Protein AF-0000000086841743 (afdb_homodimer)

Solvent-accessible surface area (backbone atoms only — not comparable to full-atom values): 23566 Å² total; per-residue (Å²): 127,77,52,68,66,61,45,50,54,50,52,52,46,44,43,54,72,48,28,45,59,50,18,52,59,27,7,63,75,33,8,54,77,35,20,10,33,38,22,34,54,88,78,60,45,77,63,34,70,26,31,15,40,43,73,61,30,69,69,30,38,9,54,46,37,19,53,48,41,37,33,63,62,73,29,60,48,71,87,59,37,76,49,39,47,82,39,29,36,36,40,28,50,43,53,68,33,54,37,41,47,33,43,35,46,64,56,34,34,32,35,35,37,19,62,35,50,63,67,49,40,27,73,78,70,69,48,55,57,48,57,46,49,33,48,45,35,35,54,54,63,79,74,40,49,72,70,53,52,71,69,42,70,75,44,37,48,66,43,92,55,28,39,54,45,48,48,59,59,52,40,71,65,42,80,52,61,70,60,26,52,52,48,48,52,50,50,51,55,52,56,51,54,50,56,56,42,46,53,44,19,52,53,28,38,51,51,51,52,53,48,62,71,67,44,78,73,68,87,74,63,66,79,72,59,76,88,121,127,78,52,69,68,61,45,49,54,50,53,54,46,44,44,54,71,47,28,44,59,50,19,53,59,28,7,63,75,33,7,54,77,36,18,11,35,37,21,32,55,88,78,61,46,78,62,33,71,27,31,15,41,42,74,60,32,69,69,30,38,10,54,46,36,20,54,50,40,36,33,62,62,73,27,60,48,70,87,59,36,74,49,39,47,82,39,28,35,37,40,30,50,43,52,68,32,53,38,41,46,33,45,37,46,63,56,36,33,32,36,37,37,17,62,35,50,62,68,48,40,26,73,76,69,69,48,55,56,49,57,47,49,32,48,45,36,34,55,55,64,78,75,39,50,73,70,53,53,72,69,43,69,74,46,37,48,67,42,90,53,28,40,55,46,49,49,59,60,54,39,71,65,43,80,51,62,71,60,24,51,52,49,48,51,52,48,51,54,50,58,50,55,50,55,56,42,46,55,44,20,54,53,27,38,50,51,52,51,52,50,61,70,67,44,78,73,70,88,74,64,68,77,73,62,77,88,120

Organism: NCBI:txid72228

Sequence (456 aa):
MVAPAAMLWSLLRVVEDDIVPATRVGVASGSPLFGAAILSRSNLDVLTVATNNGRLSPLLHGELSCIQKFYTSTFPDPACRPDPRNDTVFVSSHEPCSLCLSALAWAGFAEFYYLFKYEETRDLFGFPDDMGILQDVFRVRGNDTDEQLQQRELYNAENKRFKGRSMEDMVQEEANETERNSLAEKMKSVKGLYTELHATFLEASKANKEAEENAPKPSNCSLDVNKTMVAPAAMLWSLLRVVEDDIVPATRVGVASGSPLFGAAILSRSNLDVLTVATNNGRLSPLLHGELSCIQKFYTSTFPDPACRPDPRNDTVFVSSHEPCSLCLSALAWAGFAEFYYLFKYEETRDLFGFPDDMGILQDVFRVRGNDTDEQLQQRELYNAENKRFKGRSMEDMVQEEANETERNSLAEKMKSVKGLYTELHATFLEASKANKEAEENAPKPSNCSLDVNKT

Secondary structure (DSSP, 8-state):
---HHHHHHHHHHHIIIIIHHHHHHHHHTT--S-EEEEEETTT--EEEEEE--TTT-TT--HHHHHHHHIIIII--SGGGSPPHHHHEEEEEEE---HHHHHHHHHHT--EEEEEE-HHHHHHHH--THHHHHIIIII---TT--HHHHHHS-SS-SBSSS-EEEEHHHHHHH-S-HHHHHHHHHHHHHHHHHHHHHHHHHHHHHHHHHHHHHHSPP-S---------/---HHHHHHHHHHHIIIIIHHHHHHHHHTT--S-EEEEEETTT--EEEEEE--TTT-TT--HHHHHHHHIIIII--SGGGSPPHHHHEEEEEEE---HHHHHHHHHHT--EEEEEE-HHHHHHHH--THHHHHIIIII---TT--HHHHHHS-SS-SBSSS-EEEEHHHHHHH-S-HHHHHHHHHHHHHHHHHHHHHHHHHHHHHHHHHHHHHHSPP-S---------

Structure (mmCIF, N/CA/C/O backbone):
data_AF-0000000086841743-model_v1
#
loop_
_entity.id
_entity.type
_entity.pdbx_description
1 polymer 'CMP/dCMP-type deaminase domain-containing protein'
#
loop_
_atom_site.group_PDB
_atom_site.id
_atom_site.type_symbol
_atom_site.label_atom_id
_atom_site.label_alt_id
_atom_site.label_comp_id
_atom_site.label_asym_id
_atom_site.label_entity_id
_atom_site.label_seq_id
_atom_site.pdbx_PDB_ins_code
_atom_site.Cartn_x
_atom_site.Cartn_y
_atom_site.Cartn_z
_atom_site.occupancy
_atom_site.B_iso_or_equiv
_atom_site.auth_seq_id
_atom_site.auth_comp_id
_atom_site.auth_asym_id
_atom_site.auth_atom_id
_atom_site.pdbx_PDB_model_num
ATOM 1 N N . MET A 1 1 ? 11.484 27.453 10.914 1 51.97 1 MET A N 1
ATOM 2 C CA . MET A 1 1 ? 10.516 26.375 11.133 1 51.97 1 MET A CA 1
ATOM 3 C C . MET A 1 1 ? 9.227 26.922 11.734 1 51.97 1 MET A C 1
ATOM 5 O O . MET A 1 1 ? 9.258 27.859 12.547 1 51.97 1 MET A O 1
ATOM 9 N N . VAL A 1 2 ? 8.133 26.812 10.938 1 69.19 2 VAL A N 1
ATOM 10 C CA . VAL A 1 2 ? 6.852 27.312 11.43 1 69.19 2 VAL A CA 1
ATOM 11 C C . VAL A 1 2 ? 6.613 26.828 12.852 1 69.19 2 VAL A C 1
ATOM 13 O O . VAL A 1 2 ? 6.934 25.672 13.18 1 69.19 2 VAL A O 1
ATOM 16 N N . ALA A 1 3 ? 6.305 27.797 13.758 1 84.31 3 ALA A N 1
ATOM 17 C CA . ALA A 1 3 ? 5.949 27.422 15.125 1 84.31 3 ALA A CA 1
ATOM 18 C C . ALA A 1 3 ? 4.922 26.297 15.133 1 84.31 3 ALA A C 1
ATOM 20 O O . ALA A 1 3 ? 4.027 26.25 14.281 1 84.31 3 ALA A O 1
ATOM 21 N N . PRO A 1 4 ? 5.102 25.375 16.016 1 88.94 4 PRO A N 1
ATOM 22 C CA . PRO A 1 4 ? 4.215 24.219 16.047 1 88.94 4 PRO A CA 1
ATOM 23 C C . PRO A 1 4 ? 2.738 24.594 16.062 1 88.94 4 PRO A C 1
ATOM 25 O O . PRO A 1 4 ? 1.929 23.984 15.359 1 88.94 4 PRO A O 1
ATOM 28 N N . ALA A 1 5 ? 2.43 25.625 16.812 1 93.31 5 ALA A N 1
ATOM 29 C CA . ALA A 1 5 ? 1.033 26.047 16.859 1 93.31 5 ALA A CA 1
ATOM 30 C C . ALA A 1 5 ? 0.56 26.562 15.516 1 93.31 5 ALA A C 1
ATOM 32 O O . ALA A 1 5 ? -0.563 26.281 15.086 1 93.31 5 ALA A O 1
ATOM 33 N N . ALA A 1 6 ? 1.36 27.359 14.898 1 94.19 6 ALA A N 1
ATOM 34 C CA . ALA A 1 6 ? 1.015 27.891 13.578 1 94.19 6 ALA A CA 1
ATOM 35 C C . ALA A 1 6 ? 0.825 26.766 12.57 1 94.19 6 ALA A C 1
ATOM 37 O O . ALA A 1 6 ? -0.077 26.828 11.727 1 94.19 6 ALA A O 1
ATOM 38 N N . MET A 1 7 ? 1.636 25.812 12.68 1 95.56 7 MET A N 1
ATOM 39 C CA . MET A 1 7 ? 1.512 24.641 11.805 1 95.56 7 MET A CA 1
ATOM 40 C C . MET A 1 7 ? 0.184 23.922 12.039 1 95.56 7 MET A C 1
ATOM 42 O O . MET A 1 7 ? -0.504 23.562 11.086 1 95.56 7 MET A O 1
ATOM 46 N N . LEU A 1 8 ? -0.168 23.766 13.258 1 97.75 8 LEU A N 1
ATOM 47 C CA . LEU A 1 8 ? -1.405 23.078 13.602 1 97.75 8 LEU A CA 1
ATOM 48 C C . LEU A 1 8 ? -2.615 23.812 13.039 1 97.75 8 LEU A C 1
ATOM 50 O O . LEU A 1 8 ? -3.543 23.188 12.516 1 97.75 8 LEU A O 1
ATOM 54 N N . TRP A 1 9 ? -2.602 25.125 13.164 1 98.19 9 TRP A N 1
ATOM 55 C CA . TRP A 1 9 ? -3.693 25.922 12.602 1 98.19 9 TRP A CA 1
ATOM 56 C C . TRP A 1 9 ? -3.801 25.688 11.094 1 98.19 9 TRP A C 1
ATOM 58 O O . TRP A 1 9 ? -4.902 25.531 10.562 1 98.19 9 TRP A O 1
ATOM 68 N N . SER A 1 10 ? -2.672 25.688 10.445 1 98.19 10 SER A N 1
ATOM 69 C CA . SER A 1 10 ? -2.65 25.484 9 1 98.19 10 SER A CA 1
ATOM 70 C C . SER A 1 10 ? -3.145 24.094 8.633 1 98.19 10 SER A C 1
ATOM 72 O O . SER A 1 10 ? -3.916 23.938 7.684 1 98.19 10 SER A O 1
ATOM 74 N N . LEU A 1 11 ? -2.713 23.062 9.352 1 98.62 11 LEU A N 1
ATOM 75 C CA . LEU A 1 11 ? -3.119 21.703 9.07 1 98.62 11 LEU A CA 1
ATOM 76 C C . LEU A 1 11 ? -4.629 21.531 9.242 1 98.62 11 LEU A C 1
ATOM 78 O O . LEU A 1 11 ? -5.285 20.922 8.391 1 98.62 11 LEU A O 1
ATOM 82 N N . LEU A 1 12 ? -5.148 22.094 10.32 1 98.81 12 LEU A N 1
ATOM 83 C CA . LEU A 1 12 ? -6.582 22 10.562 1 98.81 12 LEU A CA 1
ATOM 84 C C . LEU A 1 12 ? -7.367 22.734 9.484 1 98.81 12 LEU A C 1
ATOM 86 O O . LEU A 1 12 ? -8.43 22.281 9.055 1 98.81 12 LEU A O 1
ATOM 90 N N . ARG A 1 13 ? -6.855 23.875 9.062 1 98.62 13 ARG A N 1
ATOM 91 C CA . ARG A 1 13 ? -7.484 24.625 7.98 1 98.62 13 ARG A CA 1
ATOM 92 C C . ARG A 1 13 ? -7.496 23.812 6.691 1 98.62 13 ARG A C 1
ATOM 94 O O . ARG A 1 13 ? -8.492 23.797 5.969 1 98.62 13 ARG A O 1
ATOM 101 N N . VAL A 1 14 ? -6.395 23.156 6.367 1 98.81 14 VAL A N 1
ATOM 102 C CA . VAL A 1 14 ? -6.285 22.344 5.16 1 98.81 14 VAL A CA 1
ATOM 103 C C . VAL A 1 14 ? -7.305 21.203 5.207 1 98.81 14 VAL A C 1
ATOM 105 O O . VAL A 1 14 ? -7.969 20.922 4.207 1 98.81 14 VAL A O 1
ATOM 108 N N . VAL A 1 15 ? -7.441 20.531 6.383 1 98.94 15 VAL A N 1
ATOM 109 C CA . VAL A 1 15 ? -8.43 19.469 6.5 1 98.94 15 VAL A CA 1
ATOM 110 C C . VAL A 1 15 ? -9.828 20.031 6.258 1 98.94 15 VAL A C 1
ATOM 112 O O . VAL A 1 15 ? -10.594 19.484 5.457 1 98.94 15 VAL A O 1
ATOM 115 N N . GLU A 1 16 ? -10.102 21.109 6.879 1 98.88 16 GLU A N 1
ATOM 116 C CA . GLU A 1 16 ? -11.438 21.688 6.832 1 98.88 16 GLU A CA 1
ATOM 117 C C . GLU A 1 16 ? -11.766 22.234 5.445 1 98.88 16 GLU A C 1
ATOM 119 O O . GLU A 1 16 ? -12.844 21.969 4.906 1 98.88 16 GLU A O 1
ATOM 124 N N . ASP A 1 17 ? -10.836 22.922 4.809 1 98.81 17 ASP A N 1
ATOM 125 C CA . ASP A 1 17 ? -11.148 23.734 3.633 1 98.81 17 ASP A CA 1
ATOM 126 C C . ASP A 1 17 ? -10.812 22.984 2.348 1 98.81 17 ASP A C 1
ATOM 128 O O . ASP A 1 17 ? -11.258 23.359 1.265 1 98.81 17 ASP A O 1
ATOM 132 N N . ASP A 1 18 ? -10 21.953 2.428 1 98.81 18 ASP A N 1
ATOM 133 C CA . ASP A 1 18 ? -9.547 21.266 1.216 1 98.81 18 ASP A CA 1
ATOM 134 C C . ASP A 1 18 ? -9.945 19.797 1.231 1 98.81 18 ASP A C 1
ATOM 136 O O . ASP A 1 18 ? -10.656 19.328 0.342 1 98.81 18 ASP A O 1
ATOM 140 N N . ILE A 1 19 ? -9.602 19.047 2.293 1 98.94 19 ILE A N 1
ATOM 141 C CA . ILE A 1 19 ? -9.828 17.594 2.322 1 98.94 19 ILE A CA 1
ATOM 142 C C . ILE A 1 19 ? -11.32 17.312 2.482 1 98.94 19 ILE A C 1
ATOM 144 O O . ILE A 1 19 ? -11.875 16.469 1.775 1 98.94 19 ILE A O 1
ATOM 148 N N . VAL A 1 20 ? -11.969 18.062 3.398 1 98.88 20 VAL A N 1
ATOM 149 C CA . VAL A 1 20 ? -13.367 17.812 3.699 1 98.88 20 VAL A CA 1
ATOM 150 C C . VAL A 1 20 ? -14.219 18.047 2.449 1 98.88 20 VAL A C 1
ATOM 152 O O . VAL A 1 20 ? -15.023 17.188 2.072 1 98.88 20 VAL A O 1
ATOM 155 N N . PRO A 1 21 ? -14.062 19.172 1.71 1 98.62 21 PRO A N 1
ATOM 156 C CA . PRO A 1 21 ? -14.859 19.359 0.497 1 98.62 21 PRO A CA 1
ATOM 157 C C . PRO A 1 21 ? -14.633 18.25 -0.53 1 98.62 21 PRO A C 1
ATOM 159 O O . PRO A 1 21 ? -15.586 17.781 -1.155 1 98.62 21 PRO A O 1
ATOM 162 N N . ALA A 1 22 ? -13.414 17.797 -0.73 1 98.38 22 ALA A N 1
ATOM 163 C CA . ALA A 1 22 ? -13.141 16.688 -1.638 1 98.38 22 ALA A CA 1
ATOM 164 C C . ALA A 1 22 ? -13.812 15.406 -1.155 1 98.38 22 ALA A C 1
ATOM 166 O O . ALA A 1 22 ? -14.367 14.648 -1.957 1 98.38 22 ALA A O 1
ATOM 167 N N . THR A 1 23 ? -13.781 15.156 0.135 1 98.75 23 THR A N 1
ATOM 168 C CA . THR 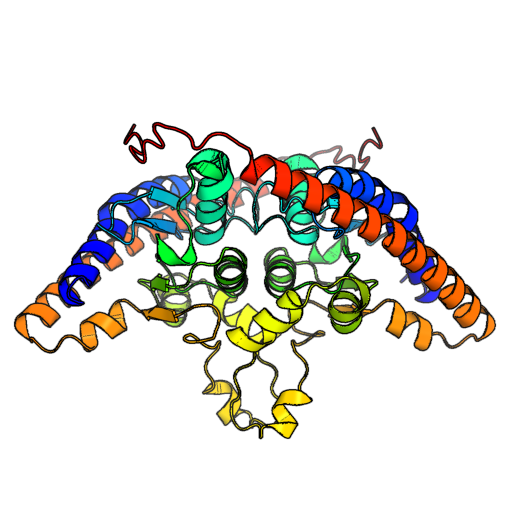A 1 23 ? -14.336 13.945 0.734 1 98.75 23 THR A CA 1
ATOM 169 C C . THR A 1 23 ? -15.859 13.93 0.609 1 98.75 23 THR A C 1
ATOM 171 O O . THR A 1 23 ? -16.453 12.867 0.431 1 98.75 23 THR A O 1
ATOM 174 N N . ARG A 1 24 ? -16.422 15.141 0.716 1 98.31 24 ARG A N 1
ATOM 175 C CA . ARG A 1 24 ? -17.875 15.25 0.565 1 98.31 24 ARG A CA 1
ATOM 176 C C . ARG A 1 24 ? -18.328 14.688 -0.779 1 98.31 24 ARG A C 1
ATOM 178 O O . ARG A 1 24 ? -19.344 14 -0.858 1 98.31 24 ARG A O 1
ATOM 185 N N . VAL A 1 25 ? -17.594 14.961 -1.795 1 96.5 25 VAL A N 1
ATOM 186 C CA . VAL A 1 25 ? -17.891 14.438 -3.121 1 96.5 25 VAL A CA 1
ATOM 187 C C . VAL A 1 25 ? -17.703 12.922 -3.133 1 96.5 25 VAL A C 1
ATOM 189 O O . VAL A 1 25 ? -18.547 12.195 -3.674 1 96.5 25 VAL A O 1
ATOM 192 N N . GLY A 1 26 ? -16.672 12.398 -2.549 1 96.88 26 GLY A N 1
ATOM 193 C CA . GLY A 1 26 ? -16.359 10.977 -2.512 1 96.88 26 GLY A CA 1
ATOM 194 C C . GLY A 1 26 ? -17.406 10.156 -1.798 1 96.88 26 GLY A C 1
ATOM 195 O O . GLY A 1 26 ? -17.891 9.148 -2.328 1 96.88 26 GLY A O 1
ATOM 196 N N . VAL A 1 27 ? -17.797 10.625 -0.659 1 97.94 27 VAL A N 1
ATOM 197 C CA . VAL A 1 27 ? -18.703 9.828 0.167 1 97.94 27 VAL A CA 1
ATOM 198 C C . VAL A 1 27 ? -20.094 9.773 -0.479 1 97.94 27 VAL A C 1
ATOM 200 O O . VAL A 1 27 ? -20.812 8.797 -0.311 1 97.94 27 VAL A O 1
ATOM 203 N N . ALA A 1 28 ? -20.406 10.781 -1.221 1 95.75 28 ALA A N 1
ATOM 204 C CA . ALA A 1 28 ? -21.688 10.797 -1.913 1 95.75 28 ALA A CA 1
ATOM 205 C C . ALA A 1 28 ? -21.781 9.672 -2.943 1 95.75 28 ALA A C 1
ATOM 207 O O . ALA A 1 28 ? -22.875 9.234 -3.305 1 95.75 28 ALA A O 1
ATOM 208 N N . SER A 1 29 ? -20.656 9.18 -3.393 1 93.12 29 SER A N 1
ATOM 209 C CA . SER A 1 29 ? -20.609 8.086 -4.355 1 93.12 29 SER A CA 1
ATOM 210 C C . SER A 1 29 ? -20.562 6.734 -3.65 1 93.12 29 SER A C 1
ATOM 212 O O . SER A 1 29 ? -20.641 5.688 -4.297 1 93.12 29 SER A O 1
ATOM 214 N N . GLY A 1 30 ? -20.344 6.797 -2.318 1 95.38 30 GLY A N 1
ATOM 215 C CA . GLY A 1 30 ? -20.297 5.566 -1.541 1 95.38 30 GLY A CA 1
ATOM 216 C C . GLY A 1 30 ? -18.875 5.164 -1.165 1 95.38 30 GLY A C 1
ATOM 217 O O . GLY A 1 30 ? -18.656 4.059 -0.662 1 95.38 30 GLY A O 1
ATOM 218 N N . SER A 1 31 ? -17.938 6.02 -1.449 1 97.38 31 SER A N 1
ATOM 219 C CA . SER A 1 31 ? -16.562 5.766 -1.012 1 97.38 31 SER A CA 1
ATOM 220 C C . SER A 1 31 ? -16.359 6.207 0.434 1 97.38 31 SER A C 1
ATOM 222 O O . SER A 1 31 ? -17 7.141 0.904 1 97.38 31 SER A O 1
ATOM 224 N N . PRO A 1 32 ? -15.445 5.605 1.128 1 97.88 32 PRO A N 1
ATOM 225 C CA . PRO A 1 32 ? -15.195 5.945 2.531 1 97.88 32 PRO A CA 1
ATOM 226 C C . PRO A 1 32 ? -14.727 7.387 2.711 1 97.88 32 PRO A C 1
ATOM 228 O O . PRO A 1 32 ? -14.242 8.008 1.76 1 97.88 32 PRO A O 1
ATOM 231 N N . LEU A 1 33 ? -14.766 7.914 3.879 1 98.75 33 LEU A N 1
ATOM 232 C CA . LEU A 1 33 ? -14.633 9.336 4.18 1 98.75 33 LEU A CA 1
ATOM 233 C C . LEU A 1 33 ? -13.18 9.695 4.457 1 98.75 33 LEU A C 1
ATOM 235 O O . LEU A 1 33 ? -12.898 10.547 5.309 1 98.75 33 LEU A O 1
ATOM 239 N N . PHE A 1 34 ? -12.25 9.078 3.801 1 98.88 34 PHE A N 1
ATOM 240 C CA . PHE A 1 34 ? -10.82 9.289 4.008 1 98.88 34 PHE A CA 1
ATOM 241 C C . PHE A 1 34 ? -10.25 10.195 2.926 1 98.88 34 PHE A C 1
ATOM 243 O O . PHE A 1 34 ? -10.609 10.078 1.752 1 98.88 34 PHE A O 1
ATOM 250 N N . GLY A 1 35 ? -9.398 11.117 3.26 1 98.94 35 GLY A N 1
ATOM 251 C CA . GLY A 1 35 ? -8.719 11.992 2.32 1 98.94 35 GLY A CA 1
ATOM 252 C C . GLY A 1 35 ? -7.34 12.414 2.783 1 98.94 35 GLY A C 1
ATOM 253 O O . GLY A 1 35 ? -6.941 12.125 3.914 1 98.94 35 GLY A O 1
ATOM 254 N N . ALA A 1 36 ? -6.605 13.07 1.891 1 98.94 36 ALA A N 1
ATOM 255 C CA . ALA A 1 36 ? -5.246 13.516 2.18 1 98.94 36 ALA A CA 1
ATOM 256 C C . ALA A 1 36 ? -4.859 14.711 1.312 1 98.94 36 ALA A C 1
ATOM 258 O O . ALA A 1 36 ? -5.547 15.023 0.335 1 98.94 36 ALA A O 1
ATOM 259 N N . ALA A 1 37 ? -3.785 15.344 1.703 1 98.94 37 ALA A N 1
ATOM 260 C CA . ALA A 1 37 ? -3.207 16.453 0.951 1 98.94 37 ALA A CA 1
ATOM 261 C C . ALA A 1 37 ? -1.687 16.469 1.071 1 98.94 37 ALA A C 1
ATOM 263 O O . ALA A 1 37 ? -1.134 16.016 2.082 1 98.94 37 ALA A O 1
ATOM 264 N N . ILE A 1 38 ? -1.081 16.844 0.051 1 98.94 38 ILE A N 1
ATOM 265 C CA . ILE A 1 38 ? 0.346 17.156 0.031 1 98.94 38 ILE A CA 1
ATOM 266 C C . ILE A 1 38 ? 0.552 18.672 0.022 1 98.94 38 ILE A C 1
ATOM 268 O O . ILE A 1 38 ? -0.013 19.375 -0.818 1 98.94 38 ILE A O 1
ATOM 272 N N . LEU A 1 39 ? 1.326 19.156 1.009 1 98.69 39 LEU A N 1
ATOM 273 C CA . LEU A 1 39 ? 1.562 20.594 1.166 1 98.69 39 LEU A CA 1
ATOM 274 C C . LEU A 1 39 ? 3.016 20.938 0.867 1 98.69 39 LEU A C 1
ATOM 276 O O . LEU A 1 39 ? 3.91 20.125 1.075 1 98.69 39 LEU A O 1
ATOM 280 N N . SER A 1 40 ? 3.162 22.188 0.419 1 97.81 40 SER A N 1
ATOM 281 C CA . SER A 1 40 ? 4.523 22.719 0.368 1 97.81 40 SER A CA 1
ATOM 282 C C . SER A 1 40 ? 5.09 22.922 1.769 1 97.81 40 SER A C 1
ATOM 284 O O . SER A 1 40 ? 4.438 23.516 2.633 1 97.81 40 SER A O 1
ATOM 286 N N . ARG A 1 41 ? 6.258 22.422 1.94 1 95.94 41 ARG A N 1
ATOM 287 C CA . ARG A 1 41 ? 6.898 22.578 3.244 1 95.94 41 ARG A CA 1
ATOM 288 C C . ARG A 1 41 ? 7.195 24.031 3.549 1 95.94 41 ARG A C 1
ATOM 290 O O . ARG A 1 41 ? 7.129 24.453 4.707 1 95.94 41 ARG A O 1
ATOM 297 N N . SER A 1 42 ? 7.457 24.844 2.553 1 94.75 42 SER A N 1
ATOM 298 C CA . SER A 1 42 ? 7.945 26.219 2.717 1 94.75 42 SER A CA 1
ATOM 299 C C . SER A 1 42 ? 6.836 27.141 3.203 1 94.75 42 SER A C 1
ATOM 301 O O . SER A 1 42 ? 7.086 28.062 3.996 1 94.75 42 SER A O 1
ATOM 303 N N . ASN A 1 43 ? 5.602 26.922 2.748 1 94.5 43 ASN A N 1
ATOM 304 C CA . ASN A 1 43 ? 4.559 27.875 3.1 1 94.5 43 ASN A CA 1
ATOM 305 C C . ASN A 1 43 ? 3.248 27.172 3.445 1 94.5 43 ASN A C 1
ATOM 307 O O . ASN A 1 43 ? 2.232 27.828 3.691 1 94.5 43 ASN A O 1
ATOM 311 N N . LEU A 1 44 ? 3.176 25.781 3.316 1 96.44 44 LEU A N 1
ATOM 312 C CA . LEU A 1 44 ? 2.053 24.922 3.676 1 96.44 44 LEU A CA 1
ATOM 313 C C . LEU A 1 44 ? 0.883 25.125 2.721 1 96.44 44 LEU A C 1
ATOM 315 O O . LEU A 1 44 ? -0.26 24.797 3.053 1 96.44 44 LEU A O 1
ATOM 319 N N . ASP A 1 45 ? 1.23 25.625 1.495 1 96.94 45 ASP A N 1
ATOM 320 C CA . ASP A 1 45 ? 0.213 25.656 0.449 1 96.94 45 ASP A CA 1
ATOM 321 C C . ASP A 1 45 ? -0.134 24.234 -0.011 1 96.94 45 ASP A C 1
ATOM 323 O O . ASP A 1 45 ? 0.744 23.375 -0.108 1 96.94 45 ASP A O 1
ATOM 327 N N . VAL A 1 46 ? -1.372 24.109 -0.357 1 98.62 46 VAL A N 1
ATOM 328 C CA . VAL A 1 46 ? -1.824 22.812 -0.838 1 98.62 46 VAL A CA 1
ATOM 329 C C . VAL A 1 46 ? -1.325 22.594 -2.264 1 98.62 46 VAL A C 1
ATOM 331 O O . VAL A 1 46 ? -1.561 23.422 -3.148 1 98.62 46 VAL A O 1
ATOM 334 N N . LEU A 1 47 ? -0.657 21.5 -2.453 1 98.56 47 LEU A N 1
ATOM 335 C CA . LEU A 1 47 ? -0.181 21.125 -3.781 1 98.56 47 LEU A CA 1
ATOM 336 C C . LEU A 1 47 ? -1.129 20.125 -4.438 1 98.56 47 LEU A C 1
ATOM 338 O O . LEU A 1 47 ? -1.403 20.219 -5.637 1 98.56 47 LEU A O 1
ATOM 342 N N . THR A 1 48 ? -1.603 19.203 -3.68 1 98.75 48 THR A N 1
ATOM 343 C CA . THR A 1 48 ? -2.467 18.125 -4.172 1 98.75 48 THR A CA 1
ATOM 344 C C . THR A 1 48 ? -3.441 17.688 -3.086 1 98.75 48 THR A C 1
ATOM 346 O O . THR A 1 48 ? -3.076 17.594 -1.912 1 98.75 48 THR A O 1
ATOM 349 N N . VAL A 1 49 ? -4.645 17.453 -3.438 1 98.88 49 VAL A N 1
ATOM 350 C CA . VAL A 1 49 ? -5.664 16.906 -2.551 1 98.88 49 VAL A CA 1
ATOM 351 C C . VAL A 1 49 ? -6.387 15.75 -3.244 1 98.88 49 VAL A C 1
ATOM 353 O O . VAL A 1 49 ? -6.648 15.812 -4.449 1 98.88 49 VAL A O 1
ATOM 356 N N . ALA A 1 50 ? -6.652 14.727 -2.518 1 98.81 50 ALA A N 1
ATOM 357 C CA . ALA A 1 50 ? -7.465 13.633 -3.039 1 98.81 50 ALA A CA 1
ATOM 358 C C . ALA A 1 50 ? -8.188 12.898 -1.913 1 98.81 50 ALA A C 1
ATOM 360 O O . ALA A 1 50 ? -7.895 13.117 -0.734 1 98.81 50 ALA A O 1
ATOM 361 N N . THR A 1 51 ? -9.133 12.148 -2.289 1 98.75 51 THR A N 1
ATOM 362 C CA . THR A 1 51 ? -9.93 11.383 -1.336 1 98.75 51 THR A CA 1
ATOM 363 C C . THR A 1 51 ? -10.016 9.922 -1.762 1 98.75 51 THR A C 1
ATOM 365 O O . THR A 1 51 ? -9.461 9.531 -2.791 1 98.75 51 THR A O 1
ATOM 368 N N . ASN A 1 52 ? -10.617 9.125 -0.872 1 98.69 52 ASN A N 1
ATOM 369 C CA . ASN A 1 52 ? -10.812 7.695 -1.096 1 98.69 52 ASN A CA 1
ATOM 370 C C . ASN A 1 52 ? -11.75 7.434 -2.266 1 98.69 52 ASN A C 1
ATOM 372 O O . ASN A 1 52 ? -12.734 8.156 -2.447 1 98.69 52 ASN A O 1
ATOM 376 N N . ASN A 1 53 ? -11.422 6.5 -3.072 1 97.81 53 ASN A N 1
ATOM 377 C CA . ASN A 1 53 ? -12.297 5.988 -4.125 1 97.81 53 ASN A CA 1
ATOM 378 C C . ASN A 1 53 ? -12.414 4.469 -4.066 1 97.81 53 ASN A C 1
ATOM 380 O O 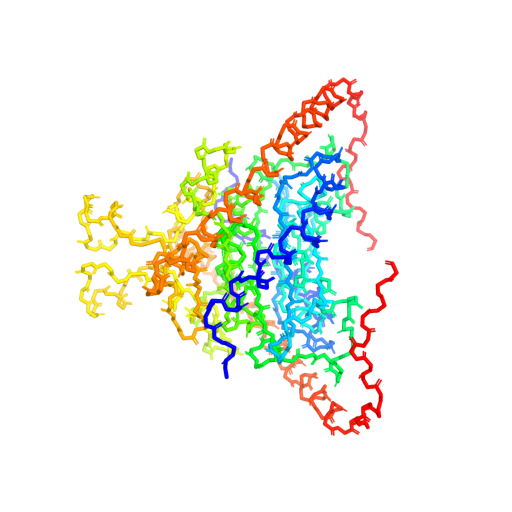. ASN A 1 53 ? -12.211 3.787 -5.074 1 97.81 53 ASN A O 1
ATOM 384 N N . GLY A 1 54 ? -12.75 3.979 -2.932 1 95.88 54 GLY A N 1
ATOM 385 C CA . GLY A 1 54 ? -12.859 2.551 -2.676 1 95.88 54 GLY A CA 1
ATOM 386 C C . GLY A 1 54 ? -13.938 1.876 -3.5 1 95.88 54 GLY A C 1
ATOM 387 O O . GLY A 1 54 ? -13.938 0.653 -3.654 1 95.88 54 GLY A O 1
ATOM 388 N N . ARG A 1 55 ? -14.883 2.637 -4.043 1 93 55 ARG A N 1
ATOM 389 C CA . ARG A 1 55 ? -15.914 2.082 -4.918 1 93 55 ARG A CA 1
ATOM 390 C C . ARG A 1 55 ? -15.297 1.523 -6.199 1 93 55 ARG A C 1
ATOM 392 O O . ARG A 1 55 ? -15.789 0.535 -6.75 1 93 55 ARG A O 1
ATOM 399 N N . LEU A 1 56 ? -14.25 2.164 -6.625 1 94.69 56 LEU A N 1
ATOM 400 C CA . LEU A 1 56 ? -13.586 1.752 -7.859 1 94.69 56 LEU A CA 1
ATOM 401 C C . LEU A 1 56 ? -12.578 0.637 -7.59 1 94.69 56 LEU A C 1
ATOM 403 O O . LEU A 1 56 ? -12.508 -0.334 -8.344 1 94.69 56 LEU A O 1
ATOM 407 N N . SER A 1 57 ? -11.82 0.765 -6.559 1 96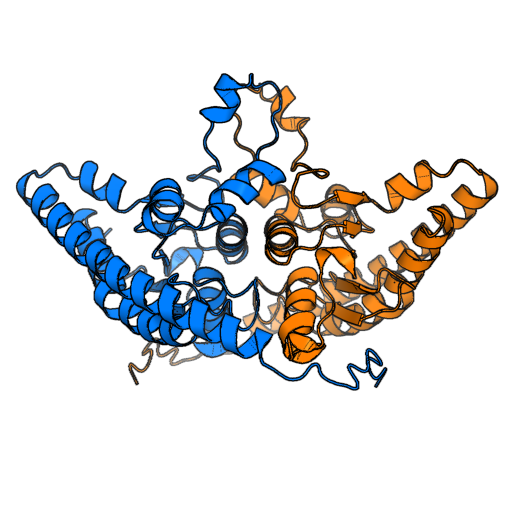.38 57 SER A N 1
ATOM 408 C CA . SER A 1 57 ? -10.773 -0.193 -6.211 1 96.38 57 SER A CA 1
ATOM 409 C C . SER A 1 57 ? -10.453 -0.145 -4.719 1 96.38 57 SER A C 1
ATOM 411 O O . SER A 1 57 ? -10.367 0.936 -4.133 1 96.38 57 SER A O 1
ATOM 413 N N . PRO A 1 58 ? -10.234 -1.327 -4.156 1 97.5 58 PRO A N 1
ATOM 414 C CA . PRO A 1 58 ? -9.938 -1.354 -2.723 1 97.5 58 PRO A CA 1
ATOM 415 C C . PRO A 1 58 ? -8.586 -0.714 -2.393 1 97.5 58 PRO A C 1
ATOM 417 O O . PRO A 1 58 ? -8.273 -0.499 -1.219 1 97.5 58 PRO A O 1
ATOM 420 N N . LEU A 1 59 ? -7.781 -0.341 -3.373 1 98.31 59 LEU A N 1
ATOM 421 C CA . LEU A 1 59 ? -6.453 0.21 -3.139 1 98.31 59 LEU A CA 1
ATOM 422 C C . LEU A 1 59 ? -6.496 1.734 -3.088 1 98.31 59 LEU A C 1
ATOM 424 O O . LEU A 1 59 ? -5.539 2.373 -2.645 1 98.31 59 LEU A O 1
ATOM 428 N N . LEU A 1 60 ? -7.605 2.285 -3.58 1 98.25 60 LEU A N 1
ATOM 429 C CA . LEU A 1 60 ? -7.637 3.732 -3.75 1 98.25 60 LEU A CA 1
ATOM 430 C C . LEU A 1 60 ? -8.047 4.422 -2.453 1 98.25 60 LEU A C 1
ATOM 432 O O . LEU A 1 60 ? -9.055 5.129 -2.412 1 98.25 60 LEU A O 1
ATOM 436 N N . HIS A 1 61 ? -7.168 4.254 -1.438 1 98.88 61 HIS A N 1
ATOM 437 C CA . HIS A 1 61 ? -7.258 5.035 -0.209 1 98.88 61 HIS A CA 1
ATOM 438 C C . HIS A 1 61 ? -6.969 6.508 -0.472 1 98.88 61 HIS A C 1
ATOM 440 O O . HIS A 1 61 ? -6.426 6.859 -1.521 1 98.88 61 HIS A O 1
ATOM 446 N N . GLY A 1 62 ? -7.414 7.316 0.404 1 98.81 62 GLY A N 1
ATOM 447 C CA . GLY A 1 62 ? -7.18 8.742 0.243 1 98.81 62 GLY A CA 1
ATOM 448 C C . GLY A 1 62 ? -5.719 9.094 0.034 1 98.81 62 GLY A C 1
ATOM 449 O O . GLY A 1 62 ? -5.387 9.914 -0.823 1 98.81 62 GLY A O 1
ATOM 450 N N . GLU A 1 63 ? -4.828 8.492 0.844 1 98.88 63 GLU A N 1
ATOM 451 C CA . GLU A 1 63 ? -3.396 8.773 0.771 1 98.88 63 GLU A CA 1
ATOM 452 C C . GLU A 1 63 ? -2.803 8.281 -0.544 1 98.88 63 GLU A C 1
ATOM 454 O O . GLU A 1 63 ? -2.012 8.977 -1.178 1 98.88 63 GLU A O 1
ATOM 459 N N . LEU A 1 64 ? -3.158 7.051 -0.967 1 98.81 64 LEU A N 1
ATOM 460 C CA . LEU A 1 64 ? -2.65 6.527 -2.23 1 98.81 64 LEU A CA 1
ATOM 461 C C . LEU A 1 64 ? -3.117 7.387 -3.402 1 98.81 64 LEU A C 1
ATOM 463 O O . LEU A 1 64 ? -2.326 7.715 -4.289 1 98.81 64 LEU A O 1
ATOM 467 N N . SER A 1 65 ? -4.395 7.727 -3.377 1 98.75 65 SER A N 1
ATOM 468 C CA . SER A 1 65 ? -4.945 8.57 -4.43 1 98.75 65 SER A CA 1
ATOM 469 C C . SER A 1 65 ? -4.215 9.906 -4.504 1 98.75 65 SER A C 1
ATOM 471 O O . SER A 1 65 ? -3.941 10.414 -5.598 1 98.75 65 SER A O 1
ATOM 473 N N . CYS A 1 66 ? -3.93 10.461 -3.377 1 98.94 66 CYS A N 1
ATOM 474 C CA . CYS A 1 66 ? -3.246 11.75 -3.316 1 98.94 66 CYS A CA 1
ATOM 475 C C . CYS A 1 66 ? -1.833 11.648 -3.879 1 98.94 66 CYS A C 1
ATOM 477 O O . CYS A 1 66 ? -1.419 12.477 -4.688 1 98.94 66 CYS A O 1
ATOM 479 N N . ILE A 1 67 ? -1.115 10.594 -3.492 1 98.88 67 ILE A N 1
ATOM 480 C CA . ILE A 1 67 ? 0.247 10.391 -3.973 1 98.88 67 ILE A CA 1
ATOM 481 C C . ILE A 1 67 ? 0.23 10.125 -5.477 1 98.88 67 ILE A C 1
ATOM 483 O O . ILE A 1 67 ? 1.03 10.695 -6.223 1 98.88 67 ILE A O 1
ATOM 487 N N . GLN A 1 68 ? -0.675 9.305 -5.906 1 98.44 68 GLN A N 1
ATOM 488 C CA . GLN A 1 68 ? -0.765 9.016 -7.332 1 98.44 68 GLN A CA 1
ATOM 489 C C . GLN A 1 68 ? -1.046 10.289 -8.133 1 98.44 68 GLN A C 1
ATOM 491 O O . GLN A 1 68 ? -0.403 10.539 -9.156 1 98.44 68 GLN A O 1
ATOM 496 N N . LYS A 1 69 ? -2 11.07 -7.691 1 98.56 69 LYS A N 1
ATOM 497 C CA . LYS A 1 69 ? -2.344 12.32 -8.359 1 98.56 69 LYS A CA 1
ATOM 498 C C . LYS A 1 69 ? -1.147 13.273 -8.398 1 98.56 69 LYS A C 1
ATOM 500 O O . LYS A 1 69 ? -0.914 13.945 -9.406 1 98.56 69 LYS A O 1
ATOM 505 N N . PHE A 1 70 ? -0.4 13.336 -7.293 1 98.75 70 PHE A N 1
ATOM 506 C CA . PHE A 1 70 ? 0.785 14.18 -7.191 1 98.75 70 PHE A CA 1
ATOM 507 C C . PHE A 1 70 ? 1.78 13.852 -8.297 1 98.75 70 PHE A C 1
ATOM 509 O O . PHE A 1 70 ? 2.295 14.75 -8.969 1 98.75 70 PHE A O 1
ATOM 516 N N . TYR A 1 71 ? 1.956 12.562 -8.594 1 97.75 71 TYR A N 1
ATOM 517 C CA . TYR A 1 71 ? 2.98 12.109 -9.531 1 97.75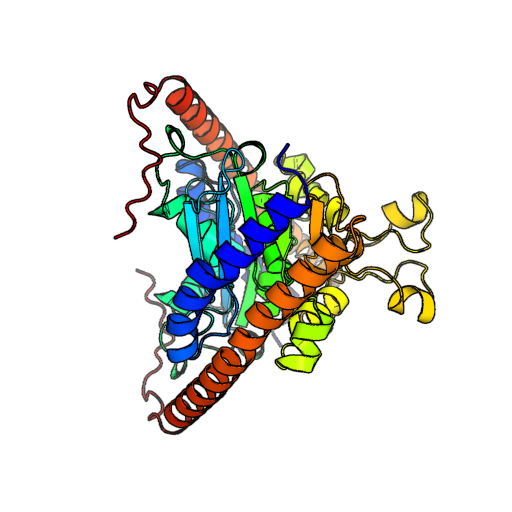 71 TYR A CA 1
ATOM 518 C C . TYR A 1 71 ? 2.453 12.117 -10.961 1 97.75 71 TYR A C 1
ATOM 520 O O . TYR A 1 71 ? 3.205 12.367 -11.906 1 97.75 71 TYR A O 1
ATOM 528 N N . THR A 1 72 ? 1.16 11.852 -11.102 1 97.06 72 THR A N 1
ATOM 529 C CA . THR A 1 72 ? 0.696 11.562 -12.453 1 97.06 72 THR A CA 1
ATOM 530 C C . THR A 1 72 ? -0.049 12.758 -13.031 1 97.06 72 THR A C 1
ATOM 532 O O . THR A 1 72 ? -0.179 12.883 -14.25 1 97.06 72 THR A O 1
ATOM 535 N N . SER A 1 73 ? -0.545 13.648 -12.195 1 97.19 73 SER A N 1
ATOM 536 C CA . SER A 1 73 ? -1.4 14.727 -12.672 1 97.19 73 SER A CA 1
ATOM 537 C C . SER A 1 73 ? -0.868 16.094 -12.242 1 97.19 73 SER A C 1
ATOM 539 O O . SER A 1 73 ? -0.601 16.953 -13.086 1 97.19 73 SER A O 1
ATOM 541 N N . THR A 1 74 ? -0.659 16.266 -10.945 1 97.62 74 THR A N 1
ATOM 542 C CA . THR A 1 74 ? -0.239 17.578 -10.453 1 97.62 74 THR A CA 1
ATOM 543 C C . THR A 1 74 ? 1.163 17.922 -10.945 1 97.62 74 THR A C 1
ATOM 545 O O . THR A 1 74 ? 1.411 19.047 -11.391 1 97.62 74 THR A O 1
ATOM 548 N N . PHE A 1 75 ? 2.039 16.953 -10.844 1 96.44 75 PHE A N 1
ATOM 549 C CA . PHE A 1 75 ? 3.414 17.141 -11.289 1 96.44 75 PHE A CA 1
ATOM 550 C C . PHE A 1 75 ? 3.877 15.977 -12.156 1 96.44 75 PHE A C 1
ATOM 552 O O . PHE A 1 75 ? 4.812 15.258 -11.789 1 96.44 75 PHE A O 1
ATOM 559 N N . PRO A 1 76 ? 3.404 15.883 -13.375 1 93.38 76 PRO A N 1
ATOM 560 C CA . PRO A 1 76 ? 3.766 14.742 -14.219 1 93.38 76 PRO A CA 1
ATOM 561 C C . PRO A 1 76 ? 5.199 14.82 -14.734 1 93.38 76 PRO A C 1
ATOM 563 O O . PRO A 1 76 ? 5.781 13.797 -15.109 1 93.38 76 PRO A O 1
ATOM 566 N N . ASP A 1 77 ? 5.789 16 -14.703 1 91.62 77 ASP A N 1
ATOM 567 C CA . ASP A 1 77 ? 7.176 16.188 -15.109 1 91.62 77 ASP A CA 1
ATOM 568 C C . ASP A 1 77 ? 8.109 16.156 -13.898 1 91.62 77 ASP A C 1
ATOM 570 O O . ASP A 1 77 ? 8.094 17.062 -13.07 1 91.62 77 ASP A O 1
ATOM 574 N N . PRO A 1 78 ? 8.945 15.195 -13.859 1 90.19 78 PRO A N 1
ATOM 575 C CA . PRO A 1 78 ? 9.828 15.055 -12.695 1 90.19 78 PRO A CA 1
ATOM 576 C C . PRO A 1 78 ? 10.727 16.266 -12.492 1 90.19 78 PRO A C 1
ATOM 578 O O . PRO A 1 78 ? 11.109 16.578 -11.359 1 90.19 78 PRO A O 1
ATOM 581 N N . ALA A 1 79 ? 11 16.922 -13.492 1 88.62 79 ALA A N 1
ATOM 582 C CA . ALA A 1 79 ? 11.906 18.047 -13.398 1 88.62 79 ALA A CA 1
ATOM 583 C C . ALA A 1 79 ? 11.273 19.203 -12.617 1 88.62 79 ALA A C 1
ATOM 585 O O . ALA A 1 79 ? 11.984 20.016 -12.023 1 88.62 79 ALA A O 1
ATOM 586 N N . CYS A 1 80 ? 9.93 19.156 -12.578 1 92.44 80 CYS A N 1
ATOM 587 C CA . CYS A 1 80 ? 9.211 20.25 -11.922 1 92.44 80 CYS A CA 1
ATOM 588 C C . CYS A 1 80 ? 8.547 19.766 -10.641 1 92.44 80 CYS A C 1
ATOM 590 O O . CYS A 1 80 ? 7.867 20.547 -9.961 1 92.44 80 CYS A O 1
ATOM 592 N N . ARG A 1 81 ? 8.734 18.562 -10.344 1 95.25 81 ARG A N 1
ATOM 593 C CA . ARG A 1 81 ? 8.031 18 -9.188 1 95.25 81 ARG A CA 1
ATOM 594 C C . ARG A 1 81 ? 8.797 18.281 -7.902 1 95.25 81 ARG A C 1
ATOM 596 O O . ARG A 1 81 ? 9.992 17.984 -7.805 1 95.25 81 ARG A O 1
ATOM 603 N N . PRO A 1 82 ? 8.102 18.828 -6.891 1 97.31 82 PRO A N 1
ATOM 604 C CA . PRO A 1 82 ? 8.758 18.969 -5.586 1 97.31 82 PRO A CA 1
ATOM 605 C C . PRO A 1 82 ? 9.234 17.625 -5.02 1 97.31 82 PRO A C 1
ATOM 607 O O . PRO A 1 82 ? 8.562 16.609 -5.176 1 97.31 82 PRO A O 1
ATOM 610 N N . ASP A 1 83 ? 10.391 17.641 -4.352 1 97.5 83 ASP A N 1
ATOM 611 C CA . ASP A 1 83 ? 10.891 16.453 -3.66 1 97.5 83 ASP A CA 1
ATOM 612 C C . ASP A 1 83 ? 10 16.094 -2.475 1 97.5 83 ASP A C 1
ATOM 614 O O . ASP A 1 83 ? 9.883 16.859 -1.521 1 97.5 83 ASP A O 1
ATOM 618 N N . PRO A 1 84 ? 9.438 14.977 -2.5 1 98.44 84 PRO A N 1
ATOM 619 C CA . PRO A 1 84 ? 8.539 14.602 -1.403 1 98.44 84 PRO A CA 1
ATOM 620 C C . PRO A 1 84 ? 9.211 14.695 -0.035 1 98.44 84 PRO A C 1
ATOM 622 O O . PRO A 1 84 ? 8.57 15.086 0.945 1 98.44 84 PRO A O 1
ATOM 625 N N . ARG A 1 85 ? 10.422 14.391 0.044 1 98.5 85 ARG A N 1
ATOM 626 C CA . ARG A 1 85 ? 11.125 14.328 1.323 1 98.5 85 ARG A CA 1
ATOM 627 C C . ARG A 1 85 ? 11.43 15.727 1.846 1 98.5 85 ARG A C 1
ATOM 629 O O . ARG A 1 85 ? 11.195 16.031 3.02 1 98.5 85 ARG A O 1
ATOM 636 N N . ASN A 1 86 ? 11.914 16.594 0.96 1 97.94 86 ASN A N 1
ATOM 637 C CA . ASN A 1 86 ? 12.5 17.844 1.436 1 97.94 86 ASN A CA 1
ATOM 638 C C . ASN A 1 86 ? 11.555 19.031 1.223 1 97.94 86 ASN A C 1
ATOM 640 O O . ASN A 1 86 ? 11.656 20.047 1.917 1 97.94 86 ASN A O 1
ATOM 644 N N . ASP A 1 87 ? 10.633 18.812 0.259 1 98.06 87 ASP A N 1
ATOM 645 C CA . ASP A 1 87 ? 9.898 20.016 -0.153 1 98.06 87 ASP A CA 1
ATOM 646 C C . ASP A 1 87 ? 8.43 19.922 0.271 1 98.06 87 ASP A C 1
ATOM 648 O O . ASP A 1 87 ? 7.664 20.859 0.069 1 98.06 87 ASP A O 1
ATOM 652 N N . THR A 1 88 ? 8.023 18.766 0.877 1 98.31 88 THR A N 1
ATOM 653 C CA . THR A 1 88 ? 6.594 18.609 1.126 1 98.31 88 THR A CA 1
ATOM 654 C C . THR A 1 88 ? 6.344 18.094 2.537 1 98.31 88 THR A C 1
ATOM 656 O O . THR A 1 88 ? 7.266 17.609 3.201 1 98.31 88 THR A O 1
ATOM 659 N N . VAL A 1 89 ? 5.141 18.281 2.998 1 98 89 VAL A N 1
ATOM 660 C CA . VAL A 1 89 ? 4.57 17.609 4.16 1 98 89 VAL A CA 1
ATOM 661 C C . VAL A 1 89 ? 3.254 16.938 3.777 1 98 89 VAL A C 1
ATOM 663 O O . VAL A 1 89 ? 2.535 17.422 2.9 1 98 89 VAL A O 1
ATOM 666 N N . PHE A 1 90 ? 3.02 15.836 4.387 1 98.94 90 PHE A N 1
ATOM 667 C CA . PHE A 1 90 ? 1.834 15.062 4.051 1 98.94 90 PHE A CA 1
ATOM 668 C C . PHE A 1 90 ? 0.795 15.148 5.16 1 98.94 90 PHE A C 1
ATOM 670 O O . PHE A 1 90 ? 1.136 15.07 6.344 1 98.94 90 PHE A O 1
ATOM 677 N N . VAL A 1 91 ? -0.488 15.375 4.785 1 98.94 91 VAL A N 1
ATOM 678 C CA . VAL A 1 91 ? -1.57 15.438 5.766 1 98.94 91 VAL A CA 1
ATOM 679 C C . VAL A 1 91 ? -2.672 14.445 5.379 1 98.94 91 VAL A C 1
ATOM 681 O O . VAL A 1 91 ? -3.062 14.367 4.215 1 98.94 91 VAL A O 1
ATOM 684 N N . SER A 1 92 ? -3.109 13.672 6.305 1 98.88 92 SER A N 1
ATOM 685 C CA . SER A 1 92 ? -4.23 12.766 6.082 1 98.88 92 SER A CA 1
ATOM 686 C C . SER A 1 92 ? -5.316 12.961 7.137 1 98.88 92 SER A C 1
ATOM 688 O O . SER A 1 92 ? -5.035 13.383 8.258 1 98.88 92 SER A O 1
ATOM 690 N N . SER A 1 93 ? -6.543 12.742 6.785 1 98.94 93 SER A N 1
ATOM 691 C CA . SER A 1 93 ? -7.645 12.844 7.734 1 98.94 93 SER A CA 1
ATOM 692 C C . SER A 1 93 ? -7.52 11.805 8.844 1 98.94 93 SER A C 1
ATOM 694 O O . SER A 1 93 ? -7.812 12.086 10.008 1 98.94 93 SER A O 1
ATOM 696 N N . HIS A 1 94 ? -7.109 10.656 8.508 1 98.94 94 HIS A N 1
ATOM 697 C CA . HIS A 1 94 ? -7.012 9.555 9.461 1 98.94 94 HIS A CA 1
ATOM 698 C C . HIS A 1 94 ? -5.605 8.961 9.469 1 98.94 94 HIS A C 1
ATOM 700 O O . HIS A 1 94 ? -4.891 9.031 8.469 1 98.94 94 HIS A O 1
ATOM 706 N N . GLU A 1 95 ? -5.207 8.391 10.633 1 98.94 95 GLU A N 1
ATOM 707 C CA . GLU A 1 95 ? -3.926 7.703 10.734 1 98.94 95 GLU A CA 1
ATOM 708 C C . GLU A 1 95 ? -3.762 6.668 9.625 1 98.94 95 GLU A C 1
ATOM 710 O O . GLU A 1 95 ? -4.641 5.832 9.414 1 98.94 95 GLU A O 1
ATOM 715 N N . PRO A 1 96 ? -2.695 6.762 8.867 1 98.94 96 PRO A N 1
ATOM 716 C CA . PRO A 1 96 ? -2.535 5.906 7.691 1 98.94 96 PRO A CA 1
ATOM 717 C C . PRO A 1 96 ? -2.465 4.422 8.047 1 98.94 96 PRO A C 1
ATOM 719 O O . PRO A 1 96 ? -1.81 4.047 9.016 1 98.94 96 PRO A O 1
ATOM 722 N N . CYS A 1 97 ? -3.145 3.607 7.289 1 98.88 97 CYS A N 1
ATOM 723 C CA . CYS A 1 97 ? -3.049 2.16 7.434 1 98.88 97 CYS A CA 1
ATOM 724 C C . CYS A 1 97 ? -1.713 1.646 6.91 1 98.88 97 CYS A C 1
ATOM 726 O O . CYS A 1 97 ? -0.89 2.424 6.43 1 98.88 97 CYS A O 1
ATOM 728 N N . SER A 1 98 ? -1.479 0.352 7 1 98.94 98 SER A N 1
ATOM 729 C CA . SER A 1 98 ? -0.207 -0.234 6.59 1 98.94 98 SER A CA 1
ATOM 730 C C . SER A 1 98 ? 0.064 0.016 5.109 1 98.94 98 SER A C 1
ATOM 732 O O . SER A 1 98 ? 1.211 0.223 4.711 1 98.94 98 SER A O 1
ATOM 734 N N . LEU A 1 99 ? -0.969 -0.04 4.262 1 98.94 99 LEU A N 1
ATOM 735 C CA . LEU A 1 99 ? -0.851 0.266 2.842 1 98.94 99 LEU A CA 1
ATOM 736 C C . LEU A 1 99 ? -0.338 1.688 2.635 1 98.94 99 LEU A C 1
ATOM 738 O O . LEU A 1 99 ? 0.633 1.9 1.904 1 98.94 99 LEU A O 1
ATOM 742 N N . CYS A 1 100 ? -0.917 2.553 3.334 1 98.94 100 CYS A N 1
ATOM 743 C CA . CYS A 1 100 ? -0.627 3.969 3.145 1 98.94 100 CYS A CA 1
ATOM 744 C C . CYS A 1 100 ? 0.688 4.352 3.812 1 98.94 100 CYS A C 1
ATOM 746 O O . CYS A 1 100 ? 1.411 5.219 3.318 1 98.94 100 CYS A O 1
ATOM 748 N N . LEU A 1 101 ? 0.973 3.75 4.977 1 98.94 101 LEU A N 1
ATOM 749 C CA . LEU A 1 101 ? 2.285 3.959 5.582 1 98.94 101 LEU A CA 1
ATOM 750 C C . LEU A 1 101 ? 3.395 3.531 4.625 1 98.94 101 LEU A C 1
ATOM 752 O O . LEU A 1 101 ? 4.398 4.234 4.48 1 98.94 101 LEU A O 1
ATOM 756 N N . SER A 1 102 ? 3.217 2.373 4.027 1 98.94 102 SER A N 1
ATOM 757 C CA . SER A 1 102 ? 4.195 1.882 3.062 1 98.94 102 SER A CA 1
ATOM 758 C C . SER A 1 102 ? 4.309 2.818 1.864 1 98.94 102 SER A C 1
ATOM 760 O O . SER A 1 102 ? 5.41 3.078 1.375 1 98.94 102 SER A O 1
ATOM 762 N N . ALA A 1 103 ? 3.184 3.32 1.41 1 98.94 103 ALA A N 1
ATOM 763 C CA . ALA A 1 103 ? 3.172 4.254 0.287 1 98.94 103 ALA A CA 1
ATOM 764 C C . ALA A 1 103 ? 3.971 5.512 0.611 1 98.94 103 ALA A C 1
ATOM 766 O O . ALA A 1 103 ? 4.738 6 -0.223 1 98.94 103 ALA A O 1
ATOM 767 N N . LEU A 1 104 ? 3.75 6.023 1.812 1 98.94 104 LEU A N 1
ATOM 768 C CA . LEU A 1 104 ? 4.488 7.207 2.24 1 98.94 104 LEU A CA 1
ATOM 769 C C . LEU A 1 104 ? 5.992 6.938 2.232 1 98.94 104 LEU A C 1
ATOM 771 O O . LEU A 1 104 ? 6.773 7.77 1.76 1 98.94 104 LEU A O 1
ATOM 775 N N . ALA A 1 105 ? 6.391 5.793 2.705 1 98.88 105 ALA A N 1
ATOM 776 C CA . ALA A 1 105 ? 7.805 5.43 2.752 1 98.88 105 ALA A CA 1
ATOM 777 C C . ALA A 1 105 ? 8.391 5.309 1.348 1 98.88 105 ALA A C 1
ATOM 779 O O . ALA A 1 105 ? 9.445 5.867 1.057 1 98.88 105 ALA A O 1
ATOM 780 N N . TRP A 1 106 ? 7.707 4.609 0.487 1 98.75 106 TRP A N 1
ATOM 781 C CA . TRP A 1 106 ? 8.188 4.391 -0.874 1 98.75 106 TRP A CA 1
ATOM 782 C C . TRP A 1 106 ? 8.281 5.707 -1.636 1 98.75 106 TRP A C 1
ATOM 784 O O . TRP A 1 106 ? 9.195 5.902 -2.439 1 98.75 106 TRP A O 1
ATOM 794 N N . ALA A 1 107 ? 7.316 6.613 -1.367 1 98.69 107 ALA A N 1
ATOM 795 C CA . ALA A 1 107 ? 7.281 7.879 -2.094 1 98.69 107 ALA A CA 1
ATOM 796 C C . ALA A 1 107 ? 8.289 8.875 -1.516 1 98.69 107 ALA A C 1
ATOM 798 O O . ALA A 1 107 ? 8.578 9.898 -2.129 1 98.69 107 ALA A O 1
ATOM 799 N N . GLY A 1 108 ? 8.719 8.633 -0.3 1 98.5 108 GLY A N 1
ATOM 800 C CA . GLY A 1 108 ? 9.805 9.422 0.263 1 98.5 108 GLY A CA 1
ATOM 801 C C . GLY A 1 108 ? 9.32 10.562 1.138 1 98.5 108 GLY A C 1
ATOM 802 O O . GLY A 1 108 ? 10.078 11.492 1.43 1 98.5 108 GLY A O 1
ATOM 803 N N . PHE A 1 109 ? 8.039 10.531 1.477 1 98.81 109 PHE A N 1
ATOM 804 C CA . PHE A 1 109 ? 7.559 11.562 2.391 1 98.81 109 PHE A CA 1
ATOM 805 C C . PHE A 1 109 ? 8.164 11.375 3.777 1 98.81 109 PHE A C 1
ATOM 807 O O . PHE A 1 109 ? 7.984 10.336 4.406 1 98.81 109 PHE A O 1
ATOM 814 N N . ALA A 1 110 ? 8.805 12.375 4.305 1 98.5 110 ALA A N 1
ATOM 815 C CA . ALA A 1 110 ? 9.555 12.227 5.547 1 98.5 110 ALA A CA 1
ATOM 816 C C . ALA A 1 110 ? 8.727 12.656 6.75 1 98.5 110 ALA A C 1
ATOM 818 O O . ALA A 1 110 ? 9.094 12.391 7.898 1 98.5 110 ALA A O 1
ATOM 819 N N . GLU A 1 111 ? 7.617 13.367 6.41 1 98.12 111 GLU A N 1
ATOM 820 C CA . GLU A 1 111 ? 6.801 13.914 7.484 1 98.12 111 GLU A CA 1
ATOM 821 C C . GLU A 1 111 ? 5.316 13.852 7.141 1 98.12 111 GLU A C 1
ATOM 823 O O . GLU A 1 111 ? 4.902 14.281 6.059 1 98.12 111 GLU A O 1
ATOM 828 N N . PHE A 1 112 ? 4.547 13.273 8.102 1 98.88 112 PHE A N 1
ATOM 829 C CA . PHE A 1 112 ? 3.107 13.289 7.867 1 98.88 112 PHE A CA 1
ATOM 830 C C . PHE A 1 112 ? 2.35 13.531 9.164 1 98.88 112 PHE A C 1
ATOM 832 O O . PHE A 1 112 ? 2.855 13.234 10.25 1 98.88 112 PHE A O 1
ATOM 839 N N . TYR A 1 113 ? 1.174 14.109 9.062 1 98.94 113 TYR A N 1
ATOM 840 C CA . TYR A 1 113 ? 0.27 14.453 10.156 1 98.94 113 TYR A CA 1
ATOM 841 C C . TYR A 1 113 ? -1.128 13.906 9.898 1 98.94 113 TYR A C 1
ATOM 843 O O . TYR A 1 113 ? -1.548 13.773 8.742 1 98.94 113 TYR A O 1
ATOM 851 N N . TYR A 1 114 ? -1.837 13.609 10.969 1 98.94 114 TYR A N 1
ATOM 852 C CA . TYR A 1 114 ? -3.184 13.086 10.781 1 98.94 114 TYR A CA 1
ATOM 853 C C . TYR A 1 114 ? -4.109 13.539 11.906 1 98.94 114 TYR A C 1
ATOM 855 O O . TYR A 1 114 ? -3.654 13.844 13.008 1 98.94 114 TYR A O 1
ATOM 863 N N . LEU A 1 115 ? -5.344 13.531 11.617 1 98.94 115 LEU A N 1
ATOM 864 C CA . LEU A 1 115 ? -6.348 14.086 12.516 1 98.94 115 LEU A CA 1
ATOM 865 C C . LEU A 1 115 ? -6.934 13.008 13.422 1 98.94 115 LEU A C 1
ATOM 867 O O . LEU A 1 115 ? -6.965 13.164 14.641 1 98.94 115 LEU A O 1
ATOM 871 N N . PHE A 1 116 ? -7.422 11.867 12.891 1 98.94 116 PHE A N 1
ATOM 872 C CA . PHE A 1 116 ? -8.062 10.805 13.648 1 98.94 116 PHE A CA 1
ATOM 873 C C . PHE A 1 116 ? -7.109 9.641 13.867 1 98.94 116 PHE A C 1
ATOM 875 O O . PHE A 1 116 ? -6.484 9.156 12.922 1 98.94 116 PHE A O 1
ATOM 882 N N . LYS A 1 117 ? -6.992 9.148 15.078 1 98.62 117 LYS A N 1
ATOM 883 C CA . LYS A 1 117 ? -6.227 7.945 15.398 1 98.62 117 LYS A CA 1
ATOM 884 C C . LYS A 1 117 ? -7.008 6.684 15.031 1 98.62 117 LYS A C 1
ATOM 886 O O . LYS A 1 117 ? -8.219 6.742 14.805 1 98.62 117 LYS A O 1
ATOM 891 N N . TYR A 1 118 ? -6.316 5.547 15.008 1 98.62 118 TYR A N 1
ATOM 892 C CA . TYR A 1 118 ? -6.914 4.27 14.633 1 98.62 118 TYR A CA 1
ATOM 893 C C . TYR A 1 118 ? -8.148 3.975 15.477 1 98.62 118 TYR A C 1
ATOM 895 O O . TYR A 1 118 ? -9.172 3.516 14.961 1 98.62 118 TYR A O 1
ATOM 903 N N . GLU A 1 119 ? -8.016 4.195 16.781 1 98.12 119 GLU A N 1
ATOM 904 C CA . GLU A 1 119 ? -9.094 3.869 17.719 1 98.12 119 GLU A CA 1
ATOM 905 C C . GLU A 1 119 ? -10.344 4.699 17.422 1 98.12 119 GLU A C 1
ATOM 907 O O . GLU A 1 119 ? -11.461 4.199 17.516 1 98.12 119 GLU A O 1
ATOM 912 N N . GLU A 1 120 ? -10.141 5.957 17.078 1 98.44 120 GLU A N 1
ATOM 913 C CA . GLU A 1 120 ? -11.273 6.805 16.703 1 98.44 120 GLU A CA 1
ATOM 914 C C . GLU A 1 120 ? -11.922 6.32 15.414 1 98.44 120 GLU A C 1
ATOM 916 O O . GLU A 1 120 ? -13.148 6.277 15.312 1 98.44 120 GLU A O 1
ATOM 921 N N . THR A 1 121 ? -11.047 6.004 14.422 1 98.62 121 THR A N 1
ATOM 922 C CA . THR A 1 121 ? -11.539 5.508 13.141 1 98.62 121 THR A CA 1
ATOM 923 C C . THR A 1 121 ? -12.398 4.258 13.336 1 98.62 121 THR A C 1
ATOM 925 O O . THR A 1 121 ? -13.461 4.129 12.727 1 98.62 121 THR A O 1
ATOM 928 N N . ARG A 1 122 ? -11.969 3.352 14.203 1 98.44 122 ARG A N 1
ATOM 929 C CA . ARG A 1 122 ? -12.703 2.131 14.523 1 98.44 122 ARG A CA 1
ATOM 930 C C . ARG A 1 122 ? -13.984 2.445 15.281 1 98.44 122 ARG A C 1
ATOM 932 O O . ARG A 1 122 ? -15.07 2.018 14.883 1 98.44 122 ARG A O 1
ATOM 939 N N . ASP A 1 123 ? -13.906 3.232 16.328 1 98.44 123 ASP A N 1
ATOM 940 C CA . ASP A 1 123 ? -14.992 3.395 17.281 1 98.44 123 ASP A CA 1
ATOM 941 C C . ASP A 1 123 ? -16.047 4.359 16.75 1 98.44 123 ASP A C 1
ATOM 943 O O . ASP A 1 123 ? -17.25 4.164 16.984 1 98.44 123 ASP A O 1
ATOM 947 N N . LEU A 1 124 ? -15.609 5.449 16.078 1 98.19 124 LEU A N 1
ATOM 948 C CA . LEU A 1 124 ? -16.547 6.48 15.633 1 98.19 124 LEU A CA 1
ATOM 949 C C . LEU A 1 124 ? -17.141 6.129 14.273 1 98.19 124 LEU A C 1
ATOM 951 O O . LEU A 1 124 ? -18.297 6.461 13.992 1 98.19 124 LEU A O 1
ATOM 955 N N . PHE A 1 125 ? -16.344 5.391 13.398 1 98.38 125 PHE A N 1
ATOM 956 C CA . PHE A 1 125 ? -16.766 5.293 12.008 1 98.38 125 PHE A CA 1
ATOM 957 C C . PHE A 1 125 ? -16.922 3.836 11.594 1 98.38 125 PHE A C 1
ATOM 959 O O . PHE A 1 125 ? -17.438 3.547 10.508 1 98.38 125 PHE A O 1
ATOM 966 N N . GLY A 1 126 ? -16.453 2.906 12.367 1 97.88 126 GLY A N 1
ATOM 967 C CA . GLY A 1 126 ? -16.688 1.498 12.086 1 97.88 126 GLY A CA 1
ATOM 968 C C . GLY A 1 126 ? -15.727 0.93 11.055 1 97.88 126 GLY A C 1
ATOM 969 O O . GLY A 1 126 ? -16.125 0.123 10.211 1 97.88 126 GLY A O 1
ATOM 970 N N . PHE A 1 127 ? -14.508 1.384 11.07 1 97.94 127 PHE A N 1
ATOM 971 C CA . PHE A 1 127 ? -13.469 0.862 10.188 1 97.94 127 PHE A CA 1
ATOM 972 C C . PHE A 1 127 ? -12.359 0.194 10.992 1 97.94 127 PHE A C 1
ATOM 974 O O . PHE A 1 127 ? -11.312 0.798 11.234 1 97.94 127 PHE A O 1
ATOM 981 N N . PRO A 1 128 ? -12.477 -1.047 11.297 1 98.06 128 PRO A N 1
ATOM 982 C CA . PRO A 1 128 ? -11.516 -1.711 12.18 1 98.06 128 PRO A CA 1
ATOM 983 C C . PRO A 1 128 ? -10.305 -2.266 11.422 1 98.06 128 PRO A C 1
ATOM 985 O O . PRO A 1 128 ? -9.312 -2.654 12.039 1 98.06 128 PRO A O 1
ATOM 988 N N . ASP A 1 129 ? -10.359 -2.285 10.102 1 98 129 ASP A N 1
ATOM 989 C CA . ASP A 1 129 ? -9.406 -3.086 9.336 1 98 129 ASP A CA 1
ATOM 990 C C . ASP A 1 129 ? -8.039 -2.41 9.273 1 98 129 ASP A C 1
ATOM 992 O O . ASP A 1 129 ? -7.027 -3.072 9.047 1 98 129 ASP A O 1
ATOM 996 N N . ASP A 1 130 ? -7.973 -1.09 9.438 1 98.12 130 ASP A N 1
ATOM 997 C CA . ASP A 1 130 ? -6.668 -0.438 9.516 1 98.12 130 ASP A CA 1
ATOM 998 C C . ASP A 1 130 ? -5.801 -1.07 10.602 1 98.12 130 ASP A C 1
ATOM 1000 O O . ASP A 1 130 ? -4.66 -1.463 10.336 1 98.12 130 ASP A O 1
ATOM 1004 N N . MET A 1 131 ? -6.402 -1.182 11.789 1 97.81 131 MET A N 1
ATOM 1005 C CA . MET A 1 131 ? -5.703 -1.81 12.898 1 97.81 131 MET A CA 1
ATOM 1006 C C . MET A 1 131 ? -5.582 -3.314 12.688 1 97.81 131 MET A C 1
ATOM 1008 O O . MET A 1 131 ? -4.539 -3.906 12.984 1 97.81 131 MET A O 1
ATOM 1012 N N . GLY A 1 132 ? -6.68 -3.922 12.227 1 98.38 132 GLY A N 1
ATOM 1013 C CA . GLY A 1 132 ? -6.711 -5.367 12.047 1 98.38 132 GLY A CA 1
ATOM 1014 C C . GLY A 1 132 ? -5.613 -5.883 11.141 1 98.38 132 GLY A C 1
ATOM 1015 O O . GLY A 1 132 ? -4.93 -6.855 11.477 1 98.38 132 GLY A O 1
ATOM 1016 N N . ILE A 1 133 ? -5.426 -5.234 10.016 1 98.81 133 ILE A N 1
ATOM 1017 C CA . ILE A 1 133 ? -4.43 -5.691 9.055 1 98.81 133 ILE A CA 1
ATOM 1018 C C . ILE A 1 133 ? -3.027 -5.461 9.609 1 98.81 133 ILE A C 1
ATOM 1020 O O . ILE A 1 133 ? -2.141 -6.305 9.453 1 98.81 133 ILE A O 1
ATOM 1024 N N . LEU A 1 134 ? -2.779 -4.336 10.273 1 98.81 134 LEU A N 1
ATOM 1025 C CA . LEU A 1 134 ? -1.497 -4.117 10.938 1 98.81 134 LEU A CA 1
ATOM 1026 C C . LEU A 1 134 ? -1.2 -5.238 11.93 1 98.81 134 LEU A C 1
ATOM 1028 O O . LEU A 1 134 ? -0.081 -5.754 11.969 1 98.81 134 LEU A O 1
ATOM 1032 N N . GLN A 1 135 ? -2.186 -5.625 12.672 1 98.56 135 GLN A N 1
ATOM 1033 C CA . GLN A 1 135 ? -2.012 -6.645 13.703 1 98.56 135 GLN A CA 1
ATOM 1034 C C . GLN A 1 135 ? -1.826 -8.023 13.078 1 98.56 135 GLN A C 1
ATOM 1036 O O . GLN A 1 135 ? -0.926 -8.773 13.469 1 98.56 135 GLN A O 1
ATOM 1041 N N . ASP A 1 136 ? -2.668 -8.352 12.117 1 98.75 136 ASP A N 1
ATOM 1042 C CA . ASP A 1 136 ? -2.666 -9.695 11.531 1 98.75 136 ASP A CA 1
ATOM 1043 C C . ASP A 1 136 ? -1.399 -9.93 10.711 1 98.75 136 ASP A C 1
ATOM 1045 O O . ASP A 1 136 ? -0.817 -11.016 10.758 1 98.75 136 ASP A O 1
ATOM 1049 N N . VAL A 1 137 ? -0.96 -8.914 9.992 1 98.88 137 VAL A N 1
ATOM 1050 C CA . VAL A 1 137 ? 0.071 -9.125 8.977 1 98.88 137 VAL A CA 1
ATOM 1051 C C . VAL A 1 137 ? 1.436 -8.734 9.539 1 98.88 137 VAL A C 1
ATOM 1053 O O . VAL A 1 137 ? 2.414 -9.469 9.383 1 98.88 137 VAL A O 1
ATOM 1056 N N . PHE A 1 138 ? 1.521 -7.641 10.305 1 98.81 138 PHE A N 1
ATOM 1057 C CA . PHE A 1 138 ? 2.84 -7.059 10.523 1 98.81 138 PHE A CA 1
ATOM 1058 C C . PHE A 1 138 ? 3.238 -7.172 11.992 1 98.81 138 PHE A C 1
ATOM 1060 O O . PHE A 1 138 ? 4.414 -7.027 12.336 1 98.81 138 PHE A O 1
ATOM 1067 N N . ARG A 1 139 ? 2.293 -7.359 12.867 1 98.31 139 ARG A N 1
ATOM 1068 C CA . ARG A 1 139 ? 2.656 -7.543 14.266 1 98.31 139 ARG A CA 1
ATOM 1069 C C . ARG A 1 139 ? 3.133 -8.969 14.523 1 98.31 139 ARG A C 1
ATOM 1071 O O . ARG A 1 139 ? 2.375 -9.797 15.031 1 98.31 139 ARG A O 1
ATOM 1078 N N . VAL A 1 140 ? 4.332 -9.219 14.289 1 98.19 140 VAL A N 1
ATOM 1079 C CA . VAL A 1 140 ? 4.961 -10.508 14.57 1 98.19 140 VAL A CA 1
ATOM 1080 C C . VAL A 1 140 ? 5.254 -10.625 16.062 1 98.19 140 VAL A C 1
ATOM 1082 O O . VAL A 1 140 ? 5.91 -9.758 16.641 1 98.19 140 VAL A O 1
ATOM 1085 N N . ARG A 1 141 ? 4.84 -11.602 16.688 1 96.19 141 ARG A N 1
ATOM 1086 C CA . ARG A 1 141 ? 4.82 -11.727 18.141 1 96.19 141 ARG A CA 1
ATOM 1087 C C . ARG A 1 141 ? 6.234 -11.656 18.719 1 96.19 141 ARG A C 1
ATOM 1089 O O . ARG A 1 141 ? 6.469 -10.977 19.719 1 96.19 141 ARG A O 1
ATOM 1096 N N . GLY A 1 142 ? 7.223 -12.406 18.016 1 94.25 142 GLY A N 1
ATOM 1097 C CA . GLY A 1 142 ? 8.539 -12.531 18.609 1 94.25 142 GLY A CA 1
ATOM 1098 C C . GLY A 1 142 ? 8.508 -13.125 20 1 94.25 142 GLY A C 1
ATOM 1099 O O . GLY A 1 142 ? 7.902 -14.172 20.234 1 94.25 142 GLY A O 1
ATOM 1100 N N . ASN A 1 143 ? 9.133 -12.461 20.969 1 94.25 143 ASN A N 1
ATOM 1101 C CA . ASN A 1 143 ? 9.242 -12.992 22.328 1 94.25 143 ASN A CA 1
ATOM 1102 C C . ASN A 1 143 ? 8.297 -12.266 23.281 1 94.25 143 ASN A C 1
ATOM 1104 O O . ASN A 1 143 ? 8.43 -12.383 24.5 1 94.25 143 ASN A O 1
ATOM 1108 N N . ASP A 1 144 ? 7.348 -11.547 22.766 1 95.94 144 ASP A N 1
ATOM 1109 C CA . ASP A 1 144 ? 6.359 -10.844 23.578 1 95.94 144 ASP A CA 1
ATOM 1110 C C . ASP A 1 144 ? 5.344 -11.82 24.156 1 95.94 144 ASP A C 1
ATOM 1112 O O . ASP A 1 144 ? 4.918 -12.758 23.5 1 95.94 144 ASP A O 1
ATOM 1116 N N . THR A 1 145 ? 4.973 -11.562 25.391 1 96.19 145 THR A N 1
ATOM 1117 C CA . THR A 1 145 ? 3.77 -12.188 25.938 1 96.19 145 THR A CA 1
ATOM 1118 C C . THR A 1 145 ? 2.518 -11.594 25.297 1 96.19 145 THR A C 1
ATOM 1120 O O . THR A 1 145 ? 2.594 -10.586 24.594 1 96.19 145 THR A O 1
ATOM 1123 N N . ASP A 1 146 ? 1.431 -12.219 25.578 1 95.94 146 ASP A N 1
ATOM 1124 C CA . ASP A 1 146 ? 0.174 -11.688 25.062 1 95.94 146 ASP A CA 1
ATOM 1125 C C . ASP A 1 146 ? -0.064 -10.258 25.531 1 95.94 146 ASP A C 1
ATOM 1127 O O . ASP A 1 146 ? -0.479 -9.406 24.75 1 95.94 146 ASP A O 1
ATOM 1131 N N . GLU A 1 147 ? 0.151 -10.055 26.734 1 96.38 147 GLU A N 1
ATOM 1132 C CA . GLU A 1 147 ? -0.055 -8.727 27.312 1 96.38 147 GLU A CA 1
ATOM 1133 C C . GLU A 1 147 ? 0.889 -7.703 26.688 1 96.38 147 GLU A C 1
ATOM 1135 O O . GLU A 1 147 ? 0.481 -6.582 26.391 1 96.38 147 GLU A O 1
ATOM 1140 N N . GLN A 1 148 ? 2.143 -8.086 26.531 1 95.31 148 GLN A N 1
ATOM 1141 C CA . GLN A 1 148 ? 3.141 -7.203 25.938 1 95.31 148 GLN A CA 1
ATOM 1142 C C . GLN A 1 148 ? 2.787 -6.883 24.484 1 95.31 148 GLN A C 1
ATOM 1144 O O . GLN A 1 148 ? 2.941 -5.746 24.047 1 95.31 148 GLN A O 1
ATOM 1149 N N . LEU A 1 149 ? 2.35 -7.887 23.797 1 96.19 149 LEU A N 1
ATOM 1150 C CA . LEU A 1 149 ? 1.978 -7.723 22.391 1 96.19 149 LEU A CA 1
ATOM 1151 C C . LEU A 1 149 ? 0.833 -6.727 22.25 1 96.19 149 LEU A C 1
ATOM 1153 O O . LEU A 1 149 ? 0.833 -5.902 21.328 1 96.19 149 LEU A O 1
ATOM 1157 N N . GLN A 1 150 ? -0.123 -6.766 23.125 1 94 150 GLN A N 1
ATOM 1158 C CA . GLN A 1 150 ? -1.296 -5.898 23.078 1 94 150 GLN A CA 1
ATOM 1159 C C . GLN A 1 150 ? -0.915 -4.441 23.328 1 94 150 GLN A C 1
ATOM 1161 O O . GLN A 1 150 ? -1.568 -3.529 22.812 1 94 150 GLN A O 1
ATOM 1166 N N . GLN A 1 151 ? 0.147 -4.242 24.047 1 94.56 151 GLN A N 1
ATOM 1167 C CA . GLN A 1 151 ? 0.55 -2.893 24.422 1 94.56 151 GLN A CA 1
ATOM 1168 C C . GLN A 1 151 ? 1.552 -2.318 23.422 1 94.56 151 GLN A C 1
ATOM 1170 O O . GLN A 1 151 ? 1.857 -1.125 23.469 1 94.56 151 GLN A O 1
ATOM 1175 N N . ARG A 1 152 ? 1.992 -3.17 22.562 1 96.69 152 ARG A N 1
ATOM 1176 C CA . ARG A 1 152 ? 3.035 -2.76 21.641 1 96.69 152 ARG A CA 1
ATOM 1177 C C . ARG A 1 152 ? 2.475 -1.823 20.562 1 96.69 152 ARG A C 1
ATOM 1179 O O . ARG A 1 152 ? 1.365 -2.029 20.078 1 96.69 152 ARG A O 1
ATOM 1186 N N . GLU A 1 153 ? 3.268 -0.808 20.188 1 97.44 153 GLU A N 1
ATOM 1187 C CA . GLU A 1 153 ? 2.883 0.06 19.078 1 97.44 153 GLU A CA 1
ATOM 1188 C C . GLU A 1 153 ? 2.67 -0.743 17.797 1 97.44 153 GLU A C 1
ATOM 1190 O O . GLU A 1 153 ? 3.301 -1.783 17.594 1 97.44 153 GLU A O 1
ATOM 1195 N N . LEU A 1 154 ? 1.856 -0.238 16.969 1 98.12 154 LEU A N 1
ATOM 1196 C CA . LEU A 1 154 ? 1.488 -0.979 15.773 1 98.12 154 LEU A CA 1
ATOM 1197 C C . LEU A 1 154 ? 2.521 -0.778 14.672 1 98.12 154 LEU A C 1
ATOM 1199 O O . LEU A 1 154 ? 2.596 -1.572 13.727 1 98.12 154 LEU A O 1
ATOM 1203 N N . TYR A 1 155 ? 3.223 0.259 14.703 1 98.81 155 TYR A N 1
ATOM 1204 C CA . TYR A 1 155 ? 4.328 0.569 13.805 1 98.81 155 TYR A CA 1
ATOM 1205 C C . TYR A 1 155 ? 5.262 1.602 14.422 1 98.81 155 TYR A C 1
ATOM 1207 O O . TYR A 1 155 ? 4.934 2.213 15.445 1 98.81 155 TYR A O 1
ATOM 1215 N N . ASN A 1 156 ? 6.434 1.75 13.844 1 98.75 156 ASN A N 1
ATOM 1216 C CA . ASN A 1 156 ? 7.359 2.797 14.266 1 98.75 156 ASN A CA 1
ATOM 1217 C C . ASN A 1 156 ? 7 4.145 13.648 1 98.75 156 ASN A C 1
ATOM 1219 O O . ASN A 1 156 ? 7.324 4.406 12.492 1 98.75 156 ASN A O 1
ATOM 1223 N N . ALA A 1 157 ? 6.402 4.988 14.438 1 98.62 157 ALA A N 1
ATOM 1224 C CA . ALA A 1 157 ? 5.93 6.273 13.922 1 98.62 157 ALA A CA 1
ATOM 1225 C C . ALA A 1 157 ? 7.098 7.195 13.594 1 98.62 157 ALA A C 1
ATOM 1227 O O . ALA A 1 157 ? 6.938 8.172 12.852 1 98.62 157 ALA A O 1
ATOM 1228 N N . GLU A 1 158 ? 8.172 7.047 14.305 1 98.56 158 GLU A N 1
ATOM 1229 C CA . GLU A 1 158 ? 9.445 7.676 13.969 1 98.56 158 GLU A CA 1
ATOM 1230 C C . GLU A 1 158 ? 10.484 6.637 13.555 1 98.56 158 GLU A C 1
ATOM 1232 O O . GLU A 1 158 ? 10.797 5.723 14.32 1 98.56 158 GLU A O 1
ATOM 1237 N N . ASN A 1 159 ? 10.961 6.738 12.406 1 98.62 159 ASN A N 1
ATOM 1238 C CA . ASN A 1 159 ? 11.922 5.789 11.852 1 98.62 159 ASN A CA 1
ATOM 1239 C C . ASN A 1 159 ? 12.805 6.441 10.797 1 98.62 159 ASN A C 1
ATOM 1241 O O . ASN A 1 159 ? 12.805 7.664 10.648 1 98.62 159 ASN A O 1
ATOM 1245 N N . LYS A 1 160 ? 13.594 5.625 10.047 1 98.12 160 LYS A N 1
ATOM 1246 C CA . LYS A 1 160 ? 14.555 6.129 9.07 1 98.12 160 LYS A CA 1
ATOM 1247 C C . LYS A 1 160 ? 13.844 6.758 7.875 1 98.12 160 LYS A C 1
ATOM 1249 O O . LYS A 1 160 ? 14.438 7.566 7.148 1 98.12 160 LYS A O 1
ATOM 1254 N N . ARG A 1 161 ? 12.555 6.414 7.695 1 98.69 161 ARG A N 1
ATOM 1255 C CA . ARG A 1 161 ? 11.82 6.805 6.496 1 98.69 161 ARG A CA 1
ATOM 1256 C C . ARG A 1 161 ? 11 8.062 6.738 1 98.69 161 ARG A C 1
ATOM 1258 O O . ARG A 1 161 ? 10.914 8.93 5.863 1 98.69 161 ARG A O 1
ATOM 1265 N N . PHE A 1 162 ? 10.383 8.109 7.906 1 98.88 162 PHE A N 1
ATOM 1266 C CA . PHE A 1 162 ? 9.492 9.242 8.148 1 98.88 162 PHE A CA 1
ATOM 1267 C C . PHE A 1 162 ? 9.234 9.406 9.641 1 98.88 162 PHE A C 1
ATOM 1269 O O . PHE A 1 162 ? 9.609 8.555 10.445 1 98.88 162 PHE A O 1
ATOM 1276 N N . LYS A 1 163 ? 8.68 10.492 9.945 1 98.75 163 LYS A N 1
ATOM 1277 C CA . LYS A 1 163 ? 8.086 10.797 11.25 1 98.75 163 LYS A CA 1
ATOM 1278 C C . LYS A 1 163 ? 6.605 11.156 11.102 1 98.75 163 LYS A C 1
ATOM 1280 O O . LYS A 1 163 ? 6.254 12.062 10.352 1 98.75 163 LYS A O 1
ATOM 1285 N N . GLY A 1 164 ? 5.746 10.398 11.758 1 98.69 164 GLY A N 1
ATOM 1286 C CA . GLY A 1 164 ? 4.312 10.656 11.781 1 98.69 164 GLY A CA 1
ATOM 1287 C C . GLY A 1 164 ? 3.822 11.203 13.109 1 98.69 164 GLY A C 1
ATOM 1288 O O . GLY A 1 164 ? 4.293 10.781 14.172 1 98.69 164 GLY A O 1
ATOM 1289 N N . ARG A 1 165 ? 2.904 12.148 13.055 1 98.06 165 ARG A N 1
ATOM 1290 C CA . ARG A 1 165 ? 2.4 12.734 14.297 1 98.06 165 ARG A CA 1
ATOM 1291 C C . ARG A 1 165 ? 0.887 12.922 14.234 1 98.06 165 ARG A C 1
ATOM 1293 O O . ARG A 1 165 ? 0.34 13.289 13.195 1 98.06 165 ARG A O 1
ATOM 1300 N N . SER A 1 166 ? 0.322 12.75 15.367 1 98.5 166 SER A N 1
ATOM 1301 C CA . SER A 1 166 ? -1.092 13.055 15.562 1 98.5 166 SER A CA 1
ATOM 1302 C C . SER A 1 166 ? -1.302 14.539 15.875 1 98.5 166 SER A C 1
ATOM 1304 O O . SER A 1 166 ? -0.64 15.094 16.75 1 98.5 166 SER A O 1
ATOM 1306 N N . MET A 1 167 ? -2.273 15.133 15.203 1 98.75 167 MET A N 1
ATOM 1307 C CA . MET A 1 167 ? -2.594 16.516 15.523 1 98.75 167 MET A CA 1
ATOM 1308 C C . MET A 1 167 ? -3.061 16.641 16.969 1 98.75 167 MET A C 1
ATOM 1310 O O . MET A 1 167 ? -2.756 17.641 17.641 1 98.75 167 MET A O 1
ATOM 1314 N N . GLU A 1 168 ? -3.766 15.672 17.391 1 98.38 168 GLU A N 1
ATOM 1315 C CA . GLU A 1 168 ? -4.23 15.672 18.766 1 98.38 168 GLU A CA 1
ATOM 1316 C C . GLU A 1 168 ? -3.061 15.727 19.75 1 98.38 168 GLU A C 1
ATOM 1318 O O . GLU A 1 168 ? -3.088 16.484 20.719 1 98.38 168 GLU A O 1
ATOM 1323 N N . ASP A 1 169 ? -2.039 14.875 19.516 1 98 169 ASP A N 1
ATOM 1324 C CA . ASP A 1 169 ? -0.863 14.883 20.375 1 98 169 ASP A CA 1
ATOM 1325 C C . ASP A 1 169 ? -0.164 16.234 20.344 1 98 169 ASP A C 1
ATOM 1327 O O . ASP A 1 169 ? 0.31 16.734 21.359 1 98 169 ASP A O 1
ATOM 1331 N N . MET A 1 170 ? -0.132 16.828 19.188 1 98 170 MET A N 1
ATOM 1332 C CA . MET A 1 170 ? 0.496 18.141 19.016 1 98 170 MET A CA 1
ATOM 1333 C C . MET A 1 170 ? -0.255 19.203 19.812 1 98 170 MET A C 1
ATOM 1335 O O . MET A 1 170 ? 0.36 20.094 20.422 1 98 170 MET A O 1
ATOM 1339 N N . VAL A 1 171 ? -1.526 19.156 19.797 1 98.44 171 VAL A N 1
ATOM 1340 C CA . VAL A 1 171 ? -2.334 20.094 20.578 1 98.44 171 VAL A CA 1
ATOM 1341 C C . VAL A 1 171 ? -2.02 19.953 22.062 1 98.44 171 VAL A C 1
ATOM 1343 O O . VAL A 1 171 ? -1.82 20.938 22.766 1 98.44 171 VAL A O 1
ATOM 1346 N N . GLN A 1 172 ? -1.959 18.703 22.516 1 97.44 172 GLN A N 1
ATOM 1347 C CA . GLN A 1 172 ? -1.715 18.422 23.922 1 97.44 172 GLN A CA 1
ATOM 1348 C C . GLN A 1 172 ? -0.332 18.906 24.344 1 97.44 172 GLN A C 1
ATOM 1350 O O . GLN A 1 172 ? -0.124 19.25 25.516 1 97.44 172 GLN A O 1
ATOM 1355 N N . GLU A 1 173 ? 0.562 18.953 23.422 1 97 173 GLU A N 1
ATOM 1356 C CA . GLU A 1 173 ? 1.944 19.328 23.703 1 97 173 GLU A CA 1
ATOM 1357 C C . GLU A 1 173 ? 2.117 20.844 23.703 1 97 173 GLU A C 1
ATOM 1359 O O . GLU A 1 173 ? 3.168 21.344 24.109 1 97 173 GLU A O 1
ATOM 1364 N N . GLU A 1 174 ? 1.104 21.594 23.25 1 96.81 174 GLU A N 1
ATOM 1365 C CA . GLU A 1 174 ? 1.176 23.047 23.234 1 96.81 174 GLU A CA 1
ATOM 1366 C C . GLU A 1 174 ? 1.285 23.609 24.656 1 96.81 174 GLU A C 1
ATOM 1368 O O . GLU A 1 174 ? 0.405 23.391 25.484 1 96.81 174 GLU A O 1
ATOM 1373 N N . ALA A 1 175 ? 2.336 24.406 24.891 1 95.19 175 ALA A N 1
ATOM 1374 C CA . ALA A 1 175 ? 2.65 24.906 26.234 1 95.19 175 ALA A CA 1
ATOM 1375 C C . ALA A 1 175 ? 1.702 26.016 26.641 1 95.19 175 ALA A C 1
ATOM 1377 O O . ALA A 1 175 ? 1.327 26.125 27.812 1 95.19 175 ALA A O 1
ATOM 1378 N N . ASN A 1 176 ? 1.417 26.859 25.688 1 96.62 176 ASN A N 1
ATOM 1379 C CA . ASN A 1 176 ? 0.508 27.969 25.984 1 96.62 176 ASN A CA 1
ATOM 1380 C C . ASN A 1 176 ? -0.93 27.484 26.141 1 96.62 176 ASN A C 1
ATOM 1382 O O . ASN A 1 176 ? -1.545 27.031 25.172 1 96.62 176 ASN A O 1
ATOM 1386 N N . GLU A 1 177 ? -1.477 27.703 27.297 1 97.38 177 GLU A N 1
ATOM 1387 C CA . GLU A 1 177 ? -2.789 27.172 27.625 1 97.38 177 GLU A CA 1
ATOM 1388 C C . GLU A 1 177 ? -3.881 27.781 26.75 1 97.38 177 GLU A C 1
ATOM 1390 O O . GLU A 1 177 ? -4.789 27.094 26.297 1 97.38 177 GLU A O 1
ATOM 1395 N N . THR A 1 178 ? -3.854 29.062 26.594 1 97.69 178 THR A N 1
ATOM 1396 C CA . THR A 1 178 ? -4.855 29.734 25.781 1 97.69 178 THR A CA 1
ATOM 1397 C C . THR A 1 178 ? -4.828 29.234 24.344 1 97.69 178 THR A C 1
ATOM 1399 O O . THR A 1 178 ? -5.875 28.938 23.766 1 97.69 178 THR A O 1
ATOM 1402 N N . GLU A 1 179 ? -3.611 29.094 23.828 1 97.19 179 GLU A N 1
ATOM 1403 C CA . GLU A 1 179 ? -3.43 28.578 22.469 1 97.19 179 GLU A CA 1
ATOM 1404 C C . GLU A 1 179 ? -3.877 27.109 22.375 1 97.19 179 GLU A C 1
ATOM 1406 O O . GLU A 1 179 ? -4.535 26.734 21.406 1 97.19 179 GLU A O 1
ATOM 1411 N N . ARG A 1 180 ? -3.531 26.312 23.328 1 98 180 ARG A N 1
ATOM 1412 C CA . ARG A 1 180 ? -3.92 24.906 23.375 1 98 180 ARG A CA 1
ATOM 1413 C C . ARG A 1 180 ? -5.438 24.766 23.344 1 98 180 ARG A C 1
ATOM 1415 O O . ARG A 1 180 ? -5.973 23.938 22.594 1 98 180 ARG A O 1
ATOM 1422 N N . ASN A 1 181 ? -6.117 25.547 24.109 1 98.38 181 ASN A N 1
ATOM 1423 C CA . ASN A 1 181 ? -7.574 25.484 24.188 1 98.38 181 ASN A CA 1
ATOM 1424 C C . ASN A 1 181 ? -8.211 25.906 22.859 1 98.38 181 ASN A C 1
ATOM 1426 O O . ASN A 1 181 ? -9.203 25.312 22.438 1 98.38 181 ASN A O 1
ATOM 1430 N N . SER A 1 182 ? -7.695 26.969 22.281 1 98.56 182 SER A N 1
ATOM 1431 C CA . SER A 1 182 ? -8.211 27.422 21 1 98.56 182 SER A CA 1
ATOM 1432 C C . SER A 1 182 ? -8.039 26.359 19.922 1 98.56 182 SER A C 1
ATOM 1434 O O . SER A 1 182 ? -8.945 26.109 19.125 1 98.56 182 SER A O 1
ATOM 1436 N N . LEU A 1 183 ? -6.887 25.766 19.891 1 98.62 183 LEU A N 1
ATOM 1437 C CA . LEU A 1 183 ? -6.605 24.703 18.938 1 98.62 183 LEU A CA 1
ATOM 1438 C C . LEU A 1 183 ? -7.508 23.5 19.172 1 98.62 183 LEU A C 1
ATOM 1440 O O . LEU A 1 183 ? -8 22.891 18.234 1 98.62 183 LEU A O 1
ATOM 1444 N N . ALA A 1 184 ? -7.664 23.141 20.406 1 98.69 184 ALA A N 1
ATOM 1445 C CA . ALA A 1 184 ? -8.539 22.016 20.766 1 98.69 184 ALA A CA 1
ATOM 1446 C C . ALA A 1 184 ? -9.961 22.266 20.281 1 98.69 184 ALA A C 1
ATOM 1448 O O . ALA A 1 184 ? -10.625 21.344 19.781 1 98.69 184 ALA A O 1
ATOM 1449 N N . GLU A 1 185 ? -10.438 23.438 20.453 1 98.69 185 GLU A N 1
ATOM 1450 C CA . GLU A 1 185 ? -11.781 23.781 20 1 98.69 185 GLU A CA 1
ATOM 1451 C C . GLU A 1 185 ? -11.898 23.703 18.484 1 98.69 185 GLU A C 1
ATOM 1453 O O . GLU A 1 185 ? -12.891 23.203 17.953 1 98.69 185 GLU A O 1
ATOM 1458 N N . LYS A 1 186 ? -10.906 24.266 17.828 1 98.75 186 LYS A N 1
ATOM 1459 C CA . LYS A 1 186 ? -10.898 24.188 16.359 1 98.75 186 LYS A CA 1
ATOM 1460 C C . LYS A 1 186 ? -10.883 22.734 15.898 1 98.75 186 LYS A C 1
ATOM 1462 O O . LYS A 1 186 ? -11.602 22.375 14.969 1 98.75 186 LYS A O 1
ATOM 1467 N N . MET A 1 187 ? -10.039 21.906 16.5 1 98.75 187 MET A N 1
ATOM 1468 C CA . MET A 1 187 ? -9.953 20.5 16.156 1 98.75 187 MET A CA 1
ATOM 1469 C C . MET A 1 187 ? -11.297 19.797 16.344 1 98.75 187 MET A C 1
ATOM 1471 O O . MET A 1 187 ? -11.719 19 15.5 1 98.75 187 MET A O 1
ATOM 1475 N N . LYS A 1 188 ? -11.93 20.094 17.469 1 98.56 188 LYS A N 1
ATOM 1476 C CA . LYS A 1 188 ? -13.25 19.547 17.734 1 98.56 188 LYS A CA 1
ATOM 1477 C C . LYS A 1 188 ? -14.234 19.922 16.625 1 98.56 188 LYS A C 1
ATOM 1479 O O . LYS A 1 188 ? -15.031 19.094 16.188 1 98.56 188 LYS A O 1
ATOM 1484 N N . SER A 1 189 ? -14.195 21.125 16.281 1 98.69 189 SER A N 1
ATOM 1485 C CA . SER A 1 189 ? -15.062 21.625 15.211 1 98.69 189 SER A CA 1
ATOM 1486 C C . SER A 1 189 ? -14.805 20.891 13.898 1 98.69 189 SER A C 1
ATOM 1488 O O . SER A 1 189 ? -15.742 20.469 13.219 1 98.69 189 SER A O 1
ATOM 1490 N N . VAL A 1 190 ? -13.531 20.734 13.523 1 98.81 190 VAL A N 1
ATOM 1491 C CA . VAL A 1 190 ? -13.164 20.078 12.281 1 98.81 190 VAL A CA 1
ATOM 1492 C C . VAL A 1 190 ? -13.578 18.609 12.336 1 98.81 190 VAL A C 1
ATOM 1494 O O . VAL A 1 190 ? -14.156 18.078 11.383 1 98.81 190 VAL A O 1
ATOM 1497 N N . LYS A 1 191 ? -13.297 17.906 13.453 1 98.75 191 LYS A N 1
ATOM 1498 C CA . LYS A 1 191 ? -13.703 16.516 13.617 1 98.75 191 LYS A CA 1
ATOM 1499 C C . LYS A 1 191 ? -15.219 16.375 13.516 1 98.75 191 LYS A C 1
ATOM 1501 O O . LYS A 1 191 ? -15.711 15.352 13.031 1 98.75 191 LYS A O 1
ATOM 1506 N N . GLY A 1 192 ? -15.93 17.375 13.938 1 98.69 192 GLY A N 1
ATOM 1507 C CA . GLY A 1 192 ? -17.391 17.359 13.859 1 98.69 192 GLY A CA 1
ATOM 1508 C C . GLY A 1 192 ? -17.906 17.266 12.445 1 98.69 192 GLY A C 1
ATOM 1509 O O . GLY A 1 192 ? -18.984 16.703 12.211 1 98.69 192 GLY A O 1
ATOM 1510 N N . LEU A 1 193 ? -17.219 17.797 11.508 1 98.81 193 LEU A N 1
ATOM 1511 C CA . LEU A 1 193 ? -17.625 17.75 10.102 1 98.81 193 LEU A CA 1
ATOM 1512 C C . LEU A 1 193 ? -17.656 16.297 9.609 1 98.81 193 LEU A C 1
ATOM 1514 O O . LEU A 1 193 ? -18.438 15.969 8.703 1 98.81 193 LEU A O 1
ATOM 1518 N N . TYR A 1 194 ? -16.875 15.445 10.18 1 98.81 194 TYR A N 1
ATOM 1519 C CA . TYR A 1 194 ? -16.766 14.07 9.727 1 98.81 194 TYR A CA 1
ATOM 1520 C C . TYR A 1 194 ? -17.953 13.242 10.203 1 98.81 194 TYR A C 1
ATOM 1522 O O . TYR A 1 194 ? -18.219 12.156 9.672 1 98.81 194 TYR A O 1
ATOM 1530 N N . THR A 1 195 ? -18.703 13.711 11.18 1 97.88 195 THR A N 1
ATOM 1531 C CA . THR A 1 195 ? -19.953 13.062 11.562 1 97.88 195 THR A CA 1
ATOM 1532 C C . THR A 1 195 ? -20.953 13.117 10.414 1 97.88 195 THR A C 1
ATOM 1534 O O . THR A 1 195 ? -21.594 12.109 10.094 1 97.88 195 THR A O 1
ATOM 1537 N N . GLU A 1 196 ? -21.016 14.258 9.867 1 97.31 196 GLU A N 1
ATOM 1538 C CA . GLU A 1 196 ? -21.906 14.422 8.727 1 97.31 196 GLU A CA 1
ATOM 1539 C C . GLU A 1 196 ? -21.422 13.617 7.523 1 97.31 196 GLU A C 1
ATOM 1541 O O . GLU A 1 196 ? -22.219 13.016 6.805 1 97.31 196 GLU A O 1
ATOM 1546 N N . LEU A 1 197 ? -20.172 13.672 7.242 1 98.62 197 LEU A N 1
ATOM 1547 C CA . LEU A 1 197 ? -19.594 12.898 6.145 1 98.62 197 LEU A CA 1
ATOM 1548 C C . LEU A 1 197 ? -19.891 11.414 6.324 1 98.62 197 LEU A C 1
ATOM 1550 O O . LEU A 1 197 ? -20.219 10.719 5.355 1 98.62 197 LEU A O 1
ATOM 1554 N N . HIS A 1 198 ? -19.734 10.945 7.52 1 98.62 198 HIS A N 1
ATOM 1555 C CA . HIS A 1 198 ? -19.969 9.539 7.809 1 98.62 198 HIS A CA 1
ATOM 1556 C C . HIS A 1 198 ? -21.422 9.164 7.562 1 98.62 198 HIS A C 1
ATOM 1558 O O . HIS A 1 198 ? -21.719 8.102 7.008 1 98.62 198 HIS A O 1
ATOM 1564 N N . ALA A 1 199 ? -22.344 10.031 8.023 1 98.06 199 ALA A N 1
ATOM 1565 C CA . ALA A 1 199 ? -23.766 9.789 7.781 1 98.06 199 ALA A CA 1
ATOM 1566 C C . ALA A 1 199 ? -24.047 9.672 6.289 1 98.06 199 ALA A C 1
ATOM 1568 O O . ALA A 1 199 ? -24.797 8.781 5.863 1 98.06 199 ALA A O 1
ATOM 1569 N N . THR A 1 200 ? -23.484 10.57 5.512 1 98.12 200 THR A N 1
ATOM 1570 C CA . THR A 1 200 ? -23.641 10.539 4.062 1 98.12 200 THR A CA 1
ATOM 1571 C C . THR A 1 200 ? -23.078 9.25 3.479 1 98.12 200 THR A C 1
ATOM 1573 O O . THR A 1 200 ? -23.688 8.633 2.605 1 98.12 200 THR A O 1
ATOM 1576 N N . PHE A 1 201 ? -21.953 8.859 3.916 1 98 201 PHE A N 1
ATOM 1577 C CA . PHE A 1 201 ? -21.328 7.621 3.486 1 98 201 PHE A CA 1
ATOM 1578 C C . PHE A 1 201 ? -22.234 6.426 3.748 1 98 201 PHE A C 1
ATOM 1580 O O . PHE A 1 201 ? -22.422 5.57 2.879 1 98 201 PHE A O 1
ATOM 1587 N N . LEU A 1 202 ? -22.766 6.324 4.934 1 97.5 202 LEU A N 1
ATOM 1588 C CA . LEU A 1 202 ? -23.641 5.207 5.301 1 97.5 202 LEU A CA 1
ATOM 1589 C C . LEU A 1 202 ? -24.859 5.148 4.398 1 97.5 202 LEU A C 1
ATOM 1591 O O . LEU A 1 202 ? -25.266 4.066 3.961 1 97.5 202 LEU A O 1
ATOM 1595 N N . GLU A 1 203 ? -25.391 6.293 4.141 1 97.44 203 GLU A N 1
ATOM 1596 C CA . GLU A 1 203 ? -26.547 6.363 3.264 1 97.44 203 GLU A CA 1
ATOM 1597 C C . GLU A 1 203 ? -26.203 5.898 1.85 1 97.44 203 GLU A C 1
ATOM 1599 O O . GLU A 1 203 ? -26.938 5.098 1.259 1 97.44 203 GLU A O 1
ATOM 1604 N N . ALA A 1 204 ? -25.125 6.43 1.354 1 96.56 204 ALA A N 1
ATOM 1605 C CA . ALA A 1 204 ? -24.703 6.086 -0.002 1 96.56 204 ALA A CA 1
ATOM 1606 C C . ALA A 1 204 ? -24.344 4.605 -0.102 1 96.56 204 ALA A C 1
ATOM 1608 O O . ALA A 1 204 ? -24.641 3.951 -1.101 1 96.56 204 ALA A O 1
ATOM 1609 N N . SER A 1 205 ? -23.672 4.125 0.904 1 94.06 205 SER A N 1
ATOM 1610 C CA . SER A 1 205 ? -23.281 2.723 0.929 1 94.06 205 SER A CA 1
ATOM 1611 C C . SER A 1 205 ? -24.484 1.803 0.926 1 94.06 205 SER A C 1
ATOM 1613 O O . SER A 1 205 ? -24.5 0.787 0.227 1 94.06 205 SER A O 1
ATOM 1615 N N . LYS A 1 206 ? -25.453 2.129 1.695 1 94.38 206 LYS A N 1
ATOM 1616 C CA . LYS A 1 206 ? -26.703 1.363 1.737 1 94.38 206 LYS A CA 1
ATOM 1617 C C . LYS A 1 206 ? -27.406 1.37 0.379 1 94.38 206 LYS A C 1
ATOM 1619 O O . LYS A 1 206 ? -27.859 0.329 -0.094 1 94.38 206 LYS A O 1
ATOM 1624 N N . ALA A 1 207 ? -27.438 2.457 -0.2 1 93.62 207 ALA A N 1
ATOM 1625 C CA . ALA A 1 207 ? -28.078 2.594 -1.508 1 93.62 207 ALA A CA 1
ATOM 1626 C C . ALA A 1 207 ? -27.359 1.747 -2.557 1 93.62 207 ALA A C 1
ATOM 1628 O O . ALA A 1 207 ? -28 1.104 -3.391 1 93.62 207 ALA A O 1
ATOM 1629 N N . ASN A 1 208 ? -26.047 1.81 -2.514 1 91.62 208 ASN A N 1
ATOM 1630 C CA . ASN A 1 208 ? -25.266 1.027 -3.459 1 91.62 208 ASN A CA 1
ATOM 1631 C C . ASN A 1 208 ? -25.469 -0.471 -3.262 1 91.62 208 ASN A C 1
ATOM 1633 O O . ASN A 1 208 ? -25.562 -1.223 -4.234 1 91.62 208 ASN A O 1
ATOM 1637 N N . LYS A 1 209 ? -25.562 -0.902 -2.043 1 89.81 209 LYS A N 1
ATOM 1638 C CA . LYS A 1 209 ? -25.781 -2.312 -1.74 1 89.81 209 LYS A CA 1
ATOM 1639 C C . LYS A 1 209 ? -27.156 -2.773 -2.246 1 89.81 209 LYS A C 1
ATOM 1641 O O . LYS A 1 209 ? -27.281 -3.865 -2.805 1 89.81 209 LYS A O 1
ATOM 1646 N N . GLU A 1 210 ? -28.125 -1.984 -2.053 1 90.81 210 GLU A N 1
ATOM 1647 C CA . GLU A 1 210 ? -29.469 -2.299 -2.518 1 90.81 210 GLU A CA 1
ATOM 1648 C C . GLU A 1 210 ? -29.516 -2.367 -4.043 1 90.81 210 GLU A C 1
ATOM 1650 O O . GLU A 1 210 ? -30.172 -3.252 -4.605 1 90.81 210 GLU A O 1
ATOM 1655 N N . ALA A 1 211 ? -28.828 -1.532 -4.629 1 87.56 211 ALA A N 1
ATOM 1656 C CA . ALA A 1 211 ? -28.812 -1.504 -6.09 1 87.56 211 ALA A CA 1
ATOM 1657 C C . ALA A 1 211 ? -28.125 -2.746 -6.648 1 87.56 211 ALA A C 1
ATOM 1659 O O . ALA A 1 211 ? -28.562 -3.307 -7.656 1 87.56 211 ALA A O 1
ATOM 1660 N N . GLU A 1 212 ? -27.047 -3.176 -6.023 1 84.12 212 GLU A N 1
ATOM 1661 C CA . GLU A 1 212 ? -26.297 -4.352 -6.457 1 84.12 212 GLU A CA 1
ATOM 1662 C C . GLU A 1 212 ? -27.109 -5.629 -6.25 1 84.12 212 GLU A C 1
ATOM 1664 O O . GLU A 1 212 ? -27.047 -6.547 -7.074 1 84.12 212 GLU A O 1
ATOM 1669 N N . GLU A 1 213 ? -27.828 -5.605 -5.191 1 83.88 213 GLU A N 1
ATOM 1670 C CA . GLU A 1 213 ? -28.656 -6.766 -4.887 1 83.88 213 GLU A CA 1
ATOM 1671 C C . GLU A 1 213 ? -29.828 -6.875 -5.859 1 83.88 213 GLU A C 1
ATOM 1673 O O . GLU A 1 213 ? -30.281 -7.98 -6.164 1 83.88 213 GLU A O 1
ATOM 1678 N N . ASN A 1 214 ? -30.203 -5.75 -6.328 1 83.44 214 ASN A N 1
ATOM 1679 C CA . ASN A 1 214 ? -31.375 -5.727 -7.203 1 83.44 214 ASN A CA 1
ATOM 1680 C C . ASN A 1 214 ? -30.969 -5.766 -8.672 1 83.44 214 ASN A C 1
ATOM 1682 O O . ASN A 1 214 ? -31.828 -5.844 -9.555 1 83.44 214 ASN A O 1
ATOM 1686 N N . ALA A 1 215 ? -29.688 -5.613 -8.922 1 79.69 215 ALA A N 1
ATOM 1687 C CA . ALA A 1 215 ? -29.234 -5.629 -10.312 1 79.69 215 ALA A CA 1
ATOM 1688 C C . ALA A 1 215 ? -29.391 -7.02 -10.922 1 79.69 215 ALA A C 1
ATOM 1690 O O . ALA A 1 215 ? -29.125 -8.031 -10.266 1 79.69 215 ALA A O 1
ATOM 1691 N N . PRO A 1 216 ? -29.891 -7.07 -12.109 1 71.69 216 PRO A N 1
ATOM 1692 C CA . PRO A 1 216 ? -29.984 -8.375 -12.773 1 71.69 216 PRO A CA 1
ATOM 1693 C C . PRO A 1 216 ? -28.609 -9.039 -12.945 1 71.69 216 PRO A C 1
ATOM 1695 O O . PRO A 1 216 ? -27.609 -8.352 -13.18 1 71.69 216 PRO A O 1
ATOM 1698 N N . LYS A 1 217 ? -28.453 -10.242 -12.461 1 67.75 217 LYS A N 1
ATOM 1699 C CA . LYS A 1 217 ? -27.203 -10.969 -12.633 1 67.75 217 LYS A CA 1
ATOM 1700 C C . LYS A 1 217 ? -26.797 -11.055 -14.102 1 67.75 217 LYS A C 1
ATOM 1702 O O . LYS A 1 217 ? -27.625 -11.414 -14.953 1 67.75 217 LYS A O 1
ATOM 1707 N N . PRO A 1 218 ? -25.641 -10.492 -14.289 1 68.25 218 PRO A N 1
ATOM 1708 C CA . PRO A 1 218 ? -25.266 -10.508 -15.703 1 68.25 218 PRO A CA 1
ATOM 1709 C C . PRO A 1 218 ? -25.297 -11.914 -16.297 1 68.25 218 PRO A C 1
ATOM 1711 O O . PRO A 1 218 ? -24.953 -12.891 -15.625 1 68.25 218 PRO A O 1
ATOM 1714 N N . SER A 1 219 ? -26.141 -12.219 -17.188 1 64.31 219 SER A N 1
ATOM 1715 C CA . SER A 1 219 ? -26.281 -13.508 -17.844 1 64.31 219 SER A CA 1
ATOM 1716 C C . SER A 1 219 ? -24.938 -14.016 -18.359 1 64.31 219 SER A C 1
ATOM 1718 O O . SER A 1 219 ? -24.703 -15.227 -18.422 1 64.31 219 SER A O 1
ATOM 1720 N N . ASN A 1 220 ? -23.938 -13.227 -18.891 1 64.88 220 ASN A N 1
ATOM 1721 C CA . ASN A 1 220 ? -22.75 -13.75 -19.562 1 64.88 220 ASN A CA 1
ATOM 1722 C C . ASN A 1 220 ? -21.469 -13.109 -19.016 1 64.88 220 ASN A C 1
ATOM 1724 O O . ASN A 1 220 ? -20.938 -12.18 -19.609 1 64.88 220 ASN A O 1
ATOM 1728 N N . CYS A 1 221 ? -21.219 -13.391 -17.719 1 72.06 221 CYS A N 1
ATOM 1729 C CA . CYS A 1 221 ? -19.906 -12.93 -17.297 1 72.06 221 CYS A CA 1
ATOM 1730 C C . CYS A 1 221 ? -18.812 -13.727 -18 1 72.06 221 CYS A C 1
ATOM 1732 O O . CYS A 1 221 ? -18.703 -14.938 -17.812 1 72.06 221 CYS A O 1
ATOM 1734 N N . SER A 1 222 ? -18.547 -13.422 -19.25 1 60.81 222 SER A N 1
ATOM 1735 C CA . SER A 1 222 ? -17.484 -14.133 -19.953 1 60.81 222 SER A CA 1
ATOM 1736 C C . SER A 1 222 ? -16.141 -13.938 -19.281 1 60.81 222 SER A C 1
ATOM 1738 O O . SER A 1 222 ? -15.68 -12.805 -19.109 1 60.81 222 SER A O 1
ATOM 1740 N N . LEU A 1 223 ? -15.766 -14.875 -18.453 1 59.47 223 LEU A N 1
ATOM 1741 C CA . LEU A 1 223 ? -14.383 -14.812 -17.984 1 59.47 223 LEU A CA 1
ATOM 1742 C C . LEU A 1 223 ? -13.406 -14.844 -19.156 1 59.47 223 LEU A C 1
ATOM 1744 O O . LEU A 1 223 ? -12.195 -14.945 -18.953 1 59.47 223 LEU A O 1
ATOM 1748 N N . ASP A 1 224 ? -13.906 -14.945 -20.391 1 53.72 224 ASP A N 1
ATOM 1749 C CA . ASP A 1 224 ? -12.984 -15.039 -21.516 1 53.72 224 ASP A CA 1
ATOM 1750 C C . ASP A 1 224 ? -12.102 -13.797 -21.625 1 53.72 224 ASP A C 1
ATOM 1752 O O . ASP A 1 224 ? -12.57 -12.727 -22.016 1 53.72 224 ASP A O 1
ATOM 1756 N N . VAL A 1 225 ? -11.141 -13.648 -20.781 1 50.09 225 VAL A N 1
ATOM 1757 C CA . VAL A 1 225 ? -10.133 -12.594 -20.875 1 50.09 225 VAL A CA 1
ATOM 1758 C C . VAL A 1 225 ? -9.492 -12.602 -22.25 1 50.09 225 VAL A C 1
ATOM 1760 O O . VAL A 1 225 ? -8.922 -13.617 -22.672 1 50.09 225 VAL A O 1
ATOM 1763 N N . ASN A 1 226 ? -9.945 -11.875 -23.219 1 42.94 226 ASN A N 1
ATOM 1764 C CA . ASN A 1 226 ? -9.43 -11.797 -24.578 1 42.94 226 ASN A CA 1
ATOM 1765 C C . ASN A 1 226 ? -7.906 -11.703 -24.594 1 42.94 226 ASN A C 1
ATOM 1767 O O . ASN A 1 226 ? -7.332 -10.766 -24.031 1 42.94 226 ASN A O 1
ATOM 1771 N N . LYS A 1 227 ? -7.109 -12.781 -24.688 1 40.56 227 LYS A N 1
ATOM 1772 C CA . LYS A 1 227 ? -5.727 -12.789 -25.156 1 40.56 227 LYS A CA 1
ATOM 1773 C C . LYS A 1 227 ? -5.551 -11.875 -26.359 1 40.56 227 LYS A C 1
ATOM 1775 O O . LYS A 1 227 ? -5.637 -12.328 -27.5 1 40.56 227 LYS A O 1
ATOM 1780 N N . THR A 1 228 ? -6.004 -10.57 -26.375 1 31.75 228 THR A N 1
ATOM 1781 C CA . THR A 1 228 ? -5.441 -9.812 -27.484 1 31.75 228 THR A CA 1
ATOM 1782 C C . THR A 1 228 ? -4.008 -9.391 -27.188 1 31.75 228 THR A C 1
ATOM 1784 O O . THR A 1 228 ? -3.701 -8.961 -26.078 1 31.75 228 THR A O 1
ATOM 1787 N N . MET B 1 1 ? -8.422 -30.266 -5.113 1 51.75 1 MET B N 1
ATOM 1788 C CA . MET B 1 1 ? -7.293 -29.359 -4.938 1 51.75 1 MET B CA 1
ATOM 1789 C C . MET B 1 1 ? -6.098 -29.812 -5.773 1 51.75 1 MET B C 1
ATOM 1791 O O . MET B 1 1 ? -5.871 -31.016 -5.941 1 51.75 1 MET B O 1
ATOM 1795 N N . VAL B 1 2 ? -5.734 -28.953 -6.773 1 69.19 2 VAL B N 1
ATOM 1796 C CA . VAL B 1 2 ? -4.605 -29.297 -7.633 1 69.19 2 VAL B CA 1
ATOM 1797 C C . VAL B 1 2 ? -3.426 -29.766 -6.777 1 69.19 2 VAL B C 1
ATOM 1799 O O . VAL B 1 2 ? -3.174 -29.203 -5.707 1 69.19 2 VAL B O 1
ATOM 1802 N N . ALA B 1 3 ? -2.896 -30.984 -7.113 1 84.31 3 ALA B N 1
ATOM 1803 C CA . ALA B 1 3 ? -1.698 -31.453 -6.43 1 84.31 3 ALA B CA 1
ATOM 1804 C C . ALA B 1 3 ? -0.636 -30.359 -6.352 1 84.31 3 ALA B C 1
ATOM 1806 O O . ALA B 1 3 ? -0.477 -29.578 -7.289 1 84.31 3 ALA B O 1
ATOM 1807 N N . PRO B 1 4 ? 0.002 -30.281 -5.242 1 89.06 4 PRO B N 1
ATOM 1808 C CA . PRO B 1 4 ? 0.985 -29.219 -5.047 1 89.06 4 PRO B CA 1
ATOM 1809 C C . PRO B 1 4 ? 1.999 -29.125 -6.184 1 89.06 4 PRO B C 1
ATOM 1811 O O . PRO B 1 4 ? 2.334 -28.031 -6.637 1 89.06 4 PRO B O 1
ATOM 1814 N N . ALA B 1 5 ? 2.428 -30.266 -6.652 1 93.25 5 ALA B N 1
ATOM 1815 C CA . ALA B 1 5 ? 3.4 -30.25 -7.742 1 93.25 5 ALA B CA 1
ATOM 1816 C C . ALA B 1 5 ? 2.787 -29.688 -9.016 1 93.25 5 ALA B C 1
ATOM 1818 O O . ALA B 1 5 ? 3.438 -28.922 -9.734 1 93.25 5 ALA B O 1
ATOM 1819 N N . ALA B 1 6 ? 1.602 -30.078 -9.32 1 94.06 6 ALA B N 1
ATOM 1820 C CA . ALA B 1 6 ? 0.915 -29.562 -10.5 1 94.06 6 ALA B CA 1
ATOM 1821 C C . ALA B 1 6 ? 0.724 -28.062 -10.406 1 94.06 6 ALA B C 1
ATOM 1823 O O . ALA B 1 6 ? 0.871 -27.344 -11.406 1 94.06 6 ALA B O 1
ATOM 1824 N N . MET B 1 7 ? 0.437 -27.625 -9.25 1 95.5 7 MET B N 1
ATOM 1825 C CA . MET B 1 7 ? 0.294 -26.188 -9.023 1 95.5 7 MET B CA 1
ATOM 1826 C C . MET B 1 7 ? 1.61 -25.469 -9.281 1 95.5 7 MET B C 1
ATOM 1828 O O . MET B 1 7 ? 1.63 -24.422 -9.945 1 95.5 7 MET B O 1
ATOM 1832 N N . LEU B 1 8 ? 2.654 -26.016 -8.82 1 97.75 8 LEU B N 1
ATOM 1833 C CA . LEU B 1 8 ? 3.967 -25.406 -8.984 1 97.75 8 LEU B CA 1
ATOM 1834 C C . LEU B 1 8 ? 4.336 -25.281 -10.461 1 97.75 8 LEU B C 1
ATOM 1836 O O . LEU B 1 8 ? 4.867 -24.266 -10.891 1 97.75 8 LEU B O 1
ATOM 1840 N N . TRP B 1 9 ? 4.062 -26.344 -11.195 1 98.19 9 TRP B N 1
ATOM 1841 C CA . TRP B 1 9 ? 4.324 -26.281 -12.633 1 98.19 9 TRP B CA 1
ATOM 1842 C C . TRP B 1 9 ? 3.537 -25.156 -13.289 1 98.19 9 TRP B C 1
ATOM 1844 O O . TRP B 1 9 ? 4.074 -24.422 -14.117 1 98.19 9 TRP B O 1
ATOM 1854 N N . SER B 1 10 ? 2.299 -25.047 -12.906 1 98.19 10 SER B N 1
ATOM 1855 C CA . SER B 1 10 ? 1.447 -24 -13.469 1 98.19 10 SER B CA 1
ATOM 1856 C C . SER B 1 10 ? 1.951 -22.609 -13.086 1 98.19 10 SER B C 1
ATOM 1858 O O . SER B 1 10 ? 1.987 -21.703 -13.922 1 98.19 10 SER B O 1
ATOM 1860 N N . LEU B 1 11 ? 2.344 -22.406 -11.836 1 98.62 11 LEU B N 1
ATOM 1861 C CA . LEU B 1 11 ? 2.832 -21.125 -11.367 1 98.62 11 LEU B CA 1
ATOM 1862 C C . LEU B 1 11 ? 4.098 -20.719 -12.117 1 98.62 11 LEU B C 1
ATOM 1864 O O . LEU B 1 11 ? 4.227 -19.562 -12.555 1 98.62 11 LEU B O 1
ATOM 1868 N N . LEU B 1 12 ? 5.012 -21.672 -12.258 1 98.81 12 LEU B N 1
ATOM 1869 C CA . LEU B 1 12 ? 6.254 -21.391 -12.969 1 98.81 12 LEU B CA 1
ATOM 1870 C C . LEU B 1 12 ? 5.984 -21.062 -14.43 1 98.81 12 LEU B C 1
ATOM 1872 O O . LEU B 1 12 ? 6.629 -20.172 -15 1 98.81 12 LEU B O 1
ATOM 1876 N N . ARG B 1 13 ? 5.047 -21.766 -15.031 1 98.62 13 ARG B N 1
ATOM 1877 C CA . ARG B 1 13 ? 4.656 -21.484 -16.406 1 98.62 13 ARG B CA 1
ATOM 1878 C C . ARG B 1 13 ? 4.082 -20.078 -16.531 1 98.62 13 ARG B C 1
ATOM 1880 O O . ARG B 1 13 ? 4.391 -19.359 -17.484 1 98.62 13 ARG B O 1
ATOM 1887 N N . VAL B 1 14 ? 3.229 -19.672 -15.594 1 98.81 14 VAL B N 1
ATOM 1888 C CA . VAL B 1 14 ? 2.615 -18.344 -15.609 1 98.81 14 VAL B CA 1
ATOM 1889 C C . VAL B 1 14 ? 3.697 -17.281 -15.508 1 98.81 14 VAL B C 1
ATOM 1891 O O . VAL B 1 14 ? 3.652 -16.266 -16.219 1 98.81 14 VAL B O 1
ATOM 1894 N N . VAL B 1 15 ? 4.699 -17.484 -14.609 1 98.94 15 VAL B N 1
ATOM 1895 C CA . VAL B 1 15 ? 5.785 -16.516 -14.492 1 98.94 15 VAL B CA 1
ATOM 1896 C C . VAL B 1 15 ? 6.535 -16.406 -15.82 1 98.94 15 VAL B C 1
ATOM 1898 O O . VAL B 1 15 ? 6.754 -15.312 -16.328 1 98.94 15 VAL B O 1
ATOM 1901 N N . GLU B 1 16 ? 6.84 -17.531 -16.375 1 98.88 16 GLU B N 1
ATOM 1902 C CA . GLU B 1 16 ? 7.664 -17.578 -17.578 1 98.88 16 GLU B CA 1
ATOM 1903 C C . GLU B 1 16 ? 6.91 -17.031 -18.781 1 98.88 16 GLU B C 1
ATOM 1905 O O . GLU B 1 16 ? 7.449 -16.234 -19.547 1 98.88 16 GLU B O 1
ATOM 1910 N N . ASP B 1 17 ? 5.652 -17.391 -18.953 1 98.81 17 ASP B N 1
ATOM 1911 C CA . ASP B 1 17 ? 4.957 -17.172 -20.219 1 98.81 17 ASP B CA 1
ATOM 1912 C C . ASP B 1 17 ? 4.105 -15.906 -20.156 1 98.81 17 ASP B C 1
ATOM 1914 O O . ASP B 1 17 ? 3.68 -15.398 -21.203 1 98.81 17 ASP B O 1
ATOM 1918 N N . ASP B 1 18 ? 3.807 -15.406 -18.969 1 98.81 18 ASP B N 1
ATOM 1919 C CA . ASP B 1 18 ? 2.902 -14.266 -18.859 1 98.81 18 ASP B CA 1
ATOM 1920 C C . ASP B 1 18 ? 3.588 -13.086 -18.188 1 98.81 18 ASP B C 1
ATOM 1922 O O . ASP B 1 18 ? 3.699 -12 -18.766 1 98.81 18 ASP B O 1
ATOM 1926 N N . ILE B 1 19 ? 4.18 -13.281 -16.984 1 98.94 19 ILE B N 1
ATOM 1927 C CA . ILE B 1 19 ? 4.738 -12.172 -16.219 1 98.94 19 ILE B CA 1
ATOM 1928 C C . ILE B 1 19 ? 6.023 -11.68 -16.875 1 98.94 19 ILE B C 1
ATOM 1930 O O . ILE B 1 19 ? 6.223 -10.477 -17.031 1 98.94 19 ILE B O 1
ATOM 1934 N N . VAL B 1 20 ? 6.883 -12.641 -17.297 1 98.88 20 VAL B N 1
ATOM 1935 C CA . VAL B 1 20 ? 8.18 -12.273 -17.859 1 98.88 20 VAL B CA 1
ATOM 1936 C C . VAL B 1 20 ? 7.98 -11.453 -19.125 1 98.88 20 VAL B C 1
ATOM 1938 O O . VAL B 1 20 ? 8.57 -10.383 -19.281 1 98.88 20 VAL B O 1
ATOM 1941 N N . PRO B 1 21 ? 7.129 -11.867 -20.094 1 98.56 21 PRO B N 1
ATOM 1942 C CA . PRO B 1 21 ? 6.934 -11.039 -21.281 1 98.56 21 PRO B CA 1
ATOM 1943 C C . PRO B 1 21 ? 6.418 -9.641 -20.953 1 98.56 21 PRO B C 1
ATOM 1945 O O . PRO B 1 21 ? 6.867 -8.656 -21.547 1 98.56 21 PRO B O 1
ATOM 1948 N N . ALA 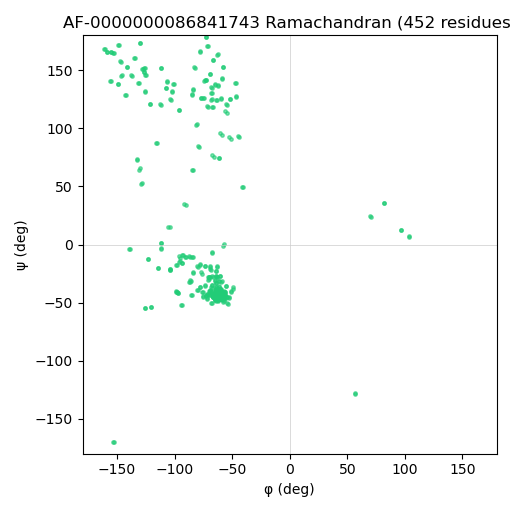B 1 22 ? 5.492 -9.492 -20.031 1 98.31 22 ALA B N 1
ATOM 1949 C CA . ALA B 1 22 ? 5.02 -8.18 -19.609 1 98.31 22 ALA B CA 1
ATOM 1950 C C . ALA B 1 22 ? 6.148 -7.359 -18.984 1 98.31 22 ALA B C 1
ATOM 1952 O O . ALA B 1 22 ? 6.262 -6.16 -19.234 1 98.31 22 ALA B O 1
ATOM 1953 N N . THR B 1 23 ? 6.98 -7.996 -18.188 1 98.75 23 THR B N 1
ATOM 1954 C CA . THR B 1 23 ? 8.07 -7.336 -17.484 1 98.75 23 THR B CA 1
ATOM 1955 C C . THR B 1 23 ? 9.133 -6.852 -18.469 1 98.75 23 THR B C 1
ATOM 1957 O O . THR B 1 23 ? 9.742 -5.801 -18.266 1 98.75 23 THR B O 1
ATOM 1960 N N . ARG B 1 24 ? 9.312 -7.656 -19.531 1 98.25 24 ARG B N 1
ATOM 1961 C CA . ARG B 1 24 ? 10.266 -7.266 -20.547 1 98.25 24 ARG B CA 1
ATOM 1962 C C . ARG B 1 24 ? 9.922 -5.898 -21.125 1 98.25 24 ARG B C 1
ATOM 1964 O O . ARG B 1 24 ? 10.812 -5.074 -21.359 1 98.25 24 ARG B O 1
ATOM 1971 N N . VAL B 1 25 ? 8.672 -5.656 -21.328 1 96.5 25 VAL B N 1
ATOM 1972 C CA . VAL B 1 25 ? 8.219 -4.363 -21.828 1 96.5 25 VAL B CA 1
ATOM 1973 C C . VAL B 1 25 ? 8.461 -3.283 -20.781 1 96.5 25 VAL B C 1
ATOM 1975 O O . VAL B 1 25 ? 8.945 -2.193 -21.109 1 96.5 25 VAL B O 1
ATOM 1978 N N . GLY B 1 26 ? 8.188 -3.541 -19.531 1 96.81 26 GLY B N 1
ATOM 1979 C CA . GLY B 1 26 ? 8.344 -2.594 -18.438 1 96.81 26 GLY B CA 1
ATOM 1980 C C . GLY B 1 26 ? 9.781 -2.16 -18.234 1 96.81 26 GLY B C 1
ATOM 1981 O O . GLY B 1 26 ? 10.07 -0.963 -18.141 1 96.81 26 GLY B O 1
ATOM 1982 N N . VAL B 1 27 ? 10.648 -3.113 -18.203 1 97.94 27 VAL B N 1
ATOM 1983 C CA . VAL B 1 27 ? 12.031 -2.807 -17.859 1 97.94 27 VAL B CA 1
ATOM 1984 C C . VAL B 1 27 ? 12.688 -2.008 -19 1 97.94 27 VAL B C 1
ATOM 1986 O O . VAL B 1 27 ? 13.578 -1.196 -18.75 1 97.94 27 VAL B O 1
ATOM 1989 N N . ALA B 1 28 ? 12.219 -2.207 -20.188 1 95.69 28 ALA B N 1
ATOM 1990 C CA . ALA B 1 28 ? 12.75 -1.456 -21.328 1 95.69 28 ALA B CA 1
ATOM 1991 C C . ALA B 1 28 ? 12.461 0.036 -21.172 1 95.69 28 ALA B C 1
ATOM 1993 O O . ALA B 1 28 ? 13.164 0.869 -21.75 1 95.69 28 ALA B O 1
ATOM 1994 N N . SER B 1 29 ? 11.469 0.385 -20.391 1 93.19 29 SER B N 1
ATOM 1995 C CA . SER B 1 29 ? 11.125 1.782 -20.156 1 93.19 29 SER B CA 1
ATOM 1996 C C . SER B 1 29 ? 11.875 2.334 -18.938 1 93.19 29 SER B C 1
ATOM 1998 O O . SER B 1 29 ? 11.812 3.533 -18.656 1 93.19 29 SER B O 1
ATOM 2000 N N . GLY B 1 30 ? 12.516 1.401 -18.188 1 95.31 30 GLY B N 1
ATOM 2001 C CA . GLY B 1 30 ? 13.266 1.815 -17.01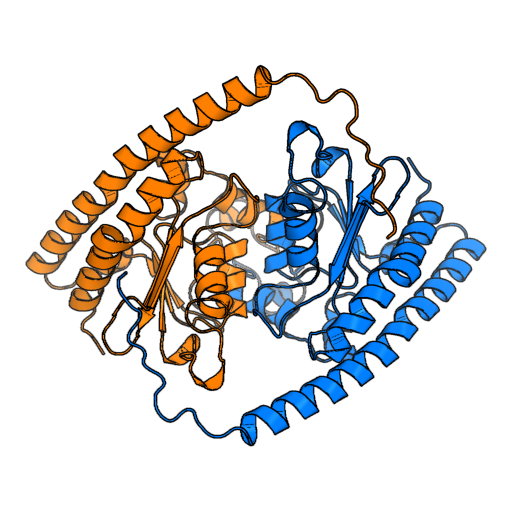6 1 95.31 30 GLY B CA 1
ATOM 2002 C C . GLY B 1 30 ? 12.547 1.516 -15.711 1 95.31 30 GLY B C 1
ATOM 2003 O O . GLY B 1 30 ? 12.977 1.957 -14.641 1 95.31 30 GLY B O 1
ATOM 2004 N N . SER B 1 31 ? 11.438 0.819 -15.805 1 97.38 31 SER B N 1
ATOM 2005 C CA . SER B 1 31 ? 10.75 0.379 -14.602 1 97.38 31 SER B CA 1
ATOM 2006 C C . SER B 1 31 ? 11.375 -0.899 -14.047 1 97.38 31 SER B C 1
ATOM 2008 O O . SER B 1 31 ? 11.906 -1.716 -14.797 1 97.38 31 SER B O 1
ATOM 2010 N N . PRO B 1 32 ? 11.281 -1.114 -12.766 1 97.88 32 PRO B N 1
ATOM 2011 C CA . PRO B 1 32 ? 11.875 -2.305 -12.156 1 97.88 32 PRO B CA 1
ATOM 2012 C C . PRO B 1 32 ? 11.25 -3.604 -12.664 1 97.88 32 PRO B C 1
ATOM 2014 O O . PRO B 1 32 ? 10.148 -3.59 -13.211 1 97.88 32 PRO B O 1
ATOM 2017 N N . LEU B 1 33 ? 11.875 -4.711 -12.469 1 98.75 33 LEU B N 1
ATOM 2018 C CA . LEU B 1 33 ? 11.594 -5.984 -13.117 1 98.75 33 LEU B CA 1
ATOM 2019 C C . LEU B 1 33 ? 10.586 -6.797 -12.32 1 98.75 33 LEU B C 1
ATOM 2021 O O . LEU B 1 33 ? 10.672 -8.023 -12.258 1 98.75 33 LEU B O 1
ATOM 2025 N N . PHE B 1 34 ? 9.656 -6.172 -11.672 1 98.88 34 PHE B N 1
ATOM 2026 C CA . PHE B 1 34 ? 8.664 -6.832 -10.828 1 98.88 34 PHE B CA 1
ATOM 2027 C C . PHE B 1 34 ? 7.336 -6.969 -11.562 1 98.88 34 PHE B C 1
ATOM 2029 O O . PHE B 1 34 ? 6.902 -6.047 -12.258 1 98.88 34 PHE B O 1
ATOM 2036 N N . GLY B 1 35 ? 6.68 -8.078 -11.461 1 98.94 35 GLY B N 1
ATOM 2037 C CA . GLY B 1 35 ? 5.371 -8.312 -12.047 1 98.94 35 GLY B CA 1
ATOM 2038 C C . GLY B 1 35 ? 4.516 -9.266 -11.234 1 98.94 35 GLY B C 1
ATOM 2039 O O . GLY B 1 35 ? 4.988 -9.852 -10.258 1 98.94 35 GLY B O 1
ATOM 2040 N N . ALA B 1 36 ? 3.25 -9.391 -11.625 1 98.94 36 ALA B N 1
ATOM 2041 C CA . ALA B 1 36 ? 2.297 -10.242 -10.922 1 98.94 36 ALA B CA 1
ATOM 2042 C C . ALA B 1 36 ? 1.168 -10.688 -11.844 1 98.94 36 ALA B C 1
ATOM 2044 O O . ALA B 1 36 ? 1.005 -10.141 -12.938 1 98.94 36 ALA B O 1
ATOM 2045 N N . ALA B 1 37 ? 0.442 -11.672 -11.391 1 98.94 37 ALA B N 1
ATOM 2046 C CA . ALA B 1 37 ? -0.738 -12.172 -12.086 1 98.94 37 ALA B CA 1
ATOM 2047 C C . ALA B 1 37 ? -1.801 -12.641 -11.102 1 98.94 37 ALA B C 1
ATOM 2049 O O . ALA B 1 37 ? -1.478 -13.094 -10 1 98.94 37 ALA B O 1
ATOM 2050 N N . ILE B 1 38 ? -2.98 -12.453 -11.461 1 98.94 38 ILE B N 1
ATOM 2051 C CA . ILE B 1 38 ? -4.133 -13.039 -10.781 1 98.94 38 ILE B CA 1
ATOM 2052 C C . ILE B 1 38 ? -4.684 -14.203 -11.602 1 98.94 38 ILE B C 1
ATOM 2054 O O . ILE B 1 38 ? -4.957 -14.055 -12.797 1 98.94 38 ILE B O 1
ATOM 2058 N N . LEU B 1 39 ? -4.785 -15.375 -10.953 1 98.69 39 LEU B N 1
ATOM 2059 C CA . LEU B 1 39 ? -5.234 -16.594 -11.625 1 98.69 39 LEU B CA 1
ATOM 2060 C C . LEU B 1 39 ? -6.594 -17.031 -11.094 1 98.69 39 LEU B C 1
ATOM 2062 O O . LEU B 1 39 ? -6.918 -16.797 -9.93 1 98.69 39 LEU B O 1
ATOM 2066 N N . SER B 1 40 ? -7.305 -17.719 -12 1 97.75 40 SER B N 1
ATOM 2067 C CA . SER B 1 40 ? -8.484 -18.438 -11.523 1 97.75 40 SER B CA 1
ATOM 2068 C C . SER B 1 40 ? -8.102 -19.594 -10.617 1 97.75 40 SER B C 1
ATOM 2070 O O . SER B 1 40 ? -7.234 -20.406 -10.977 1 97.75 40 SER B O 1
ATOM 2072 N N . ARG B 1 41 ? -8.727 -19.641 -9.508 1 95.94 41 ARG B N 1
ATOM 2073 C CA . ARG B 1 41 ? -8.438 -20.719 -8.57 1 95.94 41 ARG B CA 1
ATOM 2074 C C . ARG B 1 41 ? -8.852 -22.078 -9.156 1 95.94 41 ARG B C 1
ATOM 2076 O O . ARG B 1 41 ? -8.195 -23.094 -8.906 1 95.94 41 ARG B O 1
ATOM 2083 N N . SER B 1 42 ? -9.875 -22.125 -9.984 1 94.69 42 SER B N 1
ATOM 2084 C CA . SER B 1 42 ? -10.484 -23.359 -10.453 1 94.69 42 SER B CA 1
ATOM 2085 C C . SER B 1 42 ? -9.602 -24.062 -11.484 1 94.69 42 SER B C 1
ATOM 2087 O O . SER B 1 42 ? -9.531 -25.297 -11.516 1 94.69 42 SER B O 1
ATOM 2089 N N . ASN B 1 43 ? -8.906 -23.297 -12.312 1 94.5 43 ASN B N 1
ATOM 2090 C CA . ASN B 1 43 ? -8.164 -23.953 -13.383 1 94.5 43 ASN B CA 1
ATOM 2091 C C . ASN B 1 43 ? -6.789 -23.312 -13.586 1 94.5 43 ASN B C 1
ATOM 2093 O O . ASN B 1 43 ? -6.051 -23.688 -14.492 1 94.5 43 ASN B O 1
ATOM 2097 N N . LEU B 1 44 ? -6.461 -22.188 -12.82 1 96.44 44 LEU B N 1
ATOM 2098 C CA . LEU B 1 44 ? -5.18 -21.484 -12.805 1 96.44 44 LEU B CA 1
ATOM 2099 C C . LEU B 1 44 ? -4.949 -20.75 -14.117 1 96.44 44 LEU B C 1
ATOM 2101 O O . LEU B 1 44 ? -3.809 -20.422 -14.453 1 96.44 44 LEU B O 1
ATOM 2105 N N . ASP B 1 45 ? -6.094 -20.438 -14.805 1 96.88 45 ASP B N 1
ATOM 2106 C CA . ASP B 1 45 ? -5.984 -19.547 -15.953 1 96.88 45 ASP B CA 1
ATOM 2107 C C . ASP B 1 45 ? -5.645 -18.125 -15.516 1 96.88 45 ASP B C 1
ATOM 2109 O O . ASP B 1 45 ? -6.133 -17.656 -14.484 1 96.88 45 ASP B O 1
ATOM 2113 N N . VAL B 1 46 ? -4.902 -17.516 -16.375 1 98.62 46 VAL B N 1
ATOM 2114 C CA . VAL B 1 46 ? -4.523 -16.125 -16.078 1 98.62 46 VAL B CA 1
ATOM 2115 C C . VAL B 1 46 ? -5.711 -15.203 -16.312 1 98.62 46 VAL B C 1
ATOM 2117 O O . VAL B 1 46 ? -6.297 -15.203 -17.406 1 98.62 46 VAL B O 1
ATOM 2120 N N . LEU B 1 47 ? -6.039 -14.438 -15.312 1 98.5 47 LEU B N 1
ATOM 2121 C CA . LEU B 1 47 ? -7.113 -13.453 -15.43 1 98.5 47 LEU B CA 1
ATOM 2122 C C . LEU B 1 47 ? -6.551 -12.062 -15.703 1 98.5 47 LEU B C 1
ATOM 2124 O O . LEU B 1 47 ? -7.109 -11.312 -16.516 1 98.5 47 LEU B O 1
ATOM 2128 N N . THR B 1 48 ? -5.496 -11.734 -15.055 1 98.75 48 THR B N 1
ATOM 2129 C CA . THR B 1 48 ? -4.879 -10.414 -15.156 1 98.75 48 THR B CA 1
ATOM 2130 C C . THR B 1 48 ? -3.367 -10.508 -14.953 1 98.75 48 THR B C 1
ATOM 2132 O O . THR B 1 48 ? -2.896 -11.266 -14.102 1 98.75 48 THR B O 1
ATOM 2135 N N . VAL B 1 49 ? -2.623 -9.812 -15.727 1 98.88 49 VAL B N 1
ATOM 2136 C CA . VAL B 1 49 ? -1.175 -9.695 -15.586 1 98.88 49 VAL B CA 1
ATOM 2137 C C . VAL B 1 49 ? -0.769 -8.227 -15.648 1 98.88 49 VAL B C 1
ATOM 2139 O O . VAL B 1 49 ? -1.331 -7.453 -16.422 1 98.88 49 VAL B O 1
ATOM 2142 N N . ALA B 1 50 ? 0.137 -7.848 -14.812 1 98.81 50 ALA B N 1
ATOM 2143 C CA . ALA B 1 50 ? 0.702 -6.504 -14.883 1 98.81 50 ALA B CA 1
ATOM 2144 C C . ALA B 1 50 ? 2.123 -6.477 -14.328 1 98.81 50 ALA B C 1
ATOM 2146 O O . ALA B 1 50 ? 2.572 -7.441 -13.703 1 98.81 50 ALA B O 1
ATOM 2147 N N . THR B 1 51 ? 2.781 -5.445 -14.617 1 98.75 51 THR B N 1
ATOM 2148 C CA . THR B 1 51 ? 4.156 -5.27 -14.164 1 98.75 51 THR B CA 1
ATOM 2149 C C . THR B 1 51 ? 4.344 -3.9 -13.516 1 98.75 51 THR B C 1
ATOM 2151 O O . THR B 1 51 ? 3.4 -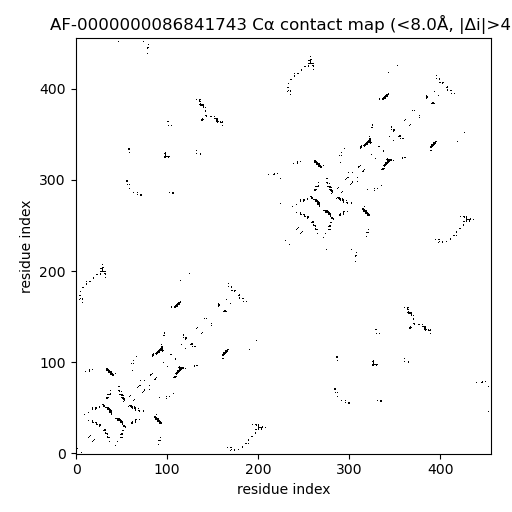3.111 -13.438 1 98.75 51 THR B O 1
ATOM 2154 N N . ASN B 1 52 ? 5.535 -3.715 -12.961 1 98.69 52 ASN B N 1
ATOM 2155 C CA . ASN B 1 52 ? 5.914 -2.471 -12.305 1 98.69 52 ASN B CA 1
ATOM 2156 C C . ASN B 1 52 ? 5.965 -1.307 -13.289 1 98.69 52 ASN B C 1
ATOM 2158 O O . ASN B 1 52 ? 6.391 -1.474 -14.43 1 98.69 52 ASN B O 1
ATOM 2162 N N . ASN B 1 53 ? 5.473 -0.194 -12.883 1 97.81 53 ASN B N 1
ATOM 2163 C CA . ASN B 1 53 ? 5.602 1.062 -13.617 1 97.81 53 ASN B CA 1
ATOM 2164 C C . ASN B 1 53 ? 6.125 2.182 -12.719 1 97.81 53 ASN B C 1
ATOM 2166 O O . ASN B 1 53 ? 5.527 3.258 -12.656 1 97.81 53 ASN B O 1
ATOM 2170 N N . GLY B 1 54 ? 7.195 1.924 -12.07 1 95.81 54 GLY B N 1
ATOM 2171 C CA . GLY B 1 54 ? 7.801 2.848 -11.125 1 95.81 54 GLY B CA 1
ATOM 2172 C C . GLY B 1 54 ? 8.266 4.141 -11.773 1 95.81 54 GLY B C 1
ATOM 2173 O O . GLY B 1 54 ? 8.492 5.137 -11.086 1 95.81 54 GLY B O 1
ATOM 2174 N N . ARG B 1 55 ? 8.445 4.16 -13.094 1 92.94 55 ARG B N 1
ATOM 2175 C CA . ARG B 1 55 ? 8.812 5.383 -13.805 1 92.94 55 ARG B CA 1
ATOM 2176 C C . ARG B 1 55 ? 7.711 6.43 -13.695 1 92.94 55 ARG B C 1
ATOM 2178 O O . ARG B 1 55 ? 7.988 7.629 -13.648 1 92.94 55 ARG B O 1
ATOM 2185 N N . LEU B 1 56 ? 6.5 5.953 -13.648 1 94.69 56 LEU B N 1
ATOM 2186 C CA . LEU B 1 56 ? 5.355 6.852 -13.578 1 94.69 56 LEU B CA 1
ATOM 2187 C C . LEU B 1 56 ? 5.059 7.242 -12.133 1 94.69 56 LEU B C 1
ATOM 2189 O O . LEU B 1 56 ? 4.781 8.406 -11.844 1 94.69 56 LEU B O 1
ATOM 2193 N N . SER B 1 57 ? 5.098 6.305 -11.25 1 96.38 57 SER B N 1
ATOM 2194 C CA . SER B 1 57 ? 4.785 6.523 -9.844 1 96.38 57 SER B CA 1
ATOM 2195 C C . SER B 1 57 ? 5.457 5.48 -8.961 1 96.38 57 SER B C 1
ATOM 2197 O O . SER B 1 57 ? 5.477 4.293 -9.289 1 96.38 57 SER B O 1
ATOM 2199 N N . PRO B 1 58 ? 5.945 5.949 -7.816 1 97.44 58 PRO B N 1
ATOM 2200 C CA . PRO B 1 58 ? 6.613 5.004 -6.922 1 97.44 58 PRO B CA 1
ATOM 2201 C C . PRO B 1 58 ? 5.652 3.975 -6.328 1 97.44 58 PRO B C 1
ATOM 2203 O O . PRO B 1 58 ? 6.09 3.004 -5.703 1 97.44 58 PRO B O 1
ATOM 2206 N N . LEU B 1 59 ? 4.363 4.098 -6.527 1 98.31 59 LEU B N 1
ATOM 2207 C CA . LEU B 1 59 ? 3.379 3.195 -5.938 1 98.31 59 LEU B CA 1
ATOM 2208 C C . LEU B 1 59 ? 3.045 2.053 -6.891 1 98.31 59 LEU B C 1
ATOM 2210 O O . LEU B 1 59 ? 2.441 1.057 -6.484 1 98.31 59 LEU B O 1
ATOM 2214 N N . LEU B 1 60 ? 3.414 2.248 -8.148 1 98.31 60 LEU B N 1
ATOM 2215 C CA . LEU B 1 60 ? 2.959 1.293 -9.156 1 98.31 60 LEU B CA 1
ATOM 2216 C C . LEU B 1 60 ? 3.885 0.081 -9.211 1 98.31 60 LEU B C 1
ATOM 2218 O O . LEU B 1 60 ? 4.48 -0.203 -10.25 1 98.31 60 LEU B O 1
ATOM 2222 N N . HIS B 1 61 ? 3.9 -0.651 -8.078 1 98.88 61 HIS B N 1
ATOM 2223 C CA . HIS B 1 61 ? 4.52 -1.971 -8.023 1 98.88 61 HIS B CA 1
ATOM 2224 C C . HIS B 1 61 ? 3.76 -2.969 -8.891 1 98.88 61 HIS B C 1
ATOM 2226 O O . HIS B 1 61 ? 2.617 -2.717 -9.281 1 98.88 61 HIS B O 1
ATOM 2232 N N . GLY B 1 62 ? 4.422 -4.004 -9.25 1 98.81 62 GLY B N 1
ATOM 2233 C CA . GLY B 1 62 ? 3.777 -5.016 -10.07 1 98.81 62 GLY B CA 1
ATOM 2234 C C . GLY B 1 62 ? 2.469 -5.516 -9.484 1 98.81 62 GLY B C 1
ATOM 2235 O O . GLY B 1 62 ? 1.481 -5.672 -10.211 1 98.81 62 GLY B O 1
ATOM 2236 N N . GLU B 1 63 ? 2.459 -5.816 -8.172 1 98.88 63 GLU B N 1
ATOM 2237 C CA . GLU B 1 63 ? 1.272 -6.348 -7.504 1 98.88 63 GLU B CA 1
ATOM 2238 C C . GLU B 1 63 ? 0.151 -5.312 -7.465 1 98.88 63 GLU B C 1
ATOM 2240 O O . GLU B 1 63 ? -1.01 -5.641 -7.719 1 98.88 63 GLU B O 1
ATOM 2245 N N . LEU B 1 64 ? 0.473 -4.043 -7.133 1 98.88 64 LEU B N 1
ATOM 2246 C CA . LEU B 1 64 ? -0.547 -3.002 -7.102 1 98.88 64 LEU B CA 1
ATOM 2247 C C . LEU B 1 64 ? -1.141 -2.785 -8.492 1 98.88 64 LEU B C 1
ATOM 2249 O O . LEU B 1 64 ? -2.359 -2.68 -8.641 1 98.88 64 LEU B O 1
ATOM 2253 N N . SER B 1 65 ? -0.259 -2.725 -9.484 1 98.75 65 SER B N 1
ATOM 2254 C CA . SER B 1 65 ? -0.715 -2.553 -10.859 1 98.75 65 SER B CA 1
ATOM 2255 C C . SER B 1 65 ? -1.652 -3.68 -11.273 1 98.75 65 SER B C 1
ATOM 2257 O O . SER B 1 65 ? -2.658 -3.443 -11.945 1 98.75 65 SER B O 1
ATOM 2259 N N . CYS B 1 66 ? -1.314 -4.871 -10.898 1 98.94 66 CYS B N 1
ATOM 2260 C CA . CYS B 1 66 ? -2.119 -6.035 -11.25 1 98.94 66 CYS B CA 1
ATOM 2261 C C . CYS B 1 66 ? -3.49 -5.969 -10.586 1 98.94 66 CYS B C 1
ATOM 2263 O O . CYS B 1 66 ? -4.512 -6.184 -11.234 1 98.94 66 CYS B O 1
ATOM 2265 N N . ILE B 1 67 ? -3.52 -5.621 -9.297 1 98.88 67 ILE B N 1
ATOM 2266 C CA . ILE B 1 67 ? -4.773 -5.523 -8.562 1 98.88 67 ILE B CA 1
ATOM 2267 C C . ILE B 1 67 ? -5.621 -4.387 -9.141 1 98.88 67 ILE B C 1
ATOM 2269 O O . ILE B 1 67 ? -6.82 -4.551 -9.359 1 98.88 67 ILE B O 1
ATOM 2273 N N . GLN B 1 68 ? -4.992 -3.27 -9.391 1 98.5 68 GLN B N 1
ATOM 2274 C CA . GLN B 1 68 ? -5.73 -2.145 -9.953 1 98.5 68 GLN B CA 1
ATOM 2275 C C . GLN B 1 68 ? -6.34 -2.514 -11.305 1 98.5 68 GLN B C 1
ATOM 2277 O O . GLN B 1 68 ? -7.512 -2.229 -11.555 1 98.5 68 GLN B O 1
ATOM 2282 N N . LYS B 1 69 ? -5.562 -3.125 -12.172 1 98.56 69 LYS B N 1
ATOM 2283 C CA . LYS B 1 69 ? -6.039 -3.549 -13.484 1 98.56 69 LYS B CA 1
ATOM 2284 C C . LYS B 1 69 ? -7.199 -4.531 -13.359 1 98.56 69 LYS B C 1
ATOM 2286 O O . LYS B 1 69 ? -8.164 -4.461 -14.117 1 98.56 69 LYS B O 1
ATOM 2291 N N . PHE B 1 70 ? -7.094 -5.457 -12.398 1 98.75 70 PHE B N 1
ATOM 2292 C CA . PHE B 1 70 ? -8.133 -6.449 -12.148 1 98.75 70 PHE B CA 1
ATOM 2293 C C . PHE B 1 70 ? -9.469 -5.773 -11.867 1 98.75 70 PHE B C 1
ATOM 2295 O O . PHE B 1 70 ? -10.492 -6.152 -12.43 1 98.75 70 PHE B O 1
ATOM 2302 N N . TYR B 1 71 ? -9.445 -4.688 -11.094 1 97.81 71 TYR B N 1
ATOM 2303 C CA . TYR B 1 71 ? -10.672 -4.035 -10.641 1 97.81 71 TYR B CA 1
ATOM 2304 C C . TYR B 1 71 ? -11.164 -3.018 -11.656 1 97.81 71 TYR B C 1
ATOM 2306 O O . TYR B 1 71 ? -12.367 -2.809 -11.805 1 97.81 71 TYR B O 1
ATOM 2314 N N . THR B 1 72 ? -10.219 -2.393 -12.352 1 97.12 72 THR B N 1
ATOM 2315 C CA . THR B 1 72 ? -10.633 -1.219 -13.117 1 97.12 72 THR B CA 1
ATOM 2316 C C . THR B 1 72 ? -10.742 -1.55 -14.602 1 97.12 72 THR B C 1
ATOM 2318 O O . THR B 1 72 ? -11.43 -0.847 -15.352 1 97.12 72 THR B O 1
ATOM 2321 N N . SER B 1 73 ? -10.086 -2.6 -15.055 1 97.25 73 SER B N 1
ATOM 2322 C CA . SER B 1 73 ? -10.023 -2.875 -16.484 1 97.25 73 SER B CA 1
ATOM 2323 C C . SER B 1 73 ? -10.508 -4.285 -16.797 1 97.25 73 SER B C 1
ATOM 2325 O O . SER B 1 73 ? -11.445 -4.469 -17.578 1 97.25 73 SER B O 1
ATOM 2327 N N . THR B 1 74 ? -9.914 -5.285 -16.156 1 97.62 74 THR B N 1
ATOM 2328 C CA . THR B 1 74 ? -10.25 -6.668 -16.469 1 97.62 74 THR B CA 1
ATOM 2329 C C . THR B 1 74 ? -11.688 -6.977 -16.062 1 97.62 74 THR B C 1
ATOM 2331 O O . THR B 1 74 ? -12.445 -7.586 -16.828 1 97.62 74 THR B O 1
ATOM 2334 N N . PHE B 1 75 ? -12.039 -6.547 -14.867 1 96.44 75 PHE B N 1
ATOM 2335 C CA . PHE B 1 75 ? -13.383 -6.773 -14.359 1 96.44 75 PHE B CA 1
ATOM 2336 C C . PHE B 1 75 ? -13.961 -5.492 -13.766 1 96.44 75 PHE B C 1
ATOM 2338 O O . PHE B 1 75 ? -14.242 -5.434 -12.562 1 96.44 75 PHE B O 1
ATOM 2345 N N . PRO B 1 76 ? -14.328 -4.535 -14.586 1 93.44 76 PRO B N 1
ATOM 2346 C CA . PRO B 1 76 ? -14.82 -3.26 -14.062 1 93.44 76 PRO B CA 1
ATOM 2347 C C . PRO B 1 76 ? -16.234 -3.365 -13.469 1 93.44 76 PRO B C 1
ATOM 2349 O O . PRO B 1 76 ? -16.625 -2.527 -12.656 1 93.44 76 PRO B O 1
ATOM 2352 N N . ASP B 1 77 ? -16.953 -4.418 -13.836 1 91.62 77 ASP B N 1
ATOM 2353 C CA . ASP B 1 77 ? -18.281 -4.66 -13.297 1 91.62 77 ASP B CA 1
ATOM 2354 C C . ASP B 1 77 ? -18.219 -5.629 -12.117 1 91.62 77 ASP B C 1
ATOM 2356 O O . ASP B 1 77 ? -17.938 -6.816 -12.297 1 91.62 77 ASP B O 1
ATOM 2360 N N . PRO B 1 78 ? -18.578 -5.16 -10.984 1 90.25 78 PRO B N 1
ATOM 2361 C CA . PRO B 1 78 ? -18.484 -6.008 -9.789 1 90.25 78 PRO B CA 1
ATOM 2362 C C . PRO B 1 78 ? -19.344 -7.266 -9.891 1 90.25 78 PRO B C 1
ATOM 2364 O O . PRO B 1 78 ? -19 -8.297 -9.305 1 90.25 78 PRO B O 1
ATOM 2367 N N . ALA B 1 79 ? -20.328 -7.184 -10.617 1 88.5 79 ALA B N 1
ATOM 2368 C CA . ALA B 1 79 ? -21.25 -8.32 -10.719 1 88.5 79 ALA B CA 1
ATOM 2369 C C . ALA B 1 79 ? -20.594 -9.492 -11.438 1 88.5 79 ALA B C 1
ATOM 2371 O O . ALA B 1 79 ? -20.969 -10.648 -11.227 1 88.5 79 ALA B O 1
ATOM 2372 N N . CYS B 1 80 ? -19.562 -9.141 -12.219 1 92.38 80 CYS B N 1
ATOM 2373 C CA . CYS B 1 80 ? -18.906 -10.164 -13.023 1 92.38 80 CYS B CA 1
ATOM 2374 C C . CYS B 1 80 ? -17.484 -10.438 -12.523 1 92.38 80 CYS B C 1
ATOM 2376 O O . CYS B 1 80 ? -16.766 -11.25 -13.094 1 92.38 80 CYS B O 1
ATOM 2378 N N . ARG B 1 81 ? -17.141 -9.773 -11.508 1 95.19 81 ARG B N 1
ATOM 2379 C CA . ARG B 1 81 ? -15.758 -9.898 -11.031 1 95.19 81 ARG B CA 1
ATOM 2380 C C . ARG B 1 81 ? -15.609 -11.102 -10.109 1 95.19 81 ARG B C 1
ATOM 2382 O O . ARG B 1 81 ? -16.359 -11.25 -9.141 1 95.19 81 ARG B O 1
ATOM 2389 N N . PRO B 1 82 ? -14.602 -11.961 -10.391 1 97.31 82 PRO B N 1
ATOM 2390 C CA . PRO B 1 82 ? -14.32 -13.047 -9.453 1 97.31 82 PRO B CA 1
ATOM 2391 C C . PRO B 1 82 ? -13.984 -12.539 -8.055 1 97.31 82 PRO B C 1
ATOM 2393 O O . PRO B 1 82 ? -13.312 -11.516 -7.91 1 97.31 82 PRO B O 1
ATOM 2396 N N . ASP B 1 83 ? -14.438 -13.258 -7.031 1 97.5 83 ASP B N 1
ATOM 2397 C CA . ASP B 1 83 ? -14.078 -12.945 -5.652 1 97.5 83 ASP B CA 1
ATOM 2398 C C . ASP B 1 83 ? -12.594 -13.188 -5.398 1 97.5 83 ASP B C 1
ATOM 2400 O O . ASP B 1 83 ? -12.117 -14.32 -5.492 1 97.5 83 ASP B O 1
ATOM 2404 N N . PRO B 1 84 ? -11.898 -12.195 -5.062 1 98.44 84 PRO B N 1
ATOM 2405 C CA . PRO B 1 84 ? -10.461 -12.375 -4.855 1 98.44 84 PRO B CA 1
ATOM 2406 C C . PRO B 1 84 ? -10.141 -13.469 -3.838 1 98.44 84 PRO B C 1
ATOM 2408 O O . PRO B 1 84 ? -9.164 -14.195 -4 1 98.44 84 PRO B O 1
ATOM 2411 N N . ARG B 1 85 ? -10.922 -13.602 -2.855 1 98.5 85 ARG B N 1
ATOM 2412 C CA . ARG B 1 85 ? -10.641 -14.531 -1.769 1 98.5 85 ARG B CA 1
ATOM 2413 C C . ARG B 1 85 ? -10.906 -15.969 -2.199 1 98.5 85 ARG B C 1
ATOM 2415 O O . ARG B 1 85 ? -10.086 -16.859 -1.964 1 98.5 85 ARG B O 1
ATOM 2422 N N . ASN B 1 86 ? -12.039 -16.188 -2.877 1 97.94 86 ASN B N 1
ATOM 2423 C CA . ASN B 1 86 ? -12.5 -17.562 -3.064 1 97.94 86 ASN B CA 1
ATOM 2424 C C . ASN B 1 86 ? -12.234 -18.047 -4.484 1 97.94 86 ASN B C 1
ATOM 2426 O O . ASN B 1 86 ? -12.141 -19.25 -4.715 1 97.94 86 ASN B O 1
ATOM 2430 N N . ASP B 1 87 ? -12.086 -17.062 -5.387 1 98.06 87 ASP B N 1
ATOM 2431 C CA . ASP B 1 87 ? -12.102 -17.484 -6.781 1 98.06 87 ASP B CA 1
ATOM 2432 C C . ASP B 1 87 ? -10.727 -17.312 -7.426 1 98.06 87 ASP B C 1
ATOM 2434 O O . ASP B 1 87 ? -10.523 -17.688 -8.586 1 98.06 87 ASP B O 1
ATOM 2438 N N . THR B 1 88 ? -9.758 -16.734 -6.652 1 98.31 88 THR B N 1
ATOM 2439 C CA . THR B 1 88 ? -8.5 -16.406 -7.316 1 98.31 88 THR B CA 1
ATOM 2440 C C . THR B 1 88 ? -7.309 -16.828 -6.461 1 98.31 88 THR B C 1
ATOM 2442 O O . THR B 1 88 ? -7.465 -17.125 -5.273 1 98.31 88 THR B O 1
ATOM 2445 N N . VAL B 1 89 ? -6.176 -16.953 -7.094 1 97.94 89 VAL B N 1
ATOM 2446 C CA . VAL B 1 89 ? -4.863 -17.031 -6.461 1 97.94 89 VAL B CA 1
ATOM 2447 C C . VAL B 1 89 ? -3.943 -15.953 -7.035 1 97.94 89 VAL B C 1
ATOM 2449 O O . VAL B 1 89 ? -4.074 -15.578 -8.203 1 97.94 89 VAL B O 1
ATOM 2452 N N . PHE B 1 90 ? -3.111 -15.461 -6.207 1 98.88 90 PHE B N 1
ATOM 2453 C CA . PHE B 1 90 ? -2.232 -14.367 -6.613 1 98.88 90 PHE B CA 1
ATOM 2454 C C . PHE B 1 90 ? -0.798 -14.859 -6.766 1 98.88 90 PHE B C 1
ATOM 2456 O O . PHE B 1 90 ? -0.304 -15.625 -5.938 1 98.88 90 PHE B O 1
ATOM 2463 N N . VAL B 1 91 ? -0.12 -14.461 -7.875 1 98.88 91 VAL B N 1
ATOM 2464 C CA . VAL B 1 91 ? 1.271 -14.836 -8.109 1 98.88 91 VAL B CA 1
ATOM 2465 C C . VAL B 1 91 ? 2.109 -13.586 -8.359 1 98.88 91 VAL B C 1
ATOM 2467 O O . VAL B 1 91 ? 1.704 -12.703 -9.117 1 98.88 91 VAL B O 1
ATOM 2470 N N . SER B 1 92 ? 3.193 -13.477 -7.699 1 98.88 92 SER B N 1
ATOM 2471 C CA . SER B 1 92 ? 4.125 -12.383 -7.93 1 98.88 92 SER B CA 1
ATOM 2472 C C . SER B 1 92 ? 5.531 -12.898 -8.211 1 98.88 92 SER B C 1
ATOM 2474 O O . SER B 1 92 ? 5.902 -13.984 -7.762 1 98.88 92 SER B O 1
ATOM 2476 N N . SER B 1 93 ? 6.289 -12.203 -9 1 98.94 93 SER B N 1
ATOM 2477 C CA . SER B 1 93 ? 7.668 -12.586 -9.289 1 98.94 93 SER B CA 1
ATOM 2478 C C . SER B 1 93 ? 8.523 -12.539 -8.023 1 98.94 93 SER B C 1
ATOM 2480 O O . SER B 1 93 ? 9.391 -13.398 -7.82 1 98.94 93 SER B O 1
ATOM 2482 N N . HIS B 1 94 ? 8.297 -11.594 -7.219 1 98.94 94 HIS B N 1
ATOM 2483 C CA . HIS B 1 94 ? 9.102 -11.398 -6.012 1 98.94 94 HIS B CA 1
ATOM 2484 C C . HIS B 1 94 ? 8.211 -11.328 -4.773 1 98.94 94 HIS B C 1
ATOM 2486 O O . HIS B 1 94 ? 7.047 -10.938 -4.859 1 98.94 94 HIS B O 1
ATOM 2492 N N . GLU B 1 95 ? 8.773 -11.727 -3.617 1 98.94 95 GLU B N 1
ATOM 2493 C CA . GLU B 1 95 ? 8.062 -11.617 -2.348 1 98.94 95 GLU B CA 1
ATOM 2494 C C . GLU B 1 95 ? 7.523 -10.203 -2.143 1 98.94 95 GLU B C 1
ATOM 2496 O O . GLU B 1 95 ? 8.266 -9.227 -2.268 1 98.94 95 GLU B O 1
ATOM 2501 N N . PRO B 1 96 ? 6.234 -10.086 -1.91 1 98.94 96 PRO B N 1
ATOM 2502 C CA . PRO B 1 96 ? 5.609 -8.758 -1.848 1 98.94 96 PRO B CA 1
ATOM 2503 C C . PRO B 1 96 ? 6.16 -7.902 -0.709 1 98.94 96 PRO B C 1
ATOM 2505 O O . PRO B 1 96 ? 6.359 -8.398 0.402 1 98.94 96 PRO B O 1
ATOM 2508 N N . CYS B 1 97 ? 6.418 -6.652 -0.979 1 98.88 97 CYS B N 1
ATOM 2509 C CA . CYS B 1 97 ? 6.812 -5.699 0.053 1 98.88 97 CYS B CA 1
ATOM 2510 C C . CYS B 1 97 ? 5.629 -5.336 0.941 1 98.88 97 CYS B C 1
ATOM 2512 O O . CYS B 1 97 ? 4.516 -5.824 0.73 1 98.88 97 CYS B O 1
ATOM 2514 N N . SER B 1 98 ? 5.848 -4.496 1.934 1 98.94 98 SER B N 1
ATOM 2515 C CA . SER B 1 98 ? 4.797 -4.137 2.883 1 98.94 98 SER B CA 1
ATOM 2516 C C . SER B 1 98 ? 3.619 -3.469 2.178 1 98.94 98 SER B C 1
ATOM 2518 O O . SER B 1 98 ? 2.465 -3.672 2.559 1 98.94 98 SER B O 1
ATOM 2520 N N . LEU B 1 99 ? 3.891 -2.625 1.166 1 98.94 99 LEU B N 1
ATOM 2521 C CA . LEU B 1 99 ? 2.848 -1.999 0.36 1 98.94 99 LEU B CA 1
ATOM 2522 C C . LEU B 1 99 ? 1.974 -3.053 -0.312 1 98.94 99 LEU B C 1
ATOM 2524 O O . LEU B 1 99 ? 0.746 -3.01 -0.201 1 98.94 99 LEU B O 1
ATOM 2528 N N . CYS B 1 100 ? 2.611 -3.98 -0.867 1 98.94 100 CYS B N 1
ATOM 2529 C CA . CYS B 1 100 ? 1.914 -4.984 -1.662 1 98.94 100 CYS B CA 1
ATOM 2530 C C . CYS B 1 100 ? 1.242 -6.02 -0.767 1 98.94 100 CYS B C 1
ATOM 2532 O O . CYS B 1 100 ? 0.175 -6.535 -1.103 1 98.94 100 CYS B O 1
ATOM 2534 N N . LEU B 1 101 ? 1.905 -6.371 0.349 1 98.94 101 LEU B N 1
ATOM 2535 C CA . LEU B 1 101 ? 1.243 -7.238 1.316 1 98.94 101 LEU B CA 1
ATOM 2536 C C . LEU B 1 101 ? -0.061 -6.617 1.802 1 98.94 101 LEU B C 1
ATOM 2538 O O . LEU B 1 101 ? -1.08 -7.305 1.911 1 98.94 101 LEU B O 1
ATOM 2542 N N . SER B 1 102 ? -0.006 -5.344 2.125 1 98.94 102 SER B N 1
ATOM 2543 C CA . SER B 1 102 ? -1.203 -4.637 2.566 1 98.94 102 SER B CA 1
ATOM 2544 C C . SER B 1 102 ? -2.264 -4.609 1.471 1 98.94 102 SER B C 1
ATOM 2546 O O . SER B 1 102 ? -3.453 -4.781 1.747 1 98.94 102 SER B O 1
ATOM 2548 N N . ALA B 1 103 ? -1.825 -4.402 0.244 1 98.94 103 ALA B N 1
ATOM 2549 C CA . ALA B 1 103 ? -2.748 -4.387 -0.888 1 98.94 103 ALA B CA 1
ATOM 2550 C C . ALA B 1 103 ? -3.467 -5.727 -1.024 1 98.94 103 ALA B C 1
ATOM 2552 O O . ALA B 1 103 ? -4.676 -5.766 -1.264 1 98.94 103 ALA B O 1
ATOM 2553 N N . LEU B 1 104 ? -2.703 -6.797 -0.898 1 98.94 104 LEU B N 1
ATOM 2554 C CA . LEU B 1 104 ? -3.295 -8.125 -0.972 1 98.94 104 LEU B CA 1
ATOM 2555 C C . LEU B 1 104 ? -4.352 -8.312 0.113 1 98.94 104 LEU B C 1
ATOM 2557 O O . LEU B 1 104 ? -5.438 -8.836 -0.154 1 98.94 104 LEU B O 1
ATOM 2561 N N . ALA B 1 105 ? -4.066 -7.867 1.305 1 98.88 105 ALA B N 1
ATOM 2562 C CA . ALA B 1 105 ? -4.996 -7.996 2.422 1 98.88 105 ALA B CA 1
ATOM 2563 C C . ALA B 1 105 ? -6.262 -7.184 2.178 1 98.88 105 ALA B C 1
ATOM 2565 O O . ALA B 1 105 ? -7.375 -7.688 2.34 1 98.88 105 ALA B O 1
ATOM 2566 N N . TRP B 1 106 ? -6.098 -5.949 1.774 1 98.75 106 TRP B N 1
ATOM 2567 C CA . TRP B 1 106 ? -7.238 -5.066 1.549 1 98.75 106 TRP B CA 1
ATOM 2568 C C . TRP B 1 106 ? -8.117 -5.59 0.42 1 98.75 106 TRP B C 1
ATOM 2570 O O . TRP B 1 106 ? -9.344 -5.469 0.473 1 98.75 106 TRP B O 1
ATOM 2580 N N . ALA B 1 107 ? -7.469 -6.18 -0.607 1 98.69 107 ALA B N 1
ATOM 2581 C CA . ALA B 1 107 ? -8.219 -6.656 -1.769 1 98.69 107 ALA B CA 1
ATOM 2582 C C . ALA B 1 107 ? -8.867 -8.008 -1.487 1 98.69 107 ALA B C 1
ATOM 2584 O O . ALA B 1 107 ? -9.719 -8.461 -2.25 1 98.69 107 ALA B O 1
ATOM 2585 N N . GLY B 1 108 ? -8.383 -8.695 -0.479 1 98.56 108 GLY B N 1
ATOM 2586 C CA . GLY B 1 108 ? -9.047 -9.906 -0.029 1 98.56 108 GLY B CA 1
ATOM 2587 C C . GLY B 1 108 ? -8.445 -11.172 -0.616 1 98.56 108 GLY B C 1
ATOM 2588 O O . GLY B 1 108 ? -9.07 -12.234 -0.592 1 98.56 108 GLY B O 1
ATOM 2589 N N . PHE B 1 109 ? -7.277 -11.039 -1.218 1 98.81 109 PHE B N 1
ATOM 2590 C CA . PHE B 1 109 ? -6.621 -12.242 -1.711 1 98.81 109 PHE B CA 1
ATOM 2591 C C . PHE B 1 109 ? -6.176 -13.133 -0.553 1 98.81 109 PHE B C 1
ATOM 2593 O O . PHE B 1 109 ? -5.395 -12.703 0.3 1 98.81 109 PHE B O 1
ATOM 2600 N N . ALA B 1 110 ? -6.574 -14.352 -0.53 1 98.44 110 ALA B N 1
ATOM 2601 C CA . ALA B 1 110 ? -6.34 -15.211 0.625 1 98.44 110 ALA B CA 1
ATOM 2602 C C . ALA B 1 110 ? -5.09 -16.062 0.429 1 98.44 110 ALA B C 1
ATOM 2604 O O . ALA B 1 110 ? -4.598 -16.688 1.375 1 98.44 110 ALA B O 1
ATOM 2605 N N . GLU B 1 111 ? -4.652 -16.094 -0.87 1 98.06 111 GLU B N 1
ATOM 2606 C CA . GLU B 1 111 ? -3.516 -16.953 -1.193 1 98.06 111 GLU B CA 1
ATOM 2607 C C . GLU B 1 111 ? -2.607 -16.297 -2.229 1 98.06 111 GLU B C 1
ATOM 2609 O O . GLU B 1 111 ? -3.076 -15.828 -3.27 1 98.06 111 GLU B O 1
ATOM 2614 N N . PHE B 1 112 ? -1.293 -16.266 -1.871 1 98.88 112 PHE B N 1
ATOM 2615 C CA . PHE B 1 112 ? -0.37 -15.766 -2.883 1 98.88 112 PHE B CA 1
ATOM 2616 C C . PHE B 1 112 ? 0.93 -16.562 -2.871 1 98.88 112 PHE B C 1
ATOM 2618 O O . PHE B 1 112 ? 1.296 -17.156 -1.852 1 98.88 112 PHE B O 1
ATOM 2625 N N . TYR B 1 113 ? 1.588 -16.625 -4.008 1 98.94 113 TYR B N 1
ATOM 2626 C CA . TYR B 1 113 ? 2.844 -17.328 -4.246 1 98.94 113 TYR B CA 1
ATOM 2627 C C . TYR B 1 113 ? 3.871 -16.391 -4.891 1 98.94 113 TYR B C 1
ATOM 2629 O O . TYR B 1 113 ? 3.51 -15.469 -5.617 1 98.94 113 TYR B O 1
ATOM 2637 N N . TYR B 1 114 ? 5.129 -16.672 -4.625 1 98.94 114 TYR B N 1
ATOM 2638 C CA . TYR B 1 114 ? 6.156 -15.82 -5.215 1 98.94 114 TYR B CA 1
ATOM 2639 C C . TYR B 1 114 ? 7.418 -16.625 -5.523 1 98.94 114 TYR B C 1
ATOM 2641 O O . TYR B 1 114 ? 7.676 -17.641 -4.898 1 98.94 114 TYR B O 1
ATOM 2649 N N . LEU B 1 115 ? 8.164 -16.109 -6.414 1 98.94 115 LEU B N 1
ATOM 2650 C CA . LEU B 1 115 ? 9.32 -16.828 -6.945 1 98.94 115 LEU B CA 1
ATOM 2651 C C . LEU B 1 115 ? 10.586 -16.438 -6.195 1 98.94 115 LEU B C 1
ATOM 2653 O O . LEU B 1 115 ? 11.32 -17.312 -5.723 1 98.94 115 LEU B O 1
ATOM 2657 N N . PHE B 1 116 ? 10.922 -15.141 -6.043 1 98.94 116 PHE B N 1
ATOM 2658 C CA . PHE B 1 116 ? 12.141 -14.664 -5.41 1 98.94 116 PHE B CA 1
ATOM 2659 C C . PHE B 1 116 ? 11.859 -14.18 -3.99 1 98.94 116 PHE B C 1
ATOM 2661 O O . PHE B 1 116 ? 10.938 -13.398 -3.768 1 98.94 116 PHE B O 1
ATOM 2668 N N . LYS B 1 117 ? 12.648 -14.594 -3.025 1 98.62 117 LYS B N 1
ATOM 2669 C CA . LYS B 1 117 ? 12.594 -14.102 -1.651 1 98.62 117 LYS B CA 1
ATOM 2670 C C . LYS B 1 117 ? 13.273 -12.742 -1.522 1 98.62 117 LYS B C 1
ATOM 2672 O O . LYS B 1 117 ? 14.016 -12.328 -2.414 1 98.62 117 LYS B O 1
ATOM 2677 N N . TYR B 1 118 ? 13.031 -12.07 -0.402 1 98.62 118 TYR B N 1
ATOM 2678 C CA . TYR B 1 118 ? 13.578 -10.734 -0.159 1 98.62 118 TYR B CA 1
ATOM 2679 C C . TYR B 1 118 ? 15.094 -10.727 -0.322 1 98.62 118 TYR B C 1
ATOM 2681 O O . TYR B 1 118 ? 15.656 -9.805 -0.913 1 98.62 118 TYR B O 1
ATOM 2689 N N . GLU B 1 119 ? 15.742 -11.742 0.263 1 98.12 119 GLU B N 1
ATOM 2690 C CA . GLU B 1 119 ? 17.203 -11.805 0.25 1 98.12 119 GLU B CA 1
ATOM 2691 C C . GLU B 1 119 ? 17.734 -11.914 -1.175 1 98.12 119 GLU B C 1
ATOM 2693 O O . GLU B 1 119 ? 18.766 -11.312 -1.504 1 98.12 119 GLU B O 1
ATOM 2698 N N . GLU B 1 120 ? 17.047 -12.672 -2.012 1 98.44 120 GLU B N 1
ATOM 2699 C CA . GLU B 1 120 ? 17.453 -12.781 -3.412 1 98.44 120 GLU B CA 1
ATOM 2700 C C . GLU B 1 120 ? 17.266 -11.445 -4.137 1 98.44 120 GLU B C 1
ATOM 2702 O O . GLU B 1 120 ? 18.125 -11.031 -4.91 1 98.44 120 GLU B O 1
ATOM 2707 N N . THR B 1 121 ? 16.094 -10.82 -3.873 1 98.62 121 THR B N 1
ATOM 2708 C CA . THR B 1 121 ? 15.797 -9.531 -4.488 1 98.62 121 THR B CA 1
ATOM 2709 C C . THR B 1 121 ? 16.875 -8.508 -4.141 1 98.62 121 THR B C 1
ATOM 2711 O O . THR B 1 121 ? 17.328 -7.758 -5.008 1 98.62 121 THR B O 1
ATOM 2714 N N . ARG B 1 122 ? 17.312 -8.492 -2.891 1 98.44 122 ARG B N 1
ATOM 2715 C CA . ARG B 1 122 ? 18.375 -7.602 -2.424 1 98.44 122 ARG B CA 1
ATOM 2716 C C . ARG B 1 122 ? 19.719 -7.973 -3.043 1 98.44 122 ARG B C 1
ATOM 2718 O O . ARG B 1 122 ? 20.391 -7.125 -3.637 1 98.44 122 ARG B O 1
ATOM 2725 N N . ASP B 1 123 ? 20.094 -9.219 -2.988 1 98.44 123 ASP B N 1
ATOM 2726 C CA . ASP B 1 123 ? 21.453 -9.656 -3.295 1 98.44 123 ASP B CA 1
ATOM 2727 C C . ASP B 1 123 ? 21.672 -9.766 -4.805 1 98.44 123 ASP B C 1
ATOM 2729 O O . ASP B 1 123 ? 22.75 -9.461 -5.305 1 98.44 123 ASP B O 1
ATOM 2733 N N . LEU B 1 124 ? 20.656 -10.266 -5.547 1 98.19 124 LEU B N 1
ATOM 2734 C CA . LEU B 1 124 ? 20.812 -10.516 -6.977 1 98.19 124 LEU B CA 1
ATOM 2735 C C . LEU B 1 124 ? 20.516 -9.25 -7.781 1 98.19 124 LEU B C 1
ATOM 2737 O O . LEU B 1 124 ? 21.109 -9.031 -8.836 1 98.19 124 LEU B O 1
ATOM 2741 N N . PHE B 1 125 ? 19.562 -8.375 -7.246 1 98.38 125 PHE B N 1
ATOM 2742 C CA . PHE B 1 125 ? 19.047 -7.328 -8.125 1 98.38 125 PHE B CA 1
ATOM 2743 C C . PHE B 1 125 ? 19.281 -5.953 -7.516 1 98.38 125 PHE B C 1
ATOM 2745 O O . PHE B 1 125 ? 19.078 -4.93 -8.172 1 98.38 125 PHE B O 1
ATOM 2752 N N . GLY B 1 126 ? 19.641 -5.871 -6.266 1 97.81 126 GLY B N 1
ATOM 2753 C CA . GLY B 1 126 ? 20.016 -4.598 -5.664 1 97.81 126 GLY B CA 1
ATOM 2754 C C . GLY B 1 126 ? 18.812 -3.779 -5.223 1 97.81 126 GLY B C 1
ATOM 2755 O O . GLY B 1 126 ? 18.797 -2.557 -5.367 1 97.81 126 GLY B O 1
ATOM 2756 N N . PHE B 1 127 ? 17.797 -4.43 -4.754 1 97.94 127 PHE B N 1
ATOM 2757 C CA . PHE B 1 127 ? 16.609 -3.764 -4.219 1 97.94 127 PHE B CA 1
ATOM 2758 C C . PHE B 1 127 ? 16.453 -4.059 -2.732 1 97.94 127 PHE B C 1
ATOM 2760 O O . PHE B 1 127 ? 15.664 -4.93 -2.348 1 97.94 127 PHE B O 1
ATOM 2767 N N . PRO B 1 128 ? 17.047 -3.303 -1.873 1 98.06 128 PRO B N 1
ATOM 2768 C CA . PRO B 1 128 ? 17.031 -3.611 -0.442 1 98.06 128 PRO B CA 1
ATOM 2769 C C . PRO B 1 128 ? 15.82 -3.041 0.28 1 98.06 128 PRO B C 1
ATOM 2771 O O . PRO B 1 128 ? 15.555 -3.396 1.432 1 98.06 128 PRO B O 1
ATOM 2774 N N . ASP B 1 129 ? 15.055 -2.193 -0.382 1 98 129 ASP B N 1
ATOM 2775 C CA . ASP B 1 129 ? 14.078 -1.365 0.327 1 98 129 ASP B CA 1
ATOM 2776 C C . ASP B 1 129 ? 12.852 -2.178 0.722 1 98 129 ASP B C 1
ATOM 2778 O O . ASP B 1 129 ? 12.125 -1.807 1.646 1 98 129 ASP B O 1
ATOM 2782 N N . ASP B 1 130 ? 12.555 -3.26 0.017 1 98.12 130 ASP B N 1
ATOM 2783 C CA . ASP B 1 130 ? 11.461 -4.125 0.449 1 98.12 130 ASP B CA 1
ATOM 2784 C C . ASP B 1 130 ? 11.648 -4.559 1.901 1 98.12 130 ASP B C 1
ATOM 2786 O O . ASP B 1 130 ? 10.742 -4.402 2.723 1 98.12 130 ASP B O 1
ATOM 2790 N N . MET B 1 131 ? 12.852 -5.066 2.172 1 97.81 131 MET B N 1
ATOM 2791 C CA . MET B 1 131 ? 13.18 -5.48 3.535 1 97.81 131 MET B CA 1
ATOM 2792 C C . MET B 1 131 ? 13.344 -4.27 4.445 1 97.81 131 MET B C 1
ATOM 2794 O O . MET B 1 131 ? 12.906 -4.285 5.598 1 97.81 131 MET B O 1
ATOM 2798 N N . GLY B 1 132 ? 14.031 -3.248 3.922 1 98.38 132 GLY B N 1
ATOM 2799 C CA . GLY B 1 132 ? 14.328 -2.068 4.719 1 98.38 132 GLY B CA 1
ATOM 2800 C C . GLY B 1 132 ? 13.078 -1.403 5.277 1 98.38 132 GLY B C 1
ATOM 2801 O O . GLY B 1 132 ? 13.031 -1.067 6.465 1 98.38 132 GLY B O 1
ATOM 2802 N N . ILE B 1 133 ? 12.078 -1.225 4.438 1 98.75 133 ILE B N 1
ATOM 2803 C CA . ILE B 1 133 ? 10.867 -0.543 4.875 1 98.75 133 ILE B CA 1
ATOM 2804 C C . ILE B 1 133 ? 10.109 -1.423 5.863 1 98.75 133 ILE B C 1
ATOM 2806 O O . ILE B 1 133 ? 9.562 -0.928 6.855 1 98.75 133 ILE B O 1
ATOM 2810 N N . LEU B 1 134 ? 10.039 -2.732 5.645 1 98.81 134 LEU B N 1
ATOM 2811 C CA . LEU B 1 134 ? 9.43 -3.635 6.617 1 98.81 134 LEU B CA 1
ATOM 2812 C C . LEU B 1 134 ? 10.109 -3.502 7.977 1 98.81 134 LEU B C 1
ATOM 2814 O O . LEU B 1 134 ? 9.438 -3.434 9.008 1 98.81 134 LEU B O 1
ATOM 2818 N N . GLN B 1 135 ? 11.406 -3.426 7.965 1 98.56 135 GLN B N 1
ATOM 2819 C CA . GLN B 1 135 ? 12.172 -3.355 9.203 1 98.56 135 GLN B CA 1
ATOM 2820 C C . GLN B 1 135 ? 12.008 -1.998 9.883 1 98.56 135 GLN B C 1
ATOM 2822 O O . GLN B 1 135 ? 11.773 -1.924 11.086 1 98.56 135 GLN B O 1
ATOM 2827 N N . ASP B 1 136 ? 12.125 -0.94 9.102 1 98.75 136 ASP B N 1
ATOM 2828 C CA . ASP B 1 136 ? 12.102 0.412 9.656 1 98.75 136 ASP B CA 1
ATOM 2829 C C . ASP B 1 136 ? 10.719 0.768 10.188 1 98.75 136 ASP B C 1
ATOM 2831 O O . ASP B 1 136 ? 10.594 1.387 11.242 1 98.75 136 ASP B O 1
ATOM 2835 N N . VAL B 1 137 ? 9.68 0.359 9.469 1 98.88 137 VAL B N 1
ATOM 2836 C CA . VAL B 1 137 ? 8.344 0.879 9.742 1 98.88 137 VAL B CA 1
ATOM 2837 C C . VAL B 1 137 ? 7.574 -0.112 10.609 1 98.88 137 VAL B C 1
ATOM 2839 O O . VAL B 1 137 ? 6.934 0.277 11.594 1 98.88 137 VAL B O 1
ATOM 2842 N N . PHE B 1 138 ? 7.695 -1.417 10.352 1 98.88 138 PHE B N 1
ATOM 2843 C CA . PHE B 1 138 ? 6.703 -2.324 10.914 1 98.88 138 PHE B CA 1
ATOM 2844 C C . PHE B 1 138 ? 7.34 -3.256 11.938 1 98.88 138 PHE B C 1
ATOM 2846 O O . PHE B 1 138 ? 6.641 -3.873 12.742 1 98.88 138 PHE B O 1
ATOM 2853 N N . ARG B 1 139 ? 8.633 -3.42 11.898 1 98.31 139 ARG B N 1
ATOM 2854 C CA . ARG B 1 139 ? 9.273 -4.25 12.914 1 98.31 139 ARG B CA 1
ATOM 2855 C C . ARG B 1 139 ? 9.438 -3.484 14.227 1 98.31 139 ARG B C 1
ATOM 2857 O O . ARG B 1 139 ? 10.531 -2.998 14.523 1 98.31 139 ARG B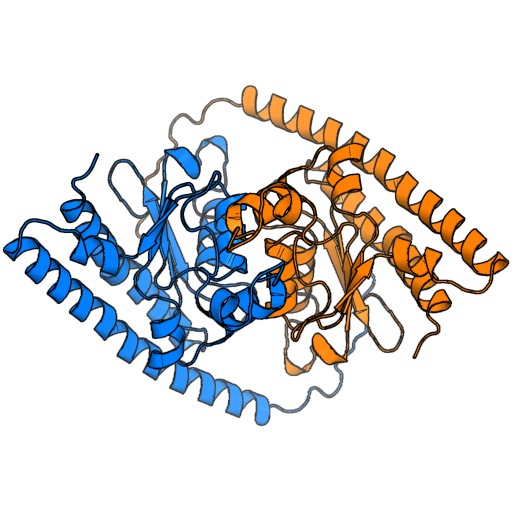 O 1
ATOM 2864 N N . VAL B 1 140 ? 8.469 -3.455 15 1 98.25 140 VAL B N 1
ATOM 2865 C CA . VAL B 1 140 ? 8.5 -2.84 16.312 1 98.25 140 VAL B CA 1
ATOM 2866 C C . VAL B 1 140 ? 9.227 -3.76 17.297 1 98.25 140 VAL B C 1
ATOM 2868 O O . VAL B 1 140 ? 8.867 -4.93 17.438 1 98.25 140 VAL B O 1
ATOM 2871 N N . ARG B 1 141 ? 10.172 -3.318 17.953 1 96.25 141 ARG B N 1
ATOM 2872 C CA . ARG B 1 141 ? 11.109 -4.129 18.734 1 96.25 141 ARG B CA 1
ATOM 2873 C C . ARG B 1 141 ? 10.398 -4.902 19.828 1 96.25 141 ARG B C 1
ATOM 2875 O O . ARG B 1 141 ? 10.664 -6.09 20.031 1 96.25 141 ARG B O 1
ATOM 2882 N N . GLY B 1 142 ? 9.43 -4.172 20.562 1 94.31 142 GLY B N 1
ATOM 2883 C CA . GLY B 1 142 ? 8.844 -4.789 21.734 1 94.31 142 GLY B CA 1
ATOM 2884 C C . GLY B 1 142 ? 9.883 -5.223 22.766 1 94.31 142 GLY B C 1
ATOM 2885 O O . GLY B 1 142 ? 10.75 -4.434 23.141 1 94.31 142 GLY B O 1
ATOM 2886 N N . ASN B 1 143 ? 9.82 -6.457 23.203 1 94.38 143 ASN B N 1
ATOM 2887 C CA . ASN B 1 143 ? 10.711 -6.945 24.25 1 94.38 143 ASN B CA 1
ATOM 2888 C C . ASN B 1 143 ? 11.812 -7.832 23.672 1 94.38 143 ASN B C 1
ATOM 2890 O O . ASN B 1 143 ? 12.5 -8.531 24.422 1 94.38 143 ASN B O 1
ATOM 2894 N N . ASP B 1 144 ? 12.023 -7.809 22.391 1 96 144 ASP B N 1
ATOM 2895 C CA . ASP B 1 144 ? 13.086 -8.57 21.734 1 96 144 ASP B CA 1
ATOM 2896 C C . ASP B 1 144 ? 14.453 -7.961 22.016 1 96 144 ASP B C 1
ATOM 2898 O O . ASP B 1 144 ? 14.602 -6.734 22.016 1 96 144 ASP B O 1
ATOM 2902 N N . THR B 1 145 ? 15.422 -8.812 22.203 1 96.19 145 THR B N 1
ATOM 2903 C CA . THR B 1 145 ? 16.812 -8.383 22.125 1 96.19 145 THR B CA 1
ATOM 2904 C C . THR B 1 145 ? 17.203 -8.094 20.672 1 96.19 145 THR B C 1
ATOM 2906 O O . THR B 1 145 ? 16.453 -8.406 19.75 1 96.19 145 THR B O 1
ATOM 2909 N N . ASP B 1 146 ? 18.344 -7.535 20.531 1 95.94 146 ASP B N 1
ATOM 2910 C CA . ASP B 1 146 ? 18.828 -7.27 19.172 1 95.94 146 ASP B CA 1
ATOM 2911 C C . ASP B 1 146 ? 18.922 -8.555 18.359 1 95.94 146 ASP B C 1
ATOM 2913 O O . ASP B 1 146 ? 18.531 -8.594 17.203 1 95.94 146 ASP B O 1
ATOM 2917 N N . GLU B 1 147 ? 19.453 -9.516 18.969 1 96.31 147 GLU B N 1
ATOM 2918 C CA . GLU B 1 147 ? 19.625 -10.797 18.297 1 96.31 147 GLU B CA 1
ATOM 2919 C C . GLU B 1 147 ? 18.281 -11.414 17.938 1 96.31 147 GLU B C 1
ATOM 2921 O O . GLU B 1 147 ? 18.109 -11.953 16.844 1 96.31 147 GLU B O 1
ATOM 2926 N N . GLN B 1 148 ? 17.344 -11.359 18.859 1 95.31 148 GLN B N 1
ATOM 2927 C CA . GLN B 1 148 ? 16 -11.891 18.641 1 95.31 148 GLN B CA 1
ATOM 2928 C C . GLN B 1 148 ? 15.297 -11.133 17.516 1 95.31 148 GLN B C 1
ATOM 2930 O O . GLN B 1 148 ? 14.609 -11.742 16.688 1 95.31 148 GLN B O 1
ATOM 2935 N N . LEU B 1 149 ? 15.453 -9.859 17.531 1 96.19 149 LEU B N 1
ATOM 2936 C CA . LEU B 1 149 ? 14.82 -9.008 16.531 1 96.19 149 LEU B CA 1
ATOM 2937 C C . LEU B 1 149 ? 15.328 -9.359 15.133 1 96.19 149 LEU B C 1
ATOM 2939 O O . LEU B 1 149 ? 14.555 -9.391 14.172 1 96.19 149 LEU B O 1
ATOM 2943 N N . GLN B 1 150 ? 16.578 -9.617 15 1 93.94 150 GLN B N 1
ATOM 2944 C CA . GLN B 1 150 ? 17.203 -9.93 13.711 1 93.94 150 GLN B CA 1
ATOM 2945 C C . GLN B 1 150 ? 16.703 -11.258 13.164 1 93.94 150 GLN B C 1
ATOM 2947 O O . GLN B 1 150 ? 16.656 -11.453 11.945 1 93.94 150 GLN B O 1
ATOM 2952 N N . GLN B 1 151 ? 16.312 -12.133 14.039 1 94.56 151 GLN B N 1
ATOM 2953 C CA . GLN B 1 151 ? 15.891 -13.469 13.625 1 94.56 151 GLN B CA 1
ATOM 2954 C C . GLN B 1 151 ? 14.383 -13.531 13.406 1 94.56 151 GLN B C 1
ATOM 2956 O O . GLN B 1 151 ? 13.867 -14.516 12.875 1 94.56 151 GLN B O 1
ATOM 2961 N N . ARG B 1 152 ? 13.742 -12.477 13.797 1 96.69 152 ARG B N 1
ATOM 2962 C CA . ARG B 1 152 ? 12.281 -12.469 13.727 1 96.69 152 ARG B CA 1
ATOM 2963 C C . ARG B 1 152 ? 11.797 -12.352 12.289 1 96.69 152 ARG B C 1
ATOM 2965 O O . ARG B 1 152 ? 12.375 -11.609 11.492 1 96.69 152 ARG B O 1
ATOM 2972 N N . GLU B 1 153 ? 10.711 -13.078 11.961 1 97.44 153 GLU B N 1
ATOM 2973 C CA . GLU B 1 153 ? 10.094 -12.922 10.648 1 97.44 153 GLU B CA 1
ATOM 2974 C C . GLU B 1 153 ? 9.672 -11.477 10.398 1 97.44 153 GLU B C 1
ATOM 2976 O O . GLU B 1 153 ? 9.344 -10.75 11.336 1 97.44 153 GLU B O 1
ATOM 2981 N N . LEU B 1 154 ? 9.648 -11.125 9.18 1 98.12 154 LEU B N 1
ATOM 2982 C CA . LEU B 1 154 ? 9.375 -9.734 8.844 1 98.12 154 LEU B CA 1
ATOM 2983 C C . LEU B 1 154 ? 7.871 -9.461 8.812 1 98.12 154 LEU B C 1
ATOM 2985 O O . LEU B 1 154 ? 7.441 -8.312 8.898 1 98.12 154 LEU B O 1
ATOM 2989 N N . TYR B 1 155 ? 7.105 -10.438 8.617 1 98.81 155 TYR B N 1
ATOM 2990 C CA . TYR B 1 155 ? 5.648 -10.391 8.664 1 98.81 155 TYR B CA 1
ATOM 2991 C C . TYR B 1 155 ? 5.066 -11.781 8.898 1 98.81 155 TYR B C 1
ATOM 2993 O O . TYR B 1 155 ? 5.781 -12.781 8.805 1 98.81 155 TYR B O 1
ATOM 3001 N N . ASN B 1 156 ? 3.801 -11.82 9.25 1 98.75 156 ASN B N 1
ATOM 3002 C CA . ASN B 1 156 ? 3.102 -13.094 9.367 1 98.75 156 ASN B CA 1
ATOM 3003 C C . ASN B 1 156 ? 2.641 -13.617 8.008 1 98.75 156 ASN B C 1
ATOM 3005 O O . ASN B 1 156 ? 1.619 -13.172 7.484 1 98.75 156 ASN B O 1
ATOM 3009 N N . ALA B 1 157 ? 3.348 -14.586 7.508 1 98.62 157 ALA B N 1
ATOM 3010 C CA . ALA B 1 157 ? 3.057 -15.094 6.168 1 98.62 157 ALA B CA 1
ATOM 3011 C C . ALA B 1 157 ? 1.743 -15.867 6.152 1 98.62 157 ALA B C 1
ATOM 3013 O O . ALA B 1 157 ? 1.158 -16.078 5.086 1 98.62 157 ALA B O 1
ATOM 3014 N N . GLU B 1 158 ? 1.42 -16.469 7.246 1 98.56 158 GLU B N 1
ATOM 3015 C CA . GLU B 1 158 ? 0.1 -17.047 7.473 1 98.56 158 GLU B CA 1
ATOM 3016 C C . GLU B 1 158 ? -0.659 -16.297 8.555 1 98.56 158 GLU B C 1
ATOM 3018 O O . GLU B 1 158 ? -0.182 -16.172 9.688 1 98.56 158 GLU B O 1
ATOM 3023 N N . ASN B 1 159 ? -1.743 -15.789 8.234 1 98.62 159 ASN B N 1
ATOM 3024 C CA . ASN B 1 159 ? -2.553 -14.984 9.148 1 98.62 159 ASN B CA 1
ATOM 3025 C C . ASN B 1 159 ? -4.031 -15.039 8.773 1 98.62 159 ASN B C 1
ATOM 3027 O O . ASN B 1 159 ? -4.438 -15.844 7.934 1 98.62 159 ASN B O 1
ATOM 3031 N N . LYS B 1 160 ? -4.867 -14.172 9.406 1 98.12 160 LYS B N 1
ATOM 3032 C CA . LYS B 1 160 ? -6.312 -14.188 9.211 1 98.12 160 LYS B CA 1
ATOM 3033 C C . LYS B 1 160 ? -6.684 -13.727 7.805 1 98.12 160 LYS B C 1
ATOM 3035 O O . LYS B 1 160 ? -7.777 -14.016 7.316 1 98.12 160 LYS B O 1
ATOM 3040 N N . ARG B 1 161 ? -5.746 -13.031 7.133 1 98.69 161 ARG B N 1
ATOM 3041 C CA . ARG B 1 161 ? -6.039 -12.383 5.859 1 98.69 161 ARG B CA 1
ATOM 3042 C C . ARG B 1 161 ? -5.605 -13.258 4.684 1 98.69 161 ARG B C 1
ATOM 3044 O O . ARG B 1 161 ? -6.305 -13.336 3.672 1 98.69 161 ARG B O 1
ATOM 3051 N N . PHE B 1 162 ? -4.43 -13.859 4.84 1 98.88 162 PHE B N 1
ATOM 3052 C CA . PHE B 1 162 ? -3.91 -14.617 3.711 1 98.88 162 PHE B CA 1
ATOM 3053 C C . PHE B 1 162 ? -2.844 -15.602 4.172 1 98.88 162 PHE B C 1
ATOM 3055 O O . PHE B 1 162 ? -2.408 -15.562 5.324 1 98.88 162 PHE B O 1
ATOM 3062 N N . LYS B 1 163 ? -2.525 -16.453 3.299 1 98.75 163 LYS B N 1
ATOM 3063 C CA . LYS B 1 163 ? -1.357 -17.328 3.371 1 98.75 163 LYS B CA 1
ATOM 3064 C C . LYS B 1 163 ? -0.439 -17.125 2.172 1 98.75 163 LYS B C 1
ATOM 3066 O O . LYS B 1 163 ? -0.875 -17.234 1.023 1 98.75 163 LYS B O 1
ATOM 3071 N N . GLY B 1 164 ? 0.795 -16.75 2.43 1 98.69 164 GLY B N 1
ATOM 3072 C CA . GLY B 1 164 ? 1.81 -16.578 1.401 1 98.69 164 GLY B CA 1
ATOM 3073 C C . GLY B 1 164 ? 2.852 -17.672 1.397 1 98.69 164 GLY B C 1
ATOM 3074 O O . GLY B 1 164 ? 3.262 -18.156 2.457 1 98.69 164 GLY B O 1
ATOM 3075 N N . ARG B 1 165 ? 3.26 -18.109 0.212 1 98.06 165 ARG B N 1
ATOM 3076 C CA . ARG B 1 165 ? 4.242 -19.172 0.13 1 98.06 165 ARG B CA 1
ATOM 3077 C C . ARG B 1 165 ? 5.289 -18.891 -0.94 1 98.06 165 ARG B C 1
ATOM 3079 O O . ARG B 1 165 ? 4.961 -18.359 -2.006 1 98.06 165 ARG B O 1
ATOM 3086 N N . SER B 1 166 ? 6.449 -19.312 -0.627 1 98.5 166 SER B N 1
ATOM 3087 C CA . SER B 1 166 ? 7.543 -19.297 -1.591 1 98.5 166 SER B CA 1
ATOM 3088 C C . SER B 1 166 ? 7.508 -20.531 -2.49 1 98.5 166 SER B C 1
ATOM 3090 O O . SER B 1 166 ? 7.414 -21.656 -2.002 1 98.5 166 SER B O 1
ATOM 3092 N N . MET B 1 167 ? 7.66 -20.297 -3.791 1 98.75 167 MET B N 1
ATOM 3093 C CA . MET B 1 167 ? 7.738 -21.453 -4.695 1 98.75 167 MET B CA 1
ATOM 3094 C C . MET B 1 167 ? 8.945 -22.328 -4.363 1 98.75 167 MET B C 1
ATOM 3096 O O . MET B 1 167 ? 8.875 -23.547 -4.465 1 98.75 167 MET B O 1
ATOM 3100 N N . GLU B 1 168 ? 9.977 -21.688 -3.984 1 98.38 168 GLU B N 1
ATOM 3101 C CA . GLU B 1 168 ? 11.18 -22.422 -3.604 1 98.38 168 GLU B CA 1
ATOM 3102 C C . GLU B 1 168 ? 10.891 -23.375 -2.443 1 98.38 168 GLU B C 1
ATOM 3104 O O . GLU B 1 168 ? 11.312 -24.531 -2.469 1 98.38 168 GLU B O 1
ATOM 3109 N N . ASP B 1 169 ? 10.211 -22.859 -1.389 1 98 169 ASP B N 1
ATOM 3110 C CA . ASP B 1 169 ? 9.859 -23.703 -0.254 1 98 169 ASP B CA 1
ATOM 3111 C C . ASP B 1 169 ? 8.969 -24.875 -0.689 1 98 169 ASP B C 1
ATOM 3113 O O . ASP B 1 169 ? 9.117 -26 -0.208 1 98 169 ASP B O 1
ATOM 3117 N N . MET B 1 170 ? 8.078 -24.594 -1.604 1 98 170 MET B N 1
ATOM 3118 C CA . MET B 1 170 ? 7.172 -25.625 -2.109 1 98 170 MET B CA 1
ATOM 3119 C C . MET B 1 170 ? 7.941 -26.703 -2.852 1 98 170 MET B C 1
ATOM 3121 O O . MET B 1 170 ? 7.625 -27.891 -2.734 1 98 170 MET B O 1
ATOM 3125 N N . VAL B 1 171 ? 8.898 -26.344 -3.611 1 98.38 171 VAL B N 1
ATOM 3126 C CA . VAL B 1 171 ? 9.734 -27.297 -4.316 1 98.38 171 VAL B CA 1
ATOM 3127 C C . VAL B 1 171 ? 10.453 -28.203 -3.311 1 98.38 171 VAL B C 1
ATOM 3129 O O . VAL B 1 171 ? 10.484 -29.422 -3.465 1 98.38 171 VAL B O 1
ATOM 3132 N N . GLN B 1 172 ? 11 -27.578 -2.287 1 97.44 172 GLN B N 1
ATOM 3133 C CA . GLN B 1 172 ? 11.766 -28.312 -1.277 1 97.44 172 GLN B CA 1
ATOM 3134 C C . GLN B 1 172 ? 10.875 -29.297 -0.52 1 97.44 172 GLN B C 1
ATOM 3136 O O . GLN B 1 172 ? 11.344 -30.328 -0.046 1 97.44 172 GLN B O 1
ATOM 3141 N N . GLU B 1 173 ? 9.617 -28.984 -0.45 1 96.94 173 GLU B N 1
ATOM 3142 C CA . GLU B 1 173 ? 8.672 -29.797 0.308 1 96.94 173 GLU B CA 1
ATOM 3143 C C . GLU B 1 173 ? 8.148 -30.969 -0.525 1 96.94 173 GLU B C 1
ATOM 3145 O O . GLU B 1 173 ? 7.484 -31.859 -0.002 1 96.94 173 GLU B O 1
ATOM 3150 N N . GLU B 1 174 ? 8.43 -30.969 -1.846 1 96.81 174 GLU B N 1
ATOM 3151 C CA . GLU B 1 174 ? 7.992 -32.062 -2.715 1 96.81 174 GLU B CA 1
ATOM 3152 C C . GLU B 1 174 ? 8.641 -33.375 -2.314 1 96.81 174 GLU B C 1
ATOM 3154 O O . GLU B 1 174 ? 9.867 -33.5 -2.318 1 96.81 174 GLU B O 1
ATOM 3159 N N . ALA B 1 175 ? 7.797 -34.375 -2.047 1 95.19 175 ALA B N 1
ATOM 3160 C CA . ALA B 1 175 ? 8.266 -35.656 -1.51 1 95.19 175 ALA B CA 1
ATOM 3161 C C . ALA B 1 175 ? 8.93 -36.5 -2.596 1 95.19 175 ALA B C 1
ATOM 3163 O O . ALA B 1 175 ? 9.914 -37.219 -2.332 1 95.19 175 ALA B O 1
ATOM 3164 N N . ASN B 1 176 ? 8.336 -36.469 -3.746 1 96.62 176 ASN B N 1
ATOM 3165 C CA . ASN B 1 176 ? 8.906 -37.219 -4.855 1 96.62 176 ASN B CA 1
ATOM 3166 C C . ASN B 1 176 ? 10.195 -36.594 -5.363 1 96.62 176 ASN B C 1
ATOM 3168 O O . ASN B 1 176 ? 10.18 -35.5 -5.922 1 96.62 176 ASN B O 1
ATOM 3172 N N . GLU B 1 177 ? 11.258 -37.312 -5.281 1 97.38 177 GLU B N 1
ATOM 3173 C CA . GLU B 1 177 ? 12.578 -36.812 -5.594 1 97.38 177 GLU B CA 1
ATOM 3174 C C . GLU B 1 177 ? 12.695 -36.438 -7.07 1 97.38 177 GLU B C 1
ATOM 3176 O O . GLU B 1 177 ? 13.273 -35.406 -7.414 1 97.38 177 GLU B O 1
ATOM 3181 N N . THR B 1 178 ? 12.25 -37.281 -7.922 1 97.69 178 THR B N 1
ATOM 3182 C CA . THR B 1 178 ? 12.312 -37.031 -9.359 1 97.69 178 THR B CA 1
ATOM 3183 C C . THR B 1 178 ? 11.539 -35.75 -9.711 1 97.69 178 THR B C 1
ATOM 3185 O O . THR B 1 178 ? 12.031 -34.906 -10.453 1 97.69 178 THR B O 1
ATOM 3188 N N . GLU B 1 179 ? 10.344 -35.656 -9.125 1 97.19 179 GLU B N 1
ATOM 3189 C CA . GLU B 1 179 ? 9.508 -34.469 -9.344 1 97.19 179 GLU B CA 1
ATOM 3190 C C . GLU B 1 179 ? 10.164 -33.219 -8.758 1 97.19 179 GLU B C 1
ATOM 3192 O O . GLU B 1 179 ? 10.156 -32.156 -9.391 1 97.19 179 GLU B O 1
ATOM 3197 N N . ARG B 1 180 ? 10.695 -33.312 -7.59 1 98 180 ARG B N 1
ATOM 3198 C CA . ARG B 1 180 ? 11.375 -32.188 -6.938 1 98 180 ARG B CA 1
ATOM 3199 C C . ARG B 1 180 ? 12.531 -31.672 -7.789 1 98 180 ARG B C 1
ATOM 3201 O O . ARG B 1 180 ? 12.688 -30.469 -7.961 1 98 180 ARG B O 1
ATOM 3208 N N . ASN B 1 181 ? 13.305 -32.562 -8.32 1 98.38 181 ASN B N 1
ATOM 3209 C CA . ASN B 1 181 ? 14.445 -32.188 -9.141 1 98.38 181 ASN B CA 1
ATOM 3210 C C . ASN B 1 181 ? 14.008 -31.516 -10.438 1 98.38 181 ASN B C 1
ATOM 3212 O O . ASN B 1 181 ? 14.633 -30.547 -10.891 1 98.38 181 ASN B O 1
ATOM 3216 N N . SER B 1 182 ? 12.992 -32.062 -11.062 1 98.56 182 SER B N 1
ATOM 3217 C CA . SER B 1 182 ? 12.469 -31.469 -12.289 1 98.56 182 SER B CA 1
ATOM 3218 C C . SER B 1 182 ? 11.953 -30.047 -12.039 1 98.56 182 SER B C 1
ATOM 3220 O O . SER B 1 182 ? 12.203 -29.141 -12.836 1 98.56 182 SER B O 1
ATOM 3222 N N . LEU B 1 183 ? 11.234 -29.906 -10.969 1 98.62 183 LEU B N 1
ATOM 3223 C CA . LEU B 1 183 ? 10.711 -28.594 -10.594 1 98.62 183 LEU B CA 1
ATOM 3224 C C . LEU B 1 183 ? 11.844 -27.625 -10.289 1 98.62 183 LEU B C 1
ATOM 3226 O O . LEU B 1 183 ? 11.781 -26.453 -10.672 1 98.62 183 LEU B O 1
ATOM 3230 N N . ALA B 1 184 ? 12.82 -28.078 -9.57 1 98.69 184 ALA B N 1
ATOM 3231 C CA . ALA B 1 184 ? 13.969 -27.234 -9.242 1 98.69 184 ALA B CA 1
ATOM 3232 C C . ALA B 1 184 ? 14.68 -26.75 -10.5 1 98.69 184 ALA B C 1
ATOM 3234 O O . ALA B 1 184 ? 15.102 -25.594 -10.578 1 98.69 184 ALA B O 1
ATOM 3235 N N . GLU B 1 185 ? 14.828 -27.594 -11.445 1 98.69 185 GLU B N 1
ATOM 3236 C CA . GLU B 1 185 ? 15.461 -27.234 -12.711 1 98.69 185 GLU B CA 1
ATOM 3237 C C . GLU B 1 185 ? 14.633 -26.188 -13.461 1 98.69 185 GLU B C 1
ATOM 3239 O O . GLU B 1 185 ? 15.18 -25.234 -14.023 1 98.69 185 GLU B O 1
ATOM 3244 N N . LYS B 1 186 ? 13.352 -26.469 -13.523 1 98.75 186 LYS B N 1
ATOM 3245 C CA . LYS B 1 186 ? 12.469 -25.5 -14.172 1 98.75 186 LYS B CA 1
ATOM 3246 C C . LYS B 1 186 ? 12.547 -24.141 -13.484 1 98.75 186 LYS B C 1
ATOM 3248 O O . LYS B 1 186 ? 12.602 -23.094 -14.156 1 98.75 186 LYS B O 1
ATOM 3253 N N . MET B 1 187 ? 12.508 -24.125 -12.156 1 98.75 187 MET B N 1
ATOM 3254 C CA . MET B 1 187 ? 12.586 -22.875 -11.391 1 98.75 187 MET B CA 1
ATOM 3255 C C . MET B 1 187 ? 13.891 -22.141 -11.695 1 98.75 187 MET B C 1
ATOM 3257 O O . MET B 1 187 ? 13.891 -20.922 -11.867 1 98.75 187 MET B O 1
ATOM 3261 N N . LYS B 1 188 ? 14.969 -22.891 -11.727 1 98.56 188 LYS B N 1
ATOM 3262 C CA . LYS B 1 188 ? 16.266 -22.312 -12.07 1 98.56 188 LYS B CA 1
ATOM 3263 C C . LYS B 1 188 ? 16.219 -21.656 -13.445 1 98.56 188 LYS B C 1
ATOM 3265 O O . LYS B 1 188 ? 16.766 -20.562 -13.633 1 98.56 188 LYS B O 1
ATOM 3270 N N . SER B 1 189 ? 15.664 -22.328 -14.344 1 98.69 189 SER B N 1
ATOM 3271 C CA . SER B 1 189 ? 15.531 -21.812 -15.703 1 98.69 189 SER B CA 1
ATOM 3272 C C . SER B 1 189 ? 14.711 -20.516 -15.719 1 98.69 189 SER B C 1
ATOM 3274 O O . SER B 1 189 ? 15.102 -19.547 -16.359 1 98.69 189 SER B O 1
ATOM 3276 N N . VAL B 1 190 ? 13.578 -20.5 -15.031 1 98.81 190 VAL B N 1
ATOM 3277 C CA . VAL B 1 190 ? 12.711 -19.328 -14.992 1 98.81 190 VAL B CA 1
ATOM 3278 C C . VAL B 1 190 ? 13.43 -18.172 -14.305 1 98.81 190 VAL B C 1
ATOM 3280 O O . VAL B 1 190 ? 13.414 -17.047 -14.797 1 98.81 190 VAL B O 1
ATOM 3283 N N . LYS B 1 191 ? 14.078 -18.438 -13.156 1 98.75 191 LYS B N 1
ATOM 3284 C CA . LYS B 1 191 ? 14.844 -17.406 -12.461 1 98.75 191 LYS B CA 1
ATOM 3285 C C . LYS B 1 191 ? 15.945 -16.844 -13.344 1 98.75 191 LYS B C 1
ATOM 3287 O O . LYS B 1 191 ? 16.281 -15.656 -13.25 1 98.75 191 LYS B O 1
ATOM 3292 N N . GLY B 1 192 ? 16.484 -17.656 -14.211 1 98.69 192 GLY B N 1
ATOM 3293 C CA . GLY B 1 192 ? 17.531 -17.234 -15.133 1 98.69 192 GLY B CA 1
ATOM 3294 C C . GLY B 1 192 ? 17.078 -16.141 -16.078 1 98.69 192 GLY B C 1
ATOM 3295 O O . GLY B 1 192 ? 17.875 -15.305 -16.5 1 98.69 192 GLY B O 1
ATOM 3296 N N . LEU B 1 193 ? 15.844 -16.125 -16.438 1 98.81 193 LEU B N 1
ATOM 3297 C CA . LEU B 1 193 ? 15.289 -15.109 -17.328 1 98.81 193 LEU B CA 1
ATOM 3298 C C . LEU B 1 193 ? 15.383 -13.727 -16.688 1 98.81 193 LEU B C 1
ATOM 3300 O O . LEU B 1 193 ? 15.492 -12.719 -17.391 1 98.81 193 LEU B O 1
ATOM 3304 N N . TYR B 1 194 ? 15.367 -13.656 -15.391 1 98.81 194 TYR B N 1
ATOM 3305 C CA . TYR B 1 194 ? 15.359 -12.383 -14.688 1 98.81 194 TYR B CA 1
ATOM 3306 C C . TYR B 1 194 ? 16.75 -11.758 -14.672 1 98.81 194 TYR B C 1
ATOM 3308 O O . TYR B 1 194 ? 16.906 -10.562 -14.414 1 98.81 194 TYR B O 1
ATOM 3316 N N . THR B 1 195 ? 17.797 -12.531 -14.938 1 97.81 195 THR B N 1
ATOM 3317 C CA . THR B 1 195 ? 19.125 -11.961 -15.117 1 97.81 195 THR B CA 1
ATOM 3318 C C . THR B 1 195 ? 19.156 -11.031 -16.328 1 97.81 195 THR B C 1
ATOM 3320 O O . THR B 1 195 ? 19.688 -9.93 -16.25 1 97.81 195 THR B O 1
ATOM 3323 N N . GLU B 1 196 ? 18.578 -11.531 -17.344 1 97.25 196 GLU B N 1
ATOM 3324 C CA . GLU B 1 196 ? 18.5 -10.711 -18.547 1 97.25 196 GLU B CA 1
ATOM 3325 C C . GLU B 1 196 ? 17.609 -9.492 -18.328 1 97.25 196 GLU B C 1
ATOM 3327 O O . GLU B 1 196 ? 17.922 -8.391 -18.797 1 97.25 196 GLU B O 1
ATOM 3332 N N . LEU B 1 197 ? 16.484 -9.672 -17.719 1 98.56 197 LEU B N 1
ATOM 3333 C CA . LEU B 1 197 ? 15.586 -8.562 -17.422 1 98.56 197 LEU B CA 1
ATOM 3334 C C . LEU B 1 197 ? 16.297 -7.496 -16.594 1 98.56 197 LEU B C 1
ATOM 3336 O O . LEU B 1 197 ? 16.125 -6.297 -16.828 1 98.56 197 LEU B O 1
ATOM 3340 N N . HIS B 1 198 ? 17.031 -7.945 -15.617 1 98.62 198 HIS B N 1
ATOM 3341 C CA . HIS B 1 198 ? 17.75 -7.02 -14.75 1 98.62 198 HIS B CA 1
ATOM 3342 C C . HIS B 1 198 ? 18.781 -6.211 -15.531 1 98.62 198 HIS B C 1
ATOM 3344 O O . HIS B 1 198 ? 18.922 -5.004 -15.312 1 98.62 198 HIS B O 1
ATOM 3350 N N . ALA B 1 199 ? 19.516 -6.895 -16.422 1 98 199 ALA B N 1
ATOM 3351 C CA . ALA B 1 199 ? 20.5 -6.199 -17.266 1 98 199 ALA B CA 1
ATOM 3352 C C . ALA B 1 199 ? 19.812 -5.109 -18.094 1 98 199 ALA B C 1
ATOM 3354 O O . ALA B 1 199 ? 20.344 -3.996 -18.203 1 98 199 ALA B O 1
ATOM 3355 N N . THR B 1 200 ? 18.672 -5.449 -18.672 1 98.06 200 THR B N 1
ATOM 3356 C CA . THR B 1 200 ? 17.922 -4.484 -19.469 1 98.06 200 THR B CA 1
ATOM 3357 C C . THR B 1 200 ? 17.469 -3.314 -18.594 1 98.06 200 THR B C 1
ATOM 3359 O O . THR B 1 200 ? 17.531 -2.158 -19.016 1 98.06 200 THR B O 1
ATOM 3362 N N . PHE B 1 201 ? 17.016 -3.574 -17.438 1 98.31 201 PHE B N 1
ATOM 3363 C CA . PHE B 1 201 ? 16.594 -2.551 -16.484 1 98.31 201 PHE B CA 1
ATOM 3364 C C . PHE B 1 201 ? 17.734 -1.593 -16.188 1 98.31 201 PHE B C 1
ATOM 3366 O O . PHE B 1 201 ? 17.547 -0.374 -16.203 1 98.31 201 PHE B O 1
ATOM 3373 N N . LEU B 1 202 ? 18.906 -2.139 -15.875 1 97.62 202 LEU B N 1
ATOM 3374 C CA . LEU B 1 202 ? 20.062 -1.32 -15.539 1 97.62 202 LEU B CA 1
ATOM 3375 C C . LEU B 1 202 ? 20.438 -0.396 -16.688 1 97.62 202 LEU B C 1
ATOM 3377 O O . LEU B 1 202 ? 20.734 0.778 -16.484 1 97.62 202 LEU B O 1
ATOM 3381 N N . GLU B 1 203 ? 20.375 -0.94 -17.875 1 97.38 203 GLU B N 1
ATOM 3382 C CA . GLU B 1 203 ? 20.688 -0.142 -19.047 1 97.38 203 GLU B CA 1
ATOM 3383 C C . GLU B 1 203 ? 19.672 0.989 -19.234 1 97.38 203 GLU B C 1
ATOM 3385 O O . GLU B 1 203 ? 20.062 2.137 -19.469 1 97.38 203 GLU B O 1
ATOM 3390 N N . ALA B 1 204 ? 18.438 0.627 -19.125 1 96.62 204 ALA B N 1
ATOM 3391 C CA . ALA B 1 204 ? 17.375 1.618 -19.312 1 96.62 204 ALA B CA 1
ATOM 3392 C C . ALA B 1 204 ? 17.438 2.678 -18.219 1 96.62 204 ALA B C 1
ATOM 3394 O O . ALA B 1 204 ? 17.219 3.863 -18.469 1 96.62 204 ALA B O 1
ATOM 3395 N N . SER B 1 205 ? 17.672 2.232 -17.016 1 94.12 205 SER B N 1
ATOM 3396 C CA . SER B 1 205 ? 17.75 3.152 -15.883 1 94.12 205 SER B CA 1
ATOM 3397 C C . SER B 1 205 ? 18.891 4.148 -16.062 1 94.12 205 SER B C 1
ATOM 3399 O O . SER B 1 205 ? 18.734 5.336 -15.781 1 94.12 205 SER B O 1
ATOM 3401 N N . LYS B 1 206 ? 20.016 3.668 -16.5 1 94.44 206 LYS B N 1
ATOM 3402 C CA . LYS B 1 206 ? 21.156 4.531 -16.766 1 94.44 206 LYS B CA 1
ATOM 3403 C C . LYS B 1 206 ? 20.844 5.547 -17.859 1 94.44 206 LYS B C 1
ATOM 3405 O O . LYS B 1 206 ? 21.156 6.73 -17.734 1 94.44 206 LYS B O 1
ATOM 3410 N N . ALA B 1 207 ? 20.234 5.121 -18.844 1 93.69 207 ALA B N 1
ATOM 3411 C CA . ALA B 1 207 ? 19.859 5.996 -19.953 1 93.69 207 ALA B CA 1
ATOM 3412 C C . ALA B 1 207 ? 18.906 7.09 -19.5 1 93.69 207 ALA B C 1
ATOM 3414 O O . ALA B 1 207 ? 19.031 8.25 -19.891 1 93.69 207 ALA B O 1
ATOM 3415 N N . ASN B 1 208 ? 17.938 6.688 -18.703 1 91.62 208 ASN B N 1
ATOM 3416 C CA . ASN B 1 208 ? 16.969 7.648 -18.188 1 91.62 208 ASN B CA 1
ATOM 3417 C C . ASN B 1 208 ? 17.625 8.688 -17.297 1 91.62 208 ASN B C 1
ATOM 3419 O O . ASN B 1 208 ? 17.297 9.875 -17.344 1 91.62 208 ASN B O 1
ATOM 3423 N N . LYS B 1 209 ? 18.562 8.273 -16.484 1 89.88 209 LYS B N 1
ATOM 3424 C CA . LYS B 1 209 ? 19.281 9.188 -15.602 1 89.88 209 LYS B CA 1
ATOM 3425 C C . LYS B 1 209 ? 20.094 10.188 -16.406 1 89.88 209 LYS B C 1
ATOM 3427 O O . LYS B 1 209 ? 20.125 11.375 -16.062 1 89.88 209 LYS B O 1
ATOM 3432 N N . GLU B 1 210 ? 20.734 9.734 -17.391 1 90.81 210 GLU B N 1
ATOM 3433 C CA . GLU B 1 210 ? 21.531 10.602 -18.266 1 90.81 210 GLU B CA 1
ATOM 3434 C C . GLU B 1 210 ? 20.656 11.609 -18.984 1 90.81 210 GLU B C 1
ATOM 3436 O O . GLU B 1 210 ? 21.016 12.781 -19.109 1 90.81 210 GLU B O 1
ATOM 3441 N N . ALA B 1 211 ? 19.578 11.195 -19.391 1 87.44 211 ALA B N 1
ATOM 3442 C CA . ALA B 1 211 ? 18.641 12.078 -20.094 1 87.44 211 ALA B CA 1
ATOM 3443 C C . ALA B 1 211 ? 18.109 13.164 -19.172 1 87.44 211 ALA B C 1
ATOM 3445 O O . ALA B 1 211 ? 17.953 14.32 -19.578 1 87.44 211 ALA B O 1
ATOM 3446 N N . GLU B 1 212 ? 17.797 12.812 -17.938 1 84.19 212 GLU B N 1
ATOM 3447 C CA . GLU B 1 212 ? 17.266 13.758 -16.953 1 84.19 212 GLU B CA 1
ATOM 3448 C C . GLU B 1 212 ? 18.328 14.789 -16.562 1 84.19 212 GLU B C 1
ATOM 3450 O O . GLU B 1 212 ? 18.016 15.961 -16.344 1 84.19 212 GLU B O 1
ATOM 3455 N N . GLU B 1 213 ? 19.516 14.297 -16.484 1 83.81 213 GLU B N 1
ATOM 3456 C CA . GLU B 1 213 ? 20.625 15.18 -16.141 1 83.81 213 GLU B CA 1
ATOM 3457 C C . GLU B 1 213 ? 20.922 16.172 -17.266 1 83.81 213 GLU B C 1
ATOM 3459 O O . GLU B 1 213 ? 21.359 17.297 -17 1 83.81 213 GLU B O 1
ATOM 3464 N N . ASN B 1 214 ? 20.609 15.727 -18.406 1 83.38 214 ASN B N 1
ATOM 3465 C CA . ASN B 1 214 ? 20.938 16.547 -19.578 1 83.38 214 ASN B CA 1
ATOM 3466 C C . ASN B 1 214 ? 19.75 17.406 -20.016 1 83.38 214 ASN B C 1
ATOM 3468 O O . ASN B 1 214 ? 19.875 18.234 -20.922 1 83.38 214 ASN B O 1
ATOM 3472 N N . ALA B 1 215 ? 18.609 17.109 -19.453 1 79.56 215 ALA B N 1
ATOM 3473 C CA . ALA B 1 215 ? 17.422 17.859 -19.828 1 79.56 215 ALA B CA 1
ATOM 3474 C C . ALA B 1 215 ? 17.516 19.312 -19.359 1 79.56 215 ALA B C 1
ATOM 3476 O O . ALA B 1 215 ? 17.984 19.578 -18.25 1 79.56 215 ALA B O 1
ATOM 3477 N N . PRO B 1 216 ? 17.172 20.219 -20.203 1 72 216 PRO B N 1
ATOM 3478 C CA . PRO B 1 216 ? 17.172 21.609 -19.766 1 72 216 PRO B CA 1
ATOM 3479 C C . PRO B 1 216 ? 16.219 21.859 -18.594 1 72 216 PRO B C 1
ATOM 3481 O O . PRO B 1 216 ? 15.148 21.234 -18.516 1 72 216 PRO B O 1
ATOM 3484 N N . LYS B 1 217 ? 16.703 22.422 -17.547 1 67.94 217 LYS B N 1
ATOM 3485 C CA . LYS B 1 217 ? 15.852 22.75 -16.391 1 67.94 217 LYS B CA 1
ATOM 3486 C C . LYS B 1 217 ? 14.672 23.609 -16.812 1 67.94 217 LYS B C 1
ATOM 3488 O O . LYS B 1 217 ? 14.844 24.609 -17.516 1 67.94 217 LYS B O 1
ATOM 3493 N N . PRO B 1 218 ? 13.539 23.016 -16.516 1 68.75 218 PRO B N 1
ATOM 3494 C CA . PRO B 1 218 ? 12.391 23.812 -16.969 1 68.75 218 PRO B CA 1
ATOM 3495 C C . PRO B 1 218 ? 12.398 25.234 -16.406 1 68.75 218 PRO B C 1
ATOM 3497 O O . PRO B 1 218 ? 12.828 25.453 -15.273 1 68.75 218 PRO B O 1
ATOM 3500 N N . SER B 1 219 ? 12.531 26.219 -17.188 1 64.19 219 SER B N 1
ATOM 3501 C CA . SER B 1 219 ? 12.562 27.625 -16.797 1 64.19 219 SER B CA 1
ATOM 3502 C C . SER B 1 219 ? 11.398 27.969 -15.883 1 64.19 219 SER B C 1
ATOM 3504 O O . SER B 1 219 ? 11.523 28.844 -15.016 1 64.19 219 SER B O 1
ATOM 3506 N N . ASN B 1 220 ? 10.102 27.484 -16 1 64.38 220 ASN B N 1
ATOM 3507 C CA . ASN B 1 220 ? 8.969 27.969 -15.227 1 64.38 220 ASN B CA 1
ATOM 3508 C C . ASN B 1 220 ? 8.188 26.828 -14.594 1 64.38 220 ASN B C 1
ATOM 3510 O O . ASN B 1 220 ? 7.195 26.344 -15.156 1 64.38 220 ASN B O 1
ATOM 3514 N N . CYS B 1 221 ? 8.867 26.141 -13.648 1 72.31 221 CYS B N 1
ATOM 3515 C CA . CYS B 1 221 ? 8.016 25.203 -12.93 1 72.31 221 CYS B CA 1
ATOM 3516 C C . CYS B 1 221 ? 6.961 25.938 -12.109 1 72.31 221 CYS B C 1
ATOM 3518 O O . CYS B 1 221 ? 7.297 26.688 -11.195 1 72.31 221 CYS B O 1
ATOM 3520 N N . SER B 1 222 ? 5.953 26.453 -12.758 1 60.38 222 SER B N 1
ATOM 3521 C CA . SER B 1 222 ? 4.906 27.172 -12.031 1 60.38 222 SER B CA 1
ATOM 3522 C C . SER B 1 222 ? 4.246 26.25 -10.992 1 60.38 222 SER B C 1
ATOM 3524 O O . SER B 1 222 ? 3.717 25.203 -11.344 1 60.38 222 SER B O 1
ATOM 3526 N N . LEU B 1 223 ? 4.734 26.312 -9.797 1 58.88 223 LEU B N 1
ATOM 3527 C CA . LEU B 1 223 ? 3.973 25.625 -8.758 1 58.88 223 LEU B CA 1
ATOM 3528 C C . LEU B 1 223 ? 2.543 26.141 -8.695 1 58.88 223 LEU B C 1
ATOM 3530 O O . LEU B 1 223 ? 1.805 25.828 -7.758 1 58.88 223 LEU B O 1
ATOM 3534 N N . ASP B 1 224 ? 2.162 27.109 -9.555 1 52.59 224 ASP B N 1
ATOM 3535 C CA . ASP B 1 224 ? 0.816 27.672 -9.445 1 52.59 224 ASP B CA 1
ATOM 3536 C C . ASP B 1 224 ? -0.243 26.594 -9.672 1 52.59 224 ASP B C 1
ATOM 3538 O O . ASP B 1 224 ? -0.454 26.141 -10.797 1 52.59 224 ASP B O 1
ATOM 3542 N N . VAL B 1 225 ? -0.46 25.734 -8.758 1 48.88 225 VAL B N 1
ATOM 3543 C CA . VAL B 1 225 ? -1.564 24.781 -8.781 1 48.88 225 VAL B CA 1
ATOM 3544 C C . VAL B 1 225 ? -2.877 25.516 -9.047 1 48.88 225 VAL B C 1
ATOM 3546 O O . VAL B 1 225 ? -3.266 26.406 -8.289 1 48.88 225 VAL B O 1
ATOM 3549 N N . ASN B 1 226 ? -3.309 25.688 -10.242 1 41.97 226 ASN B N 1
ATOM 3550 C CA . ASN B 1 226 ? -4.551 26.359 -10.609 1 41.97 226 ASN B CA 1
ATOM 3551 C C . ASN B 1 226 ? -5.715 25.906 -9.734 1 41.97 226 ASN B C 1
ATOM 3553 O O . ASN B 1 226 ? -6.051 24.719 -9.711 1 41.97 226 ASN B O 1
ATOM 3557 N N . LYS B 1 227 ? -6.066 26.547 -8.633 1 39.47 227 LYS B N 1
ATOM 3558 C CA . LYS B 1 227 ? -7.383 26.5 -7.996 1 39.47 227 LYS B CA 1
ATOM 3559 C C . LYS B 1 227 ? -8.5 26.562 -9.039 1 39.47 227 LYS B C 1
ATOM 3561 O O . LYS B 1 227 ? -9.086 27.625 -9.258 1 39.47 227 LYS B O 1
ATOM 3566 N N . THR B 1 228 ? -8.539 25.766 -10.156 1 30.78 228 THR B N 1
ATOM 3567 C CA . THR B 1 228 ? -9.844 25.781 -10.805 1 30.78 228 THR B CA 1
ATOM 3568 C C . THR B 1 228 ? -10.836 24.891 -10.062 1 30.78 228 THR B C 1
ATOM 3570 O O . THR B 1 228 ? -10.484 23.781 -9.648 1 30.78 228 THR B O 1
#

Nearest PDB structures (foldseek):
  7nz8-assembly1_B  TM=8.476E-01  e=4.850E-06  Mus musculus
  7nz9-assembly1_A  TM=6.176E-01  e=9.293E-05  Mus musculus
  7bv5-assembly1_A  TM=6.017E-01  e=2.090E-04  Saccharomyces cerevisiae S288C
  3dh1-assembly2_C  TM=6.239E-01  e=2.792E-04  Homo sapiens
  7bv5-assembly2_B  TM=4.519E-01  e=2.958E-04  Saccharomyces cerevisiae S288C

pLDDT: mean 94.57, std 10.67, range [30.78, 98.94]

Radius of gyration: 22.89 Å; Cα contacts (8 Å, |Δi|>4): 801; chains: 2; bounding box: 53×67×55 Å

InterPro domains:
  IPR002125 Cytidine and deoxycytidylate deaminase domain [PF00383] (29-115)
  IPR016193 Cytidine deaminase-like [SSF53927] (22-129)

Foldseek 3Di:
DPDLLNVLVLLLCCLQPPAQVQLLVQLLLQFDSKAKFKAWPVPRHTQWIHAANVVVPVLRHRLVVRLCCLCVPSPVDPVPRDQQPPTIEMEMAEDDAPSNVVVQQVSQHAHYEYQYYQVCCCPVQNDNVSQVVLCVPPQDCPPHDPVRSVPDDSDDCDDPRYHYDYSLVSLVPDPDPVSSVVSVVSSVVSVVSVNVSSVSSVVSNVVVVVCVVPDDDDPPPPPPPPPD/DPPLLNVLVLLLCCLQPPAQVQLLVQLLLQFDSKAKFKAWPVPRHTQWIHAANVVVPVLRHRLVVRLCCLCVPSPVDPVPRDQQPPTIEMEMAEDDAPSNVVVQQVSQHAHYEYEYYQVCCCPVQNDNVSQVVLCVPPQDCPPHDPVRSVPDDSDDCDDPRYHYDYSLVSLVPDPDPVSSVVSVVSSVVSVVSVNVSSVSSVVSNVVVVVCVVPDPDDPPPPPPPPPD